Protein AF-0000000083116506 (afdb_homodimer)

pLDDT: mean 97.57, std 2.2, range [84.69, 99.0]

Radius of gyration: 24.08 Å; Cα contacts (8 Å, |Δi|>4): 1010; chains: 2; bounding box: 44×84×50 Å

Organism: Balaenoptera physalus (NCBI:txid9770)

Secondary structure (DSSP, 8-state):
---SHHHHHHHHHSTT-GGGTPPTT-EEEE-S---HHHHHHHHHHHHHTT-EEEE--EESHHHHHHHT-EEEEEES-GGGHHHHHHHHTTTEEEEEEEESTTHHHHHHHHHHHHHHHHHHHHHHHHHHHHHTT--HHHHHHHHHTSTT-BHHHHTS--STTTSTTSGGGGTT-SS-BHHHHHHHHHHHHHHHHHHT---HHHHHHHHHHHHHIIIIITTSBGGGHHHH-/---SHHHHHHHHHSTT-GGGTPPTT-EEEE-S---HHHHHHHHHHHHHTT-EEEE--EESHHHHHHHT-EEEEEES-GGGHHHHHHHHTTTEEEEEEEESTTHHHHHHHHHHHHHHHHHHHHHHHHHHHHHTT--HHHHHHHHHTSTT-BHHHHTS--STTTSTTSGGGGTT-SS-BHHHHHHHHHHHHHHHHHHT---HHHHHHHHHHHHHIIIIITTSBGGGHHHH-

Sequence (458 aa):
MLPTSINAIEAYSGANGILKKVKKGSLLIDSGTIDPMVSKELAKEVEKMGAVFMDAPVSGGVGAARSGNLTFMVGGVEEEFAAAQELLGCMGSNVVRCGDVGTGQAVKICNNLLLAISMIGTAEAMNLGIRLGLDPKLLAKILNMSSGRCWSSDTYNPVPGVMDGVPSANNYQGGFGTTLMAKDLGLAQDSATSTKSPILLGSQAHQIYRMMCAKGYSKKDFSSVFQFLMLPTSINAIEAYSGANGILKKVKKGSLLIDSGTIDPMVSKELAKEVEKMGAVFMDAPVSGGVGAARSGNLTFMVGGVEEEFAAAQELLGCMGSNVVRCGDVGTGQAVKICNNLLLAISMIGTAEAMNLGIRLGLDPKLLAKILNMSSGRCWSSDTYNPVPGVMDGVPSANNYQGGFGTTLMAKDLGLAQDSATSTKSPILLGSQAHQIYRMMCAKGYSKKDFSSVFQFL

Nearest PDB structures (foldseek):
  2gf2-assembly1_A  TM=9.574E-01  e=1.119E-37  Homo sapiens
  3q3c-assembly1_A  TM=9.617E-01  e=6.041E-24  Pseudomonas aeruginosa
  3obb-assembly1_A  TM=9.531E-01  e=8.436E-24  Pseudomonas aeruginosa
  5y8k-assembly1_B  TM=9.236E-01  e=8.395E-21  Mycobacterium tuberculosis H37Rv
  3pef-assembly2_G  TM=9.113E-01  e=7.069E-18  Geobacter metallireducens

Solvent-accessible surface area (backbone atoms only — not comparable to full-atom values): 22469 Å² total; per-residue (Å²): 113,47,77,39,52,67,54,46,47,40,51,37,69,35,97,86,13,49,70,80,70,58,53,67,71,41,79,46,75,43,45,30,66,42,48,36,65,55,47,39,52,50,31,55,58,34,43,75,54,48,26,45,44,29,31,33,17,70,35,53,59,58,65,17,56,74,69,34,48,15,28,31,30,26,2,26,61,73,89,53,40,64,64,50,42,61,62,49,46,72,45,16,73,38,70,42,81,58,41,50,53,21,35,5,31,45,51,48,32,28,27,52,41,20,27,50,32,33,39,53,26,43,29,33,24,50,52,40,32,40,66,73,69,42,54,63,54,60,50,45,52,52,28,56,67,32,55,30,21,27,34,34,55,71,74,47,37,40,51,65,79,61,44,81,93,31,29,32,56,48,85,18,42,86,52,59,30,16,47,57,51,28,50,46,32,47,49,36,51,52,52,22,62,76,58,72,37,68,40,74,61,49,54,50,43,30,50,50,35,46,51,36,39,74,68,76,36,31,78,27,14,50,52,43,52,40,76,74,91,112,48,76,37,51,67,51,47,48,41,50,39,69,35,98,86,12,50,68,80,69,59,52,68,70,40,81,46,75,44,46,30,65,41,49,35,66,56,47,38,52,49,30,54,58,35,41,76,53,48,26,44,45,31,31,33,19,70,34,52,59,58,66,18,57,74,69,34,48,16,28,32,29,26,2,24,61,73,90,54,39,64,63,51,42,61,61,50,47,74,42,15,73,38,73,43,80,58,42,51,53,21,34,5,31,46,52,48,32,27,27,51,38,20,28,50,33,34,39,53,26,42,30,32,25,50,53,40,31,41,65,73,68,42,54,63,54,60,50,47,53,51,30,54,67,33,54,32,22,28,35,35,56,70,73,46,38,41,53,67,79,60,43,82,94,32,30,32,56,49,84,17,42,86,52,59,31,18,47,57,52,26,49,48,31,47,49,38,51,52,50,22,60,76,58,70,37,67,41,71,60,49,54,51,44,30,50,51,36,46,51,36,40,75,70,77,35,30,78,28,15,50,52,42,53,41,74,75,91

Foldseek 3Di:
DQQELVSVCCQDPNPPHCLVPPAAAEEAEAQYQYALVSQVVSQVSQVVRNYGYKYWHWDDWPVLQVVLAIATEIADDPVCQVVVCVVSSSRHPHYDYQYHRSRSNVVVLVVLLVVLLLLLVLLVVLVVCVVVPDDSLVSLVVCCVDPSNDCCSPPAPLDAPNDPPHCNVVVQADIAFLQSSLVSLVSVVVVCVVVVNDDPSSVVSSVLSVVCCVVPRRRGHSSCSSVVD/DQQELVSVCCQDPNPPHCLVPPAAAEEAEAQYQYALVSQVVSQVSQVVRNYGYKYWHWDDWPVLQVVLAIATEIADDPVCQVVVCVVSSSRHPHYDYQYHRSRSNVVVLVVLLVVLLLLLVLLVVLVVCVVVPDDSLVSLVVCCVDPSNDCCSPPAPLDAPNDPPHCNVVVQADIAFLQSSLVSLVSVVVVCVVVVNDDPSSVVSSVLSVVCCVVPRRRGHNSCSSVVD

Structure (mmCIF, N/CA/C/O backbone):
data_AF-0000000083116506-model_v1
#
loop_
_entity.id
_entity.type
_entity.pdbx_description
1 polymer '3-hydroxyisobutyrate dehydrogenase, mitochondrial'
#
loop_
_atom_site.group_PDB
_atom_site.id
_atom_site.type_symbol
_atom_site.label_atom_id
_atom_site.label_alt_id
_atom_site.label_comp_id
_atom_site.label_asym_id
_atom_site.label_entity_id
_atom_site.label_seq_id
_atom_site.pdbx_PDB_ins_code
_atom_site.Cartn_x
_atom_site.Cartn_y
_atom_site.Cartn_z
_atom_site.occupancy
_atom_site.B_iso_or_equiv
_atom_site.auth_seq_id
_atom_site.auth_comp_id
_atom_site.auth_asym_id
_atom_site.auth_atom_id
_atom_site.pdbx_PDB_model_num
ATOM 1 N N . MET A 1 1 ? 9.641 -24.125 -8.125 1 89.81 1 MET A N 1
ATOM 2 C CA . MET A 1 1 ? 8.328 -23.75 -8.641 1 89.81 1 MET A CA 1
ATOM 3 C C . MET A 1 1 ? 8.398 -23.422 -10.125 1 89.81 1 MET A C 1
ATOM 5 O O . MET A 1 1 ? 9.336 -22.766 -10.578 1 89.81 1 MET A O 1
ATOM 9 N N . LEU A 1 2 ? 7.477 -23.969 -10.922 1 93 2 LEU A N 1
ATOM 10 C CA . LEU A 1 2 ? 7.461 -23.703 -12.359 1 93 2 LEU A CA 1
ATOM 11 C C . LEU A 1 2 ? 7.027 -22.281 -12.656 1 93 2 LEU A C 1
ATOM 13 O O . LEU A 1 2 ? 6.016 -21.812 -12.125 1 93 2 LEU A O 1
ATOM 17 N N . PRO A 1 3 ? 7.738 -21.625 -13.516 1 92.19 3 PRO A N 1
ATOM 18 C CA . PRO A 1 3 ? 7.578 -20.172 -13.602 1 92.19 3 PRO A CA 1
ATOM 19 C C . PRO A 1 3 ? 6.309 -19.766 -14.344 1 92.19 3 PRO A C 1
ATOM 21 O O . PRO A 1 3 ? 5.727 -18.719 -14.055 1 92.19 3 PRO A O 1
ATOM 24 N N . THR A 1 4 ? 5.883 -20.594 -15.367 1 95.69 4 THR A N 1
ATOM 25 C CA . THR A 1 4 ? 4.766 -20.125 -16.188 1 95.69 4 THR A CA 1
ATOM 26 C C . THR A 1 4 ? 3.748 -21.25 -16.391 1 95.69 4 THR A C 1
ATOM 28 O O . THR A 1 4 ? 4.027 -22.406 -16.094 1 95.69 4 THR A O 1
ATOM 31 N N . SER A 1 5 ? 2.602 -20.828 -16.969 1 97.19 5 SER A N 1
ATOM 32 C CA . SER A 1 5 ? 1.562 -21.797 -17.328 1 97.19 5 SER A CA 1
ATOM 33 C C . SER A 1 5 ? 2.08 -22.828 -18.328 1 97.19 5 SER A C 1
ATOM 35 O O . SER A 1 5 ? 1.781 -24.016 -18.203 1 97.19 5 SER A O 1
ATOM 37 N N . ILE A 1 6 ? 2.846 -22.359 -19.25 1 96.81 6 ILE A N 1
ATOM 38 C CA . ILE A 1 6 ? 3.348 -23.25 -20.281 1 96.81 6 ILE A CA 1
ATOM 39 C C . ILE A 1 6 ? 4.289 -24.281 -19.672 1 96.81 6 ILE A C 1
ATOM 41 O O . ILE A 1 6 ? 4.277 -25.453 -20.062 1 96.81 6 ILE A O 1
ATOM 45 N N . ASN A 1 7 ? 5.105 -23.875 -18.766 1 97.38 7 ASN A N 1
ATOM 46 C CA . ASN A 1 7 ? 5.988 -24.812 -18.078 1 97.38 7 ASN A CA 1
ATOM 47 C C . ASN A 1 7 ? 5.199 -25.859 -17.297 1 97.38 7 ASN A C 1
ATOM 49 O O . ASN A 1 7 ? 5.582 -27.031 -17.266 1 97.38 7 ASN A O 1
ATOM 53 N N . ALA A 1 8 ? 4.141 -25.438 -16.656 1 97.69 8 ALA A N 1
ATOM 54 C CA . ALA A 1 8 ? 3.293 -26.359 -15.906 1 97.69 8 ALA A CA 1
ATOM 55 C C . ALA A 1 8 ? 2.633 -27.375 -16.844 1 97.69 8 ALA A C 1
ATOM 57 O O . ALA A 1 8 ? 2.654 -28.578 -16.578 1 97.69 8 ALA A O 1
ATOM 58 N N . ILE A 1 9 ? 2.082 -26.891 -17.953 1 97.88 9 ILE A N 1
ATOM 59 C CA . ILE A 1 9 ? 1.427 -27.766 -18.922 1 97.88 9 ILE A CA 1
ATOM 60 C C . ILE A 1 9 ? 2.42 -28.812 -19.438 1 97.88 9 ILE A C 1
ATOM 62 O O . ILE A 1 9 ? 2.104 -30 -19.5 1 97.88 9 ILE A O 1
ATOM 66 N N . GLU A 1 10 ? 3.613 -28.328 -19.766 1 97.94 10 GLU A N 1
ATOM 67 C CA . GLU A 1 10 ? 4.641 -29.234 -20.266 1 97.94 10 GLU A CA 1
ATOM 68 C C . GLU A 1 10 ? 5.023 -30.281 -19.219 1 97.94 10 GLU A C 1
ATOM 70 O O . GLU A 1 10 ? 5.184 -31.453 -19.531 1 97.94 10 GLU A O 1
ATOM 75 N N . ALA A 1 11 ? 5.199 -29.891 -18 1 98 11 ALA A N 1
ATOM 76 C CA . ALA A 1 11 ? 5.613 -30.766 -16.906 1 98 11 ALA A CA 1
ATOM 77 C C . ALA A 1 11 ? 4.555 -31.828 -16.641 1 98 11 ALA A C 1
ATOM 79 O O . ALA A 1 11 ? 4.879 -32.969 -16.328 1 98 11 ALA A O 1
ATOM 80 N N . TYR A 1 12 ? 3.328 -31.547 -16.766 1 97.75 12 TYR A N 1
ATOM 81 C CA . TYR A 1 12 ? 2.254 -32.469 -16.438 1 97.75 12 TYR A CA 1
ATOM 82 C C . TYR A 1 12 ? 1.835 -33.281 -17.656 1 97.75 12 TYR A C 1
ATOM 84 O O . TYR A 1 12 ? 1.764 -34.531 -17.594 1 97.75 12 TYR A O 1
ATOM 92 N N . SER A 1 13 ? 1.659 -32.625 -18.828 1 96.75 13 SER A N 1
ATOM 93 C CA . SER A 1 13 ? 0.952 -33.25 -19.953 1 96.75 13 SER A CA 1
ATOM 94 C C . SER A 1 13 ? 1.865 -33.438 -21.156 1 96.75 13 SER A C 1
ATOM 96 O O . SER A 1 13 ? 1.431 -33.906 -22.203 1 96.75 13 SER A O 1
ATOM 98 N N . GLY A 1 14 ? 3.062 -32.875 -21.094 1 95.81 14 GLY A N 1
ATOM 99 C CA . GLY A 1 14 ? 3.98 -33.062 -22.219 1 95.81 14 GLY A CA 1
ATOM 100 C C . GLY A 1 14 ? 4.258 -34.531 -22.531 1 95.81 14 GLY A C 1
ATOM 101 O O . GLY A 1 14 ? 3.77 -35.406 -21.844 1 95.81 14 GLY A O 1
ATOM 102 N N . ALA A 1 15 ? 5.109 -34.781 -23.484 1 95.88 15 ALA A N 1
ATOM 103 C CA . ALA A 1 15 ? 5.418 -36.094 -23.984 1 95.88 15 ALA A CA 1
ATOM 104 C C . ALA A 1 15 ? 6.008 -36.969 -22.891 1 95.88 15 ALA A C 1
ATOM 106 O O . ALA A 1 15 ? 5.762 -38.188 -22.859 1 95.88 15 ALA A O 1
ATOM 107 N N . ASN A 1 16 ? 6.738 -36.469 -22.031 1 95.81 16 ASN A N 1
ATOM 108 C CA . ASN A 1 16 ? 7.316 -37.188 -20.906 1 95.81 16 ASN A CA 1
ATOM 109 C C . ASN A 1 16 ? 6.82 -36.625 -19.562 1 95.81 16 ASN A C 1
ATOM 111 O O . ASN A 1 16 ? 7.555 -36.625 -18.578 1 95.81 16 ASN A O 1
ATOM 115 N N . GLY A 1 17 ? 5.621 -36.125 -19.562 1 96.81 17 GLY A N 1
ATOM 116 C CA . GLY A 1 17 ? 5.074 -35.438 -18.391 1 96.81 17 GLY A CA 1
ATOM 117 C C . GLY A 1 17 ? 4.648 -36.375 -17.297 1 96.81 17 GLY A C 1
ATOM 118 O O . GLY A 1 17 ? 4.598 -37.594 -17.5 1 96.81 17 GLY A O 1
ATOM 119 N N . ILE A 1 18 ? 4.344 -35.906 -16.141 1 97.69 18 ILE A N 1
ATOM 120 C CA . ILE A 1 18 ? 3.967 -36.594 -14.922 1 97.69 18 ILE A CA 1
ATOM 121 C C . ILE A 1 18 ? 2.775 -37.531 -15.203 1 97.69 18 ILE A C 1
ATOM 123 O O . ILE A 1 18 ? 2.697 -38.625 -14.664 1 97.69 18 ILE A O 1
ATOM 127 N N . LEU A 1 19 ? 1.842 -37.125 -16.078 1 97.31 19 LEU A N 1
ATOM 128 C CA . LEU A 1 19 ? 0.579 -37.844 -16.281 1 97.31 19 LEU A CA 1
ATOM 129 C C . LEU A 1 19 ? 0.794 -39.156 -17.047 1 97.31 19 LEU A C 1
ATOM 131 O O . LEU A 1 19 ? -0.091 -40 -17.078 1 97.31 19 LEU 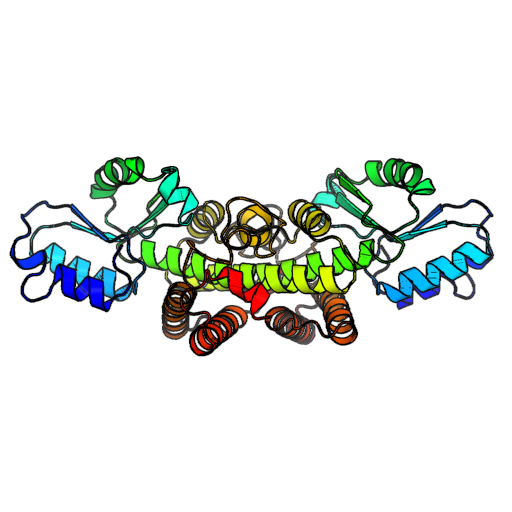A O 1
ATOM 135 N N . LYS A 1 20 ? 1.986 -39.312 -17.688 1 96.81 20 LYS A N 1
ATOM 136 C CA . LYS A 1 20 ? 2.299 -40.531 -18.406 1 96.81 20 LYS A CA 1
ATOM 137 C C . LYS A 1 20 ? 2.592 -41.688 -17.438 1 96.81 20 LYS A C 1
ATOM 139 O O . LYS A 1 20 ? 2.432 -42.844 -17.766 1 96.81 20 LYS A O 1
ATOM 144 N N . LYS A 1 21 ? 2.922 -41.312 -16.203 1 96.25 21 LYS A N 1
ATOM 145 C CA . LYS A 1 21 ? 3.414 -42.375 -15.312 1 96.25 21 LYS A CA 1
ATOM 146 C C . LYS A 1 21 ? 2.781 -42.25 -13.93 1 96.25 21 LYS A C 1
ATOM 148 O O . LYS A 1 21 ? 3.012 -43.125 -13.062 1 96.25 21 LYS A O 1
ATOM 153 N N . VAL A 1 22 ? 1.966 -41.281 -13.656 1 97.62 22 VAL A N 1
ATOM 154 C CA . VAL A 1 22 ? 1.445 -41 -12.32 1 97.62 22 VAL A CA 1
ATOM 155 C C . VAL A 1 22 ? 0.571 -42.156 -11.859 1 97.62 22 VAL A C 1
ATOM 157 O O . VAL A 1 22 ? -0.169 -42.75 -12.656 1 97.62 22 VAL A O 1
ATOM 160 N N . LYS A 1 23 ? 0.665 -42.531 -10.617 1 97.81 23 LYS A N 1
ATOM 161 C CA . LYS A 1 23 ? -0.111 -43.625 -10.023 1 97.81 23 LYS A CA 1
ATOM 162 C C . LYS A 1 23 ? -1.45 -43.094 -9.5 1 97.81 23 LYS A C 1
ATOM 164 O O . LYS A 1 23 ? -1.538 -42 -8.977 1 97.81 23 LYS A O 1
ATOM 169 N N . LYS A 1 24 ? -2.334 -44.031 -9.594 1 97.44 24 LYS A N 1
ATOM 170 C CA . LYS A 1 24 ? -3.627 -43.719 -8.977 1 97.44 24 LYS A CA 1
ATOM 171 C C . LYS A 1 24 ? -3.475 -43.438 -7.488 1 97.44 24 LYS A C 1
ATOM 173 O O . LYS A 1 24 ? -2.711 -44.094 -6.793 1 97.44 24 LYS A O 1
ATOM 178 N N . GLY A 1 25 ? -4.207 -42.375 -7.047 1 97 25 GLY A N 1
ATOM 179 C CA . GLY A 1 25 ? -4.176 -42.031 -5.633 1 97 25 GLY A CA 1
ATOM 180 C C . GLY A 1 25 ? -3.135 -40.969 -5.297 1 97 25 GLY A C 1
ATOM 181 O O . GLY A 1 25 ? -3.102 -40.469 -4.18 1 97 25 GLY A O 1
ATOM 182 N N . SER A 1 26 ? -2.318 -40.562 -6.262 1 97.88 26 SER A N 1
ATOM 183 C CA . SER A 1 26 ? -1.264 -39.562 -6.016 1 97.88 26 SER A CA 1
ATOM 184 C C . SER A 1 26 ? -1.845 -38.188 -5.766 1 97.88 26 SER A C 1
ATOM 186 O O . SER A 1 26 ? -2.887 -37.844 -6.324 1 97.88 26 SER A O 1
ATOM 188 N N . LEU A 1 27 ? -1.222 -37.438 -4.855 1 98 27 LEU A N 1
ATOM 189 C CA . LEU A 1 27 ? -1.476 -36.031 -4.648 1 98 27 LEU A CA 1
ATOM 190 C C . LEU A 1 27 ? -0.424 -35.188 -5.359 1 98 27 LEU A C 1
ATOM 192 O O . LEU A 1 27 ? 0.768 -35.281 -5.059 1 98 27 LEU A O 1
ATOM 196 N N . LEU A 1 28 ? -0.84 -34.406 -6.355 1 98.19 28 LEU A N 1
ATOM 197 C CA . LEU A 1 28 ? 0.038 -33.531 -7.129 1 98.19 28 LEU A CA 1
ATOM 198 C C . LEU A 1 28 ? -0.199 -32.062 -6.77 1 98.19 28 LEU A C 1
ATOM 200 O O . LEU A 1 28 ? -1.308 -31.562 -6.938 1 98.19 28 LEU A O 1
ATOM 204 N N . ILE A 1 29 ? 0.83 -31.375 -6.266 1 98.25 29 ILE A N 1
ATOM 205 C CA . ILE A 1 29 ? 0.706 -29.984 -5.824 1 98.25 29 ILE A CA 1
ATOM 206 C C . ILE A 1 29 ? 1.586 -29.094 -6.691 1 98.25 29 ILE A C 1
ATOM 208 O O . ILE A 1 29 ? 2.801 -29.297 -6.77 1 98.25 29 ILE A O 1
ATOM 212 N N . ASP A 1 30 ? 0.999 -28.156 -7.375 1 98.19 30 ASP A N 1
ATOM 213 C CA . ASP A 1 30 ? 1.723 -27.141 -8.148 1 98.19 30 ASP A CA 1
ATOM 214 C C . ASP A 1 30 ? 1.866 -25.844 -7.367 1 98.19 30 ASP A C 1
ATOM 216 O O . ASP A 1 30 ? 0.874 -25.172 -7.094 1 98.19 30 ASP A O 1
ATOM 220 N N . SER A 1 31 ? 3.08 -25.406 -7.098 1 97.56 31 SER A N 1
ATOM 221 C CA . SER A 1 31 ? 3.307 -24.234 -6.266 1 97.56 31 SER A CA 1
ATOM 222 C C . SER A 1 31 ? 3.805 -23.047 -7.102 1 97.56 31 SER A C 1
ATOM 224 O O . SER A 1 31 ? 4.277 -22.047 -6.555 1 97.56 31 SER A O 1
ATOM 226 N N . GLY A 1 32 ? 3.779 -23.203 -8.43 1 96.75 32 GLY A N 1
ATOM 227 C CA . GLY A 1 32 ? 4.016 -22.062 -9.297 1 96.75 32 GLY A CA 1
ATOM 228 C C . GLY A 1 32 ? 2.836 -21.109 -9.367 1 96.75 32 GLY A C 1
ATOM 229 O O . GLY A 1 32 ? 1.721 -21.469 -8.977 1 96.75 32 GLY A O 1
ATOM 230 N N . THR A 1 33 ? 3.102 -19.875 -9.789 1 97.75 33 THR A N 1
ATOM 231 C CA . THR A 1 33 ? 2.041 -18.906 -10.07 1 97.75 33 THR A CA 1
ATOM 232 C C . THR A 1 33 ? 1.66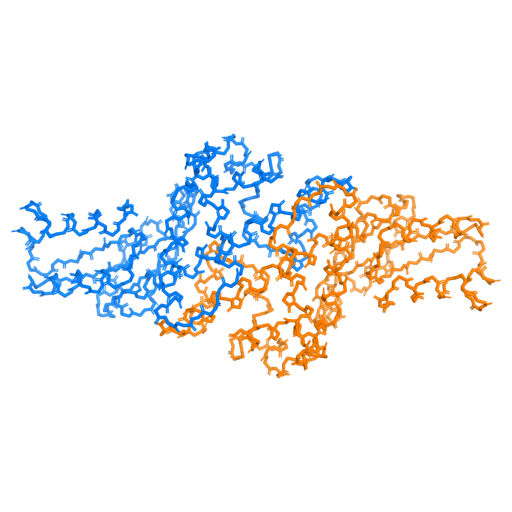3 -18.938 -11.547 1 97.75 33 THR A C 1
ATOM 234 O O . THR A 1 33 ? 2.436 -18.484 -12.398 1 97.75 33 THR A O 1
ATOM 237 N N . ILE A 1 34 ? 0.528 -19.531 -11.789 1 98.25 34 ILE A N 1
ATOM 238 C CA . ILE A 1 34 ? 0.08 -19.688 -13.164 1 98.25 34 ILE A CA 1
ATOM 239 C C . ILE A 1 34 ? -1.382 -19.266 -13.289 1 98.25 34 ILE A C 1
ATOM 241 O O . ILE A 1 34 ? -2 -18.859 -12.297 1 98.25 34 ILE A O 1
ATOM 245 N N . ASP A 1 35 ? -1.92 -19.297 -14.484 1 98.06 35 ASP A N 1
ATOM 246 C CA . ASP A 1 35 ? -3.309 -18.922 -14.75 1 98.06 35 ASP A CA 1
ATOM 247 C C . ASP A 1 35 ? -4.27 -19.859 -14.023 1 98.06 35 ASP A C 1
ATOM 249 O O . ASP A 1 35 ? -4.18 -21.094 -14.172 1 98.06 35 ASP A O 1
ATOM 253 N N . PRO A 1 36 ? -5.191 -19.281 -13.266 1 97.69 36 PRO A N 1
ATOM 254 C CA . PRO A 1 36 ? -6.16 -20.125 -12.562 1 97.69 36 PRO A CA 1
ATOM 255 C C . PRO A 1 36 ? -6.867 -21.109 -13.492 1 97.69 36 PRO A C 1
ATOM 257 O O . PRO A 1 36 ? -7.156 -22.234 -13.094 1 97.69 36 PRO A O 1
ATOM 260 N N . MET A 1 37 ? -7.121 -20.75 -14.672 1 97.19 37 MET A N 1
ATOM 261 C CA . MET A 1 37 ? -7.816 -21.609 -15.625 1 97.19 37 MET A CA 1
ATOM 262 C C . MET A 1 37 ? -6.941 -22.797 -16.016 1 97.19 37 MET A C 1
ATOM 264 O O . MET A 1 37 ? -7.449 -23.891 -16.234 1 97.19 37 MET A O 1
ATOM 268 N N . VAL A 1 38 ? -5.695 -22.562 -16.141 1 97.94 38 VAL A N 1
ATOM 269 C CA . VAL A 1 38 ? -4.773 -23.656 -16.453 1 97.94 38 VAL A CA 1
ATOM 270 C C . VAL A 1 38 ? -4.742 -24.656 -15.312 1 97.94 38 VAL A C 1
ATOM 272 O O . VAL A 1 38 ? -4.719 -25.875 -15.539 1 97.94 38 VAL A O 1
ATOM 275 N N . SER A 1 39 ? -4.711 -24.188 -14.062 1 98.44 39 SER A N 1
ATOM 276 C CA . SER A 1 39 ? -4.785 -25.078 -12.906 1 98.44 39 SER A CA 1
ATOM 277 C C . SER A 1 39 ? -6.035 -25.938 -12.961 1 98.44 39 SER A C 1
ATOM 279 O O . SER A 1 39 ? -5.973 -27.141 -12.688 1 98.44 39 SER A O 1
ATOM 281 N N . LYS A 1 40 ? -7.141 -25.375 -13.305 1 98.25 40 LYS A N 1
ATOM 282 C CA . LYS A 1 40 ? -8.398 -26.109 -13.398 1 98.25 40 LYS A CA 1
ATOM 283 C C . LYS A 1 40 ? -8.336 -27.172 -14.484 1 98.25 40 LYS A C 1
ATOM 285 O O . LYS A 1 40 ? -8.789 -28.297 -14.289 1 98.25 40 LYS A O 1
ATOM 290 N N . GLU A 1 41 ? -7.801 -26.812 -15.594 1 98.25 41 GLU A N 1
ATOM 291 C CA . GLU A 1 41 ? -7.672 -27.75 -16.688 1 98.25 41 GLU A CA 1
ATOM 292 C C . GLU A 1 41 ? -6.754 -28.922 -16.328 1 98.25 41 GLU A C 1
ATOM 294 O O . GLU A 1 41 ? -7.059 -30.078 -16.609 1 98.25 41 GLU A O 1
ATOM 299 N N . LEU A 1 42 ? -5.645 -28.594 -15.719 1 98.31 42 LEU A N 1
ATOM 300 C CA . LEU A 1 42 ? -4.719 -29.625 -15.273 1 98.31 42 LEU A CA 1
ATOM 301 C C . LEU A 1 42 ? -5.391 -30.547 -14.266 1 98.31 42 LEU A C 1
ATOM 303 O O . LEU A 1 42 ? -5.176 -31.766 -14.289 1 98.31 42 LEU A O 1
ATOM 307 N N . ALA A 1 43 ? -6.16 -29.984 -13.367 1 98.5 43 ALA A N 1
ATOM 308 C CA . ALA A 1 43 ? -6.871 -30.797 -12.375 1 98.5 43 ALA A CA 1
ATOM 309 C C . ALA A 1 43 ? -7.77 -31.828 -13.039 1 98.5 43 ALA A C 1
ATOM 311 O O . ALA A 1 43 ? -7.848 -32.969 -12.586 1 98.5 43 ALA A O 1
ATOM 312 N N . LYS A 1 44 ? -8.461 -31.406 -14.094 1 98.19 44 LYS A N 1
ATOM 313 C CA . LYS A 1 44 ? -9.32 -32.312 -14.836 1 98.19 44 LYS A CA 1
ATOM 314 C C . LYS A 1 44 ? -8.508 -33.469 -15.438 1 98.19 44 LYS A C 1
ATOM 316 O O . LYS A 1 44 ? -8.93 -34.625 -15.375 1 98.19 44 LYS A O 1
ATOM 321 N N . GLU A 1 45 ? -7.422 -33.156 -16 1 98 45 GLU A N 1
ATOM 322 C CA . GLU A 1 45 ? -6.562 -34.156 -16.609 1 98 45 GLU A CA 1
ATOM 323 C C . GLU A 1 45 ? -6.02 -35.125 -15.547 1 98 45 GLU A C 1
ATOM 325 O O . GLU A 1 45 ? -5.965 -36.344 -15.773 1 98 45 GLU A O 1
ATOM 330 N N . VAL A 1 46 ? -5.625 -34.562 -14.453 1 98.31 46 VAL A N 1
ATOM 331 C CA . VAL A 1 46 ? -5.074 -35.375 -13.359 1 98.31 46 VAL A CA 1
ATOM 332 C C . VAL A 1 46 ? -6.145 -36.312 -12.812 1 98.31 46 VAL A C 1
ATOM 334 O O . VAL A 1 46 ? -5.855 -37.469 -12.484 1 98.31 46 VAL A O 1
ATOM 337 N N . GLU A 1 47 ? -7.344 -35.781 -12.711 1 97.62 47 GLU A N 1
ATOM 338 C CA . GLU A 1 47 ? -8.461 -36.562 -12.203 1 97.62 47 GLU A CA 1
ATOM 339 C C . GLU A 1 47 ? -8.711 -37.781 -13.07 1 97.62 47 GLU A C 1
ATOM 341 O O . GLU A 1 47 ? -9.078 -38.844 -12.562 1 97.62 47 GLU A O 1
ATOM 346 N N . LYS A 1 48 ? -8.523 -37.688 -14.391 1 97.56 48 LYS A N 1
ATOM 347 C CA . LYS A 1 48 ? -8.695 -38.781 -15.312 1 97.56 48 LYS A CA 1
ATOM 348 C C . LYS A 1 48 ? -7.73 -39.938 -14.984 1 97.56 48 LYS A C 1
ATOM 350 O O . LYS A 1 48 ? -8 -41.094 -15.297 1 97.56 48 LYS A O 1
ATOM 355 N N . MET A 1 49 ? -6.648 -39.656 -14.391 1 97.56 49 MET A N 1
ATOM 356 C CA . MET A 1 49 ? -5.633 -40.656 -14.047 1 97.56 49 MET A CA 1
ATOM 357 C C . MET A 1 49 ? -5.863 -41.188 -12.641 1 97.56 49 MET A C 1
ATOM 359 O O . MET A 1 49 ? -5.059 -41.969 -12.133 1 97.56 49 MET A O 1
ATOM 363 N N . GLY A 1 50 ? -6.922 -40.75 -11.977 1 97.62 50 GLY A N 1
ATOM 364 C CA . GLY A 1 50 ? -7.23 -41.188 -10.625 1 97.62 50 GLY A CA 1
ATOM 365 C C . GLY A 1 50 ? -6.363 -40.5 -9.57 1 97.62 50 GLY A C 1
ATOM 366 O O . GLY A 1 50 ? -6.148 -41.062 -8.492 1 97.62 50 GLY A O 1
ATOM 367 N N . ALA A 1 51 ? -5.789 -39.375 -9.859 1 98.06 51 ALA A N 1
ATOM 368 C CA . ALA A 1 51 ? -4.961 -38.594 -8.938 1 98.06 51 ALA A CA 1
ATOM 369 C C . ALA A 1 51 ? -5.637 -37.281 -8.555 1 98.06 51 ALA A C 1
ATOM 371 O O . ALA A 1 51 ? -6.73 -36.969 -9.039 1 98.06 51 ALA A O 1
ATOM 372 N N . VAL A 1 52 ? -5.055 -36.562 -7.586 1 98.25 52 VAL A N 1
ATOM 373 C CA . VAL A 1 52 ? -5.605 -35.312 -7.098 1 98.25 52 VAL A CA 1
ATOM 374 C C . VAL A 1 52 ? -4.629 -34.188 -7.383 1 98.25 52 VAL A C 1
ATOM 376 O O . VAL A 1 52 ? -3.42 -34.312 -7.172 1 98.25 52 VAL A O 1
ATOM 379 N N . PHE A 1 53 ? -5.152 -33.094 -7.945 1 98.62 53 PHE A N 1
ATOM 380 C CA . PHE A 1 53 ? -4.355 -31.906 -8.227 1 98.62 53 PHE A CA 1
ATOM 381 C C . PHE A 1 53 ? -4.754 -30.766 -7.297 1 98.62 53 PHE A C 1
ATOM 383 O O . PHE A 1 53 ? -5.938 -30.547 -7.027 1 98.62 53 PHE A O 1
ATOM 390 N N . MET A 1 54 ? -3.74 -30.047 -6.754 1 98.69 54 MET A N 1
ATOM 391 C CA . MET A 1 54 ? -3.959 -28.828 -5.992 1 98.69 54 MET A CA 1
ATOM 392 C C . MET A 1 54 ? -2.998 -27.734 -6.441 1 98.69 54 MET A C 1
ATOM 394 O O . MET A 1 54 ? -1.85 -28.016 -6.789 1 98.69 54 MET A O 1
ATOM 398 N N . ASP A 1 55 ? -3.49 -26.516 -6.574 1 98.75 55 ASP A N 1
ATOM 399 C CA . ASP A 1 55 ? -2.6 -25.375 -6.695 1 98.75 55 ASP A CA 1
ATOM 400 C C . ASP A 1 55 ? -2.27 -24.781 -5.324 1 98.75 55 ASP A C 1
ATOM 402 O O . ASP A 1 55 ? -3.15 -24.641 -4.473 1 98.75 55 ASP A O 1
ATOM 406 N N . ALA A 1 56 ? -0.991 -24.438 -5.105 1 98.5 56 ALA A N 1
ATOM 407 C CA . ALA A 1 56 ? -0.542 -23.938 -3.803 1 98.5 56 ALA A CA 1
ATOM 408 C C . ALA A 1 56 ? 0.574 -22.906 -3.959 1 98.5 56 ALA A C 1
ATOM 410 O O . ALA A 1 56 ? 1.668 -23.094 -3.418 1 98.5 56 ALA A O 1
ATOM 411 N N . PRO A 1 57 ? 0.233 -21.797 -4.672 1 98.31 57 PRO A N 1
ATOM 412 C CA . PRO A 1 57 ? 1.26 -20.766 -4.742 1 98.31 57 PRO A CA 1
ATOM 413 C C . PRO A 1 57 ? 1.634 -20.219 -3.365 1 98.31 57 PRO A C 1
ATOM 415 O O . PRO A 1 57 ? 0.981 -20.531 -2.369 1 98.31 57 PRO A O 1
ATOM 418 N N . VAL A 1 58 ? 2.76 -19.453 -3.332 1 97.62 58 VAL A N 1
ATOM 419 C CA . VAL A 1 58 ? 3.322 -19.094 -2.035 1 97.62 58 VAL A CA 1
ATOM 420 C C . VAL A 1 58 ? 3.508 -17.578 -1.96 1 97.62 58 VAL A C 1
ATOM 422 O O . VAL A 1 58 ? 3.602 -16.906 -2.99 1 97.62 58 VAL A O 1
ATOM 425 N N . SER A 1 59 ? 3.477 -17.062 -0.778 1 96.88 59 SER A N 1
ATOM 426 C CA . SER A 1 59 ? 3.879 -15.695 -0.452 1 96.88 59 SER A CA 1
ATOM 427 C C . SER A 1 59 ? 4.988 -15.68 0.596 1 96.88 59 SER A C 1
ATOM 429 O O . SER A 1 59 ? 5.191 -16.672 1.303 1 96.88 59 SER A O 1
ATOM 431 N N . GLY A 1 60 ? 5.789 -14.562 0.708 1 91.19 60 GLY A N 1
ATOM 432 C CA . GLY A 1 60 ? 6.832 -14.398 1.706 1 91.19 60 GLY A CA 1
ATOM 433 C C . GLY A 1 60 ? 8.211 -14.203 1.103 1 91.19 60 GLY A C 1
ATOM 434 O O . GLY A 1 60 ? 9.117 -13.695 1.768 1 91.19 60 GLY A O 1
ATOM 435 N N . GLY A 1 61 ? 8.383 -14.594 -0.144 1 84.69 61 GLY A N 1
ATOM 436 C CA . GLY A 1 61 ? 9.625 -14.359 -0.85 1 84.69 61 GLY A CA 1
ATOM 437 C C . GLY A 1 61 ? 10.719 -15.344 -0.482 1 84.69 61 GLY A C 1
ATOM 438 O O . GLY A 1 61 ? 10.453 -16.359 0.162 1 84.69 61 GLY A O 1
ATOM 439 N N . VAL A 1 62 ? 11.883 -14.969 -0.887 1 85.06 62 VAL A N 1
ATOM 440 C CA . VAL A 1 62 ? 13.062 -15.812 -0.684 1 85.06 62 VAL A CA 1
ATOM 441 C C . VAL A 1 62 ? 13.375 -15.906 0.807 1 85.06 62 VAL A C 1
ATOM 443 O O . VAL A 1 62 ? 13.781 -16.969 1.293 1 85.06 62 VAL A O 1
ATOM 446 N N . GLY A 1 63 ? 13.141 -14.836 1.508 1 85 63 GLY A N 1
ATOM 447 C CA . GLY A 1 63 ? 13.391 -14.852 2.939 1 85 63 GLY A CA 1
ATOM 448 C C . GLY A 1 63 ? 12.555 -15.875 3.68 1 85 63 GLY A C 1
ATOM 449 O O . GLY A 1 63 ? 13.078 -16.672 4.465 1 85 63 GLY A O 1
ATOM 450 N N . ALA A 1 64 ? 11.32 -15.867 3.389 1 89.81 64 ALA A N 1
ATOM 451 C CA . ALA A 1 64 ? 10.422 -16.828 4.035 1 89.81 64 ALA A CA 1
ATOM 452 C C . ALA A 1 64 ? 10.75 -18.25 3.605 1 89.81 64 ALA A C 1
ATOM 454 O O . ALA A 1 64 ? 10.617 -19.188 4.395 1 89.81 64 ALA A O 1
ATOM 455 N N . ALA A 1 65 ? 11.125 -18.453 2.354 1 89.19 65 ALA A N 1
ATOM 456 C CA . ALA A 1 65 ? 11.5 -19.781 1.861 1 89.19 65 ALA A CA 1
ATOM 457 C C . ALA A 1 65 ? 12.695 -20.328 2.631 1 89.19 65 ALA A C 1
ATOM 459 O O . ALA A 1 65 ? 12.695 -21.5 3.035 1 89.19 65 ALA A O 1
ATOM 460 N N . ARG A 1 66 ? 13.656 -19.375 2.906 1 91.19 66 ARG A N 1
ATOM 461 C CA . ARG A 1 66 ? 14.875 -19.781 3.598 1 91.19 66 ARG A CA 1
ATOM 462 C C . ARG A 1 66 ? 14.586 -20.141 5.047 1 91.19 66 ARG A C 1
ATOM 464 O O . ARG A 1 66 ? 15.172 -21.094 5.582 1 91.19 66 ARG A O 1
ATOM 471 N N . SER A 1 67 ? 13.656 -19.484 5.602 1 91.75 67 SER A N 1
ATOM 472 C CA . SER A 1 67 ? 13.398 -19.672 7.023 1 91.75 67 SER A CA 1
ATOM 473 C C . SER A 1 67 ? 12.273 -20.672 7.25 1 91.75 67 SER A C 1
ATOM 475 O O . SER A 1 67 ? 11.945 -21 8.391 1 91.75 67 SER A O 1
ATOM 477 N N . GLY A 1 68 ? 11.641 -21.188 6.176 1 93.81 68 GLY A N 1
ATOM 478 C CA . GLY A 1 68 ? 10.547 -22.141 6.297 1 93.81 68 GLY A CA 1
ATOM 479 C C . GLY A 1 68 ? 9.258 -21.5 6.797 1 93.81 68 GLY A C 1
ATOM 480 O O . GLY A 1 68 ? 8.508 -22.125 7.551 1 93.81 68 GLY A O 1
ATOM 481 N N . ASN A 1 69 ? 9.031 -20.25 6.453 1 94.12 69 ASN A N 1
ATOM 482 C CA . ASN A 1 69 ? 7.891 -19.5 6.969 1 94.12 69 ASN A CA 1
ATOM 483 C C . ASN A 1 69 ? 6.98 -19.016 5.844 1 94.12 69 ASN A C 1
ATOM 485 O O . ASN A 1 69 ? 6.355 -17.969 5.949 1 94.12 69 ASN A O 1
ATOM 489 N N . LEU A 1 70 ? 6.895 -19.781 4.766 1 96.69 70 LEU A N 1
ATOM 490 C CA . LEU A 1 70 ? 6.062 -19.406 3.629 1 96.69 70 LEU A CA 1
ATOM 491 C C . LEU A 1 70 ? 4.586 -19.469 3.996 1 96.69 70 LEU A C 1
ATOM 493 O O . LEU A 1 70 ? 4.207 -20.141 4.961 1 96.69 70 LEU A O 1
ATOM 497 N N . THR A 1 71 ? 3.82 -18.719 3.32 1 97.88 71 THR A N 1
ATOM 498 C CA . THR A 1 71 ? 2.369 -18.859 3.299 1 97.88 71 THR A CA 1
ATOM 499 C C . THR A 1 71 ? 1.919 -19.562 2.021 1 97.88 71 THR A C 1
ATOM 501 O O . THR A 1 71 ? 2.164 -19.078 0.917 1 97.88 71 THR A O 1
ATOM 504 N N . PHE A 1 72 ? 1.278 -20.734 2.182 1 98.5 72 PHE A N 1
ATOM 505 C CA . PHE A 1 72 ? 0.74 -21.469 1.045 1 98.5 72 PHE A CA 1
ATOM 506 C C . PHE A 1 72 ? -0.75 -21.188 0.88 1 98.5 72 PHE A C 1
ATOM 508 O O . PHE A 1 72 ? -1.521 -21.328 1.834 1 98.5 72 PHE A O 1
ATOM 515 N N . MET A 1 73 ? -1.151 -20.75 -0.293 1 98.62 73 MET A N 1
ATOM 516 C CA . MET A 1 73 ? -2.543 -20.562 -0.692 1 98.62 73 MET A CA 1
ATOM 517 C C . MET A 1 73 ? -3.041 -21.75 -1.516 1 98.62 73 MET A C 1
ATOM 519 O O . MET A 1 73 ? -2.721 -21.859 -2.699 1 98.62 73 MET A O 1
ATOM 523 N N . VAL A 1 74 ? -3.916 -22.516 -0.917 1 98.81 74 VAL A N 1
ATOM 524 C CA . VAL A 1 74 ? -4.164 -23.828 -1.502 1 98.81 74 VAL A CA 1
ATOM 525 C C . VAL A 1 74 ? -5.566 -23.875 -2.102 1 98.81 74 VAL A C 1
ATOM 527 O O . VAL A 1 74 ? -6.555 -23.641 -1.404 1 98.81 74 VAL A O 1
ATOM 530 N N . GLY A 1 75 ? -5.613 -24.094 -3.363 1 98.69 75 GLY A N 1
ATOM 531 C CA . GLY A 1 75 ? -6.859 -24.469 -4.016 1 98.69 75 GLY A CA 1
ATOM 532 C C . GLY A 1 75 ? -6.973 -25.953 -4.277 1 98.69 75 GLY A C 1
ATOM 533 O O . GLY A 1 75 ? -6.102 -26.547 -4.914 1 98.69 75 GLY A O 1
ATOM 534 N N . GLY A 1 76 ? -8.055 -26.578 -3.879 1 98.12 76 GLY A N 1
ATOM 535 C CA . GLY A 1 76 ? -8.242 -28.016 -4.051 1 98.12 76 GLY A CA 1
ATOM 536 C C . GLY A 1 76 ? -9.391 -28.562 -3.225 1 98.12 76 GLY A C 1
ATOM 537 O O . GLY A 1 76 ? -10.062 -27.812 -2.508 1 98.12 76 GLY A O 1
ATOM 538 N N . VAL A 1 77 ? -9.562 -29.828 -3.371 1 97.12 77 VAL A N 1
ATOM 539 C CA . VAL A 1 77 ? -10.68 -30.5 -2.707 1 97.12 77 VAL A CA 1
ATOM 540 C C . VAL A 1 77 ? -10.414 -30.578 -1.205 1 97.12 77 VAL A C 1
ATOM 542 O O . VAL A 1 77 ? -9.281 -30.812 -0.78 1 97.12 77 VAL A O 1
ATOM 545 N N . GLU A 1 78 ? -11.469 -30.375 -0.428 1 96.94 78 GLU A N 1
ATOM 546 C CA . GLU A 1 78 ? -11.383 -30.328 1.028 1 96.94 78 GLU A CA 1
ATOM 547 C C . GLU A 1 78 ? -10.883 -31.656 1.598 1 96.94 78 GLU A C 1
ATOM 549 O O . GLU A 1 78 ? -10.094 -31.672 2.545 1 96.94 78 GLU A O 1
ATOM 554 N N . GLU A 1 79 ? -11.258 -32.719 1.038 1 96.81 79 GLU A N 1
ATOM 555 C CA . GLU A 1 79 ? -10.992 -34.031 1.568 1 96.81 79 GLU A CA 1
ATOM 556 C C . GLU A 1 79 ? -9.492 -34.344 1.558 1 96.81 79 GLU A C 1
ATOM 558 O O . GLU A 1 79 ? -9.016 -35.156 2.355 1 96.81 79 GLU A O 1
ATOM 563 N N . GLU A 1 80 ? -8.805 -33.719 0.708 1 96.88 80 GLU A N 1
ATOM 564 C CA . GLU A 1 80 ? -7.383 -34.031 0.57 1 96.88 80 GLU A CA 1
ATOM 565 C C . GLU A 1 80 ? -6.523 -32.906 1.173 1 96.88 80 GLU A C 1
ATOM 567 O O . GLU A 1 80 ? -5.293 -33 1.13 1 96.88 80 GLU A O 1
ATOM 572 N N . PHE A 1 81 ? -7.125 -31.953 1.749 1 98.06 81 PHE A N 1
ATOM 573 C CA . PHE A 1 81 ? -6.398 -30.781 2.223 1 98.06 81 PHE A CA 1
ATOM 574 C C . PHE A 1 81 ? -5.5 -31.141 3.398 1 98.06 81 PHE A C 1
ATOM 576 O O . PHE A 1 81 ? -4.402 -30.578 3.539 1 98.06 81 PHE A O 1
ATOM 583 N N . ALA A 1 82 ? -5.949 -32 4.238 1 97.62 82 ALA A N 1
ATOM 584 C CA . ALA A 1 82 ? -5.152 -32.375 5.402 1 97.62 82 ALA A CA 1
ATOM 585 C C . ALA A 1 82 ? -3.797 -32.938 4.984 1 97.62 82 ALA A C 1
ATOM 587 O O . ALA A 1 82 ? -2.777 -32.656 5.613 1 97.62 82 ALA A O 1
ATOM 588 N N . ALA A 1 83 ? -3.822 -33.781 4.012 1 97.31 83 ALA A N 1
ATOM 589 C CA . ALA A 1 83 ? -2.576 -34.344 3.504 1 97.31 83 ALA A CA 1
ATOM 590 C C . ALA A 1 83 ? -1.661 -33.25 2.953 1 97.31 83 ALA A C 1
ATOM 592 O O . ALA A 1 83 ? -0.452 -33.25 3.191 1 97.31 83 ALA A O 1
ATOM 593 N N . ALA A 1 84 ? -2.234 -32.312 2.164 1 97.81 84 ALA A N 1
ATOM 594 C CA . ALA A 1 84 ? -1.469 -31.188 1.622 1 97.81 84 ALA A CA 1
ATOM 595 C C . ALA A 1 84 ? -0.89 -30.328 2.742 1 97.81 84 ALA A C 1
ATOM 597 O O . ALA A 1 84 ? 0.266 -29.906 2.672 1 97.81 84 ALA A O 1
ATOM 598 N N . GLN A 1 85 ? -1.701 -30.078 3.725 1 98 85 GLN A N 1
ATOM 599 C CA . GLN A 1 85 ? -1.297 -29.234 4.852 1 98 85 GLN A CA 1
ATOM 600 C C . GLN A 1 85 ? -0.099 -29.844 5.582 1 98 85 GLN A C 1
ATOM 602 O O . GLN A 1 85 ? 0.818 -29.125 5.98 1 98 85 GLN A O 1
ATOM 607 N N . GLU A 1 86 ? -0.113 -31.109 5.805 1 97.31 86 GLU A N 1
ATOM 608 C CA . GLU A 1 86 ? 0.998 -31.797 6.461 1 97.31 86 GLU A CA 1
ATOM 609 C C . GLU A 1 86 ? 2.289 -31.641 5.664 1 97.31 86 GLU A C 1
ATOM 611 O O . GLU A 1 86 ? 3.346 -31.359 6.234 1 97.31 86 GLU A O 1
ATOM 616 N N . LEU A 1 87 ? 2.207 -31.812 4.371 1 97.12 87 LEU A N 1
ATOM 617 C CA . LEU A 1 87 ? 3.375 -31.734 3.504 1 97.12 87 LEU A CA 1
ATOM 618 C C . LEU A 1 87 ? 3.883 -30.297 3.416 1 97.12 87 LEU A C 1
ATOM 620 O O . LEU A 1 87 ? 5.074 -30.047 3.604 1 97.12 87 LEU A O 1
ATOM 624 N N . LEU A 1 88 ? 2.961 -29.344 3.16 1 97.94 88 LEU A N 1
ATOM 625 C CA . LEU A 1 88 ? 3.332 -27.953 2.934 1 97.94 88 LEU A CA 1
ATOM 626 C C . LEU A 1 88 ? 3.76 -27.281 4.234 1 97.94 88 LEU A C 1
ATOM 628 O O . LEU A 1 88 ? 4.559 -26.344 4.223 1 97.94 88 LEU A O 1
ATOM 632 N N . GLY A 1 89 ? 3.25 -27.781 5.328 1 97.19 89 GLY A N 1
ATOM 633 C CA . GLY A 1 89 ? 3.609 -27.266 6.637 1 97.19 89 GLY A CA 1
ATOM 634 C C . GLY A 1 89 ? 5.082 -27.422 6.957 1 97.19 89 GLY A C 1
ATOM 635 O O . GLY A 1 89 ? 5.613 -26.719 7.82 1 97.19 89 GLY A O 1
ATOM 636 N N . CYS A 1 90 ? 5.793 -28.266 6.262 1 95.94 90 CYS A N 1
ATOM 637 C CA . CYS A 1 90 ? 7.227 -28.453 6.441 1 95.94 90 CYS A CA 1
ATOM 638 C C . CYS A 1 90 ? 8.008 -27.281 5.867 1 95.94 90 CYS A C 1
ATOM 640 O O . CYS A 1 90 ? 9.172 -27.062 6.223 1 95.94 90 CYS A O 1
ATOM 642 N N . MET A 1 91 ? 7.34 -26.438 5.012 1 95.88 91 MET A N 1
ATOM 643 C CA . MET A 1 91 ? 8.031 -25.359 4.309 1 95.88 91 MET A CA 1
ATOM 644 C C . MET A 1 91 ? 7.398 -24.016 4.621 1 95.88 91 MET A C 1
ATOM 646 O O . MET A 1 91 ? 7.941 -22.969 4.258 1 95.88 91 MET A O 1
ATOM 650 N N . GLY A 1 92 ? 6.219 -24.125 5.289 1 96 92 GLY A N 1
ATOM 651 C CA . GLY A 1 92 ? 5.496 -22.891 5.535 1 96 92 GLY A CA 1
ATOM 652 C C . GLY A 1 92 ? 4.91 -22.797 6.93 1 96 92 GLY A C 1
ATOM 653 O O . GLY A 1 92 ? 4.57 -23.828 7.531 1 96 92 GLY A O 1
ATOM 654 N N . SER A 1 93 ? 4.809 -21.531 7.441 1 94.88 93 SER A N 1
ATOM 655 C CA . SER A 1 93 ? 4.18 -21.297 8.734 1 94.88 93 SER A CA 1
ATOM 656 C C . SER A 1 93 ? 2.664 -21.188 8.602 1 94.88 93 SER A C 1
ATOM 658 O O . SER A 1 93 ? 1.935 -21.406 9.57 1 94.88 93 SER A O 1
ATOM 660 N N . ASN A 1 94 ? 2.193 -20.859 7.391 1 97.06 94 ASN A N 1
ATOM 661 C CA . ASN A 1 94 ? 0.766 -20.75 7.105 1 97.06 94 ASN A CA 1
ATOM 662 C C . ASN A 1 94 ? 0.381 -21.547 5.867 1 97.06 94 ASN A C 1
ATOM 664 O O . ASN A 1 94 ? 0.964 -21.375 4.797 1 97.06 94 ASN A O 1
ATOM 668 N N . VAL A 1 95 ? -0.506 -22.469 6.027 1 98.12 95 VAL A N 1
ATOM 669 C CA . VAL A 1 95 ? -1.116 -23.203 4.93 1 98.12 95 VAL A CA 1
ATOM 670 C C . VAL A 1 95 ? -2.633 -23.031 4.961 1 98.12 95 VAL A C 1
ATOM 672 O O . VAL A 1 95 ? -3.305 -23.531 5.867 1 98.12 95 VAL A O 1
ATOM 675 N N . VAL A 1 96 ? -3.18 -22.328 3.982 1 98.19 96 VAL A N 1
ATOM 676 C CA . VAL A 1 96 ? -4.586 -21.938 4.043 1 98.19 96 VAL A CA 1
ATOM 677 C C . VAL A 1 96 ? -5.324 -22.469 2.822 1 98.19 96 VAL A C 1
ATOM 679 O O . VAL A 1 96 ? -4.883 -22.281 1.687 1 98.19 96 VAL A O 1
ATOM 682 N N . ARG A 1 97 ? -6.414 -23.125 3.061 1 98.38 97 ARG A N 1
ATOM 683 C CA . ARG A 1 97 ? -7.281 -23.516 1.954 1 98.38 97 ARG A CA 1
ATOM 684 C C . ARG A 1 97 ? -8.117 -22.344 1.468 1 98.38 97 ARG A C 1
ATOM 686 O O . ARG A 1 97 ? -8.828 -21.703 2.254 1 98.38 97 ARG A O 1
ATOM 693 N N . CYS A 1 98 ? -8.109 -22.109 0.2 1 98.19 98 CYS A N 1
ATOM 694 C CA . CYS A 1 98 ? -8.766 -20.938 -0.386 1 98.19 98 CYS A CA 1
ATOM 695 C C . CYS A 1 98 ? -10.109 -21.328 -1.001 1 98.19 98 CYS A C 1
ATOM 697 O O . CYS A 1 98 ? -10.992 -20.484 -1.163 1 98.19 98 CYS A O 1
ATOM 699 N N . GLY A 1 99 ? -10.289 -22.5 -1.381 1 98.06 99 GLY A N 1
ATOM 700 C CA . GLY A 1 99 ? -11.43 -23.031 -2.117 1 98.06 99 GLY A CA 1
ATOM 701 C C . GLY A 1 99 ? -11.062 -24.141 -3.074 1 98.06 99 GLY A C 1
ATOM 702 O O . GLY A 1 99 ? -10.172 -24.938 -2.787 1 98.06 99 GLY A O 1
ATOM 703 N N . ASP A 1 100 ? -11.805 -24.297 -4.16 1 98.12 100 ASP A N 1
ATOM 704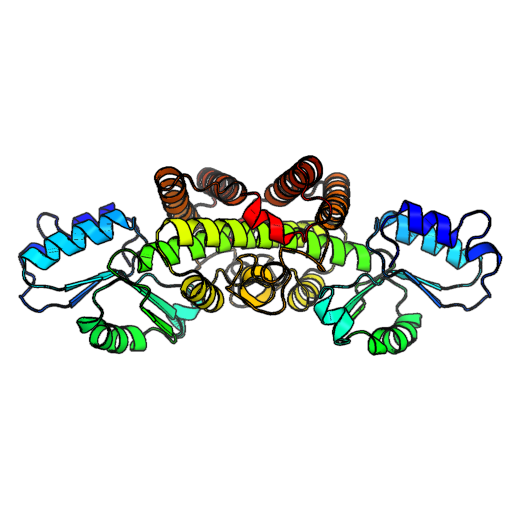 C CA . ASP A 1 100 ? -11.547 -25.344 -5.148 1 98.12 100 ASP A CA 1
ATOM 705 C C . ASP A 1 100 ? -10.305 -25.016 -5.969 1 98.12 100 ASP A C 1
ATOM 707 O O . ASP A 1 100 ? -9.727 -23.938 -5.844 1 98.12 100 ASP A O 1
ATOM 711 N N . VAL A 1 101 ? -9.891 -25.938 -6.797 1 98.62 101 VAL A N 1
ATOM 712 C CA . VAL A 1 101 ? -8.719 -25.766 -7.652 1 98.62 101 VAL A CA 1
ATOM 713 C C . VAL A 1 101 ? -8.836 -24.453 -8.414 1 98.62 101 VAL A C 1
ATOM 715 O O . VAL A 1 101 ? -9.906 -24.125 -8.953 1 98.62 101 VAL A O 1
ATOM 718 N N . GLY A 1 102 ? -7.793 -23.703 -8.422 1 98.5 102 GLY A N 1
ATOM 719 C CA . GLY A 1 102 ? -7.758 -22.406 -9.086 1 98.5 102 GLY A CA 1
ATOM 720 C C . GLY A 1 102 ? -7.848 -21.234 -8.117 1 98.5 102 GLY A C 1
ATOM 721 O O . GLY A 1 102 ? -7.379 -20.141 -8.422 1 98.5 102 GLY A O 1
ATOM 722 N N . THR A 1 103 ? -8.391 -21.484 -6.93 1 98.62 103 THR A N 1
ATOM 723 C CA . THR A 1 103 ? -8.594 -20.375 -5.988 1 98.62 103 THR A CA 1
ATOM 724 C C . THR A 1 103 ? -7.277 -20 -5.312 1 98.62 103 THR A C 1
ATOM 726 O O . THR A 1 103 ? -7.074 -18.844 -4.938 1 98.62 103 THR A O 1
ATOM 729 N N . GLY A 1 104 ? -6.367 -20.969 -5.137 1 98.75 104 GLY A N 1
ATOM 730 C CA . GLY A 1 104 ? -5.035 -20.609 -4.684 1 98.75 104 GLY A CA 1
ATOM 731 C C . GLY A 1 104 ? -4.355 -19.609 -5.598 1 98.75 104 GLY A C 1
ATOM 732 O O . GLY A 1 104 ? -3.785 -18.609 -5.129 1 98.75 104 GLY A O 1
ATOM 733 N N . GLN A 1 105 ? -4.5 -19.844 -6.887 1 98.75 105 GLN A N 1
ATOM 734 C CA . GLN A 1 105 ? -3.945 -18.938 -7.883 1 98.75 105 GLN A CA 1
ATOM 735 C C . GLN A 1 105 ? -4.648 -17.594 -7.844 1 98.75 105 GLN A C 1
ATOM 737 O O . GLN A 1 105 ? -4.004 -16.547 -7.957 1 98.75 105 GLN A O 1
ATOM 742 N N . ALA A 1 106 ? -5.965 -17.609 -7.68 1 98.81 106 ALA A N 1
ATOM 743 C CA . ALA A 1 106 ? -6.734 -16.375 -7.633 1 98.81 106 ALA A CA 1
ATOM 744 C C . ALA A 1 106 ? -6.273 -15.484 -6.477 1 98.81 106 ALA A C 1
ATOM 746 O O . ALA A 1 106 ? -6.074 -14.281 -6.652 1 98.81 106 ALA A O 1
ATOM 747 N N . VAL A 1 107 ? -6.098 -16.094 -5.305 1 98.88 107 VAL A N 1
ATOM 748 C CA . VAL A 1 107 ? -5.645 -15.352 -4.137 1 98.88 107 VAL A CA 1
ATOM 749 C C . VAL A 1 107 ? -4.238 -14.812 -4.383 1 98.88 107 VAL A C 1
ATOM 751 O O . VAL A 1 107 ? -3.949 -13.648 -4.078 1 98.88 107 VAL A O 1
ATOM 754 N N . LYS A 1 108 ? -3.355 -15.625 -4.969 1 98.75 108 LYS A N 1
ATOM 755 C CA . LYS A 1 108 ? -1.977 -15.234 -5.246 1 98.75 108 LYS A CA 1
ATOM 756 C C . LYS A 1 108 ? -1.926 -14.039 -6.199 1 98.75 108 LYS A C 1
ATOM 758 O O . LYS A 1 108 ? -1.139 -13.109 -6 1 98.75 108 LYS A O 1
ATOM 763 N N . ILE A 1 109 ? -2.727 -14.133 -7.191 1 98.56 109 ILE A N 1
ATOM 764 C CA . ILE A 1 109 ? -2.795 -13.062 -8.188 1 98.56 109 ILE A CA 1
ATOM 765 C C . ILE A 1 109 ? -3.225 -11.758 -7.512 1 98.56 109 ILE A C 1
ATOM 767 O O . ILE A 1 109 ? -2.637 -10.703 -7.758 1 98.56 109 ILE A O 1
ATOM 771 N N . CYS A 1 110 ? -4.234 -11.789 -6.676 1 98.88 110 CYS A N 1
ATOM 772 C CA . CYS A 1 110 ? -4.695 -10.609 -5.945 1 98.88 110 CYS A CA 1
ATOM 773 C C . CYS A 1 110 ? -3.611 -10.102 -5.004 1 98.88 110 CYS A C 1
ATOM 775 O O . CYS A 1 110 ? -3.406 -8.891 -4.891 1 98.88 110 CYS A O 1
ATOM 777 N N . ASN A 1 111 ? -2.912 -11.023 -4.324 1 98.81 111 ASN A N 1
ATOM 778 C C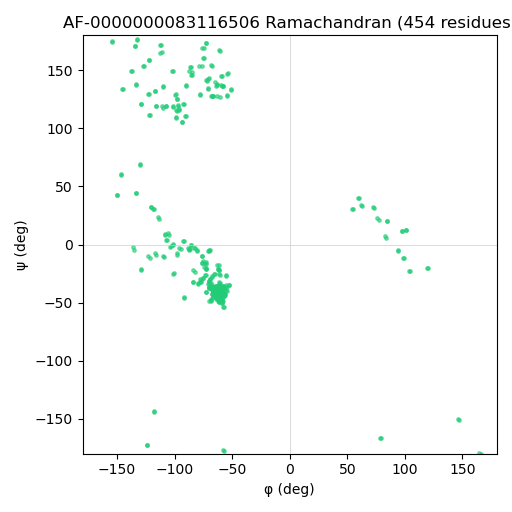A . ASN A 1 111 ? -1.819 -10.664 -3.426 1 98.81 111 ASN A CA 1
ATOM 779 C C . ASN A 1 111 ? -0.711 -9.914 -4.16 1 98.81 111 ASN A C 1
ATOM 781 O O . ASN A 1 111 ? -0.248 -8.867 -3.699 1 98.81 111 ASN A O 1
ATOM 785 N N . ASN A 1 112 ? -0.295 -10.43 -5.328 1 98.75 112 ASN A N 1
ATOM 786 C CA . ASN A 1 112 ? 0.826 -9.836 -6.055 1 98.75 112 ASN A CA 1
ATOM 787 C C . ASN A 1 112 ? 0.423 -8.547 -6.754 1 98.75 112 ASN A C 1
ATOM 789 O O . ASN A 1 112 ? 1.256 -7.66 -6.961 1 98.75 112 ASN A O 1
ATOM 793 N N . LEU A 1 113 ? -0.884 -8.484 -7.125 1 98.94 113 LEU A N 1
ATOM 794 C CA . LEU A 1 113 ? -1.394 -7.211 -7.625 1 98.94 113 LEU A CA 1
ATOM 795 C C . LEU A 1 113 ? -1.23 -6.109 -6.586 1 98.94 113 LEU A C 1
ATOM 797 O O . LEU A 1 113 ? -0.669 -5.051 -6.875 1 98.94 113 LEU A O 1
ATOM 801 N N . LEU A 1 114 ? -1.664 -6.359 -5.359 1 98.94 114 LEU A N 1
ATOM 802 C CA . LEU A 1 114 ? -1.586 -5.383 -4.277 1 98.94 114 LEU A CA 1
ATOM 803 C C . LEU A 1 114 ? -0.135 -5.125 -3.883 1 98.94 114 LEU A C 1
ATOM 805 O O . LEU A 1 114 ? 0.24 -3.984 -3.598 1 98.94 114 LEU A O 1
ATOM 809 N N . LEU A 1 115 ? 0.676 -6.152 -3.918 1 98.88 115 LEU A N 1
ATOM 810 C CA . LEU A 1 115 ? 2.094 -6.027 -3.6 1 98.88 115 LEU A CA 1
ATOM 811 C C . LEU A 1 115 ? 2.791 -5.098 -4.586 1 98.88 115 LEU A C 1
ATOM 813 O O . LEU A 1 115 ? 3.568 -4.227 -4.184 1 98.88 115 LEU A O 1
ATOM 817 N N . ALA A 1 116 ? 2.523 -5.301 -5.844 1 98.94 116 ALA A N 1
ATOM 818 C CA . ALA A 1 116 ? 3.158 -4.477 -6.871 1 98.94 116 ALA A CA 1
ATOM 819 C C . ALA A 1 116 ? 2.777 -3.008 -6.707 1 98.94 116 ALA A C 1
ATOM 821 O O . ALA A 1 116 ? 3.639 -2.127 -6.766 1 98.94 116 ALA A O 1
ATOM 822 N N . ILE A 1 117 ? 1.488 -2.799 -6.488 1 98.94 117 ILE A N 1
ATOM 823 C CA . ILE A 1 117 ? 0.982 -1.439 -6.328 1 98.94 117 ILE A CA 1
ATOM 824 C C . ILE A 1 117 ? 1.611 -0.798 -5.09 1 98.94 117 ILE A C 1
ATOM 826 O O . ILE A 1 117 ? 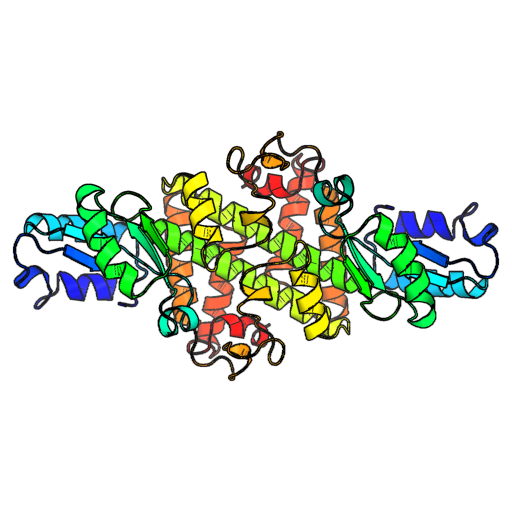2.113 0.326 -5.156 1 98.94 117 ILE A O 1
ATOM 830 N N . SER A 1 118 ? 1.666 -1.528 -3.975 1 98.94 118 SER A N 1
ATOM 831 C CA . SER A 1 118 ? 2.191 -0.983 -2.727 1 98.94 118 SER A CA 1
ATOM 832 C C . SER A 1 118 ? 3.699 -0.771 -2.809 1 98.94 118 SER A C 1
ATOM 834 O O . SER A 1 118 ? 4.234 0.162 -2.205 1 98.94 118 SER A O 1
ATOM 836 N N . MET A 1 119 ? 4.426 -1.593 -3.562 1 98.94 119 MET A N 1
ATOM 837 C CA . MET A 1 119 ? 5.867 -1.423 -3.721 1 98.94 119 MET A CA 1
ATOM 838 C C . MET A 1 119 ? 6.18 -0.161 -4.52 1 98.94 119 MET A C 1
ATOM 840 O O . MET A 1 119 ? 7.043 0.628 -4.125 1 98.94 119 MET A O 1
ATOM 844 N N . ILE A 1 120 ? 5.477 -0.014 -5.613 1 99 120 ILE A N 1
ATOM 845 C CA . ILE A 1 120 ? 5.68 1.205 -6.387 1 99 120 ILE A CA 1
ATOM 846 C C . ILE A 1 120 ? 5.301 2.422 -5.547 1 99 120 ILE A C 1
ATOM 848 O O . ILE A 1 120 ? 6.016 3.428 -5.539 1 99 120 ILE A O 1
ATOM 852 N N . GLY A 1 121 ? 4.148 2.309 -4.816 1 99 121 GLY A N 1
ATOM 853 C CA . GLY A 1 121 ? 3.752 3.381 -3.918 1 99 121 GLY A CA 1
ATOM 854 C C . GLY A 1 121 ? 4.797 3.697 -2.865 1 99 121 GLY A C 1
ATOM 855 O O . GLY A 1 121 ? 5.07 4.867 -2.586 1 99 121 GLY A O 1
ATOM 856 N N . THR A 1 122 ? 5.395 2.648 -2.277 1 99 122 THR A N 1
ATOM 857 C CA . THR A 1 122 ? 6.453 2.834 -1.292 1 99 122 THR A CA 1
ATOM 858 C C . THR A 1 122 ? 7.664 3.516 -1.924 1 99 122 THR A C 1
ATOM 860 O O . THR A 1 122 ? 8.234 4.441 -1.344 1 99 122 THR A O 1
ATOM 863 N N . ALA A 1 123 ? 8.023 3.068 -3.076 1 99 123 ALA A N 1
ATOM 864 C CA . ALA A 1 123 ? 9.148 3.662 -3.787 1 99 123 ALA A CA 1
ATOM 865 C C . ALA A 1 123 ? 8.906 5.141 -4.07 1 99 123 ALA A C 1
ATOM 867 O O . ALA A 1 123 ? 9.789 5.973 -3.869 1 99 123 ALA A O 1
ATOM 868 N N . GLU A 1 124 ? 7.688 5.457 -4.539 1 98.94 124 GLU A N 1
ATOM 869 C CA . GLU A 1 124 ? 7.336 6.844 -4.832 1 98.94 124 GLU A CA 1
ATOM 870 C C . GLU A 1 124 ? 7.375 7.703 -3.572 1 98.94 124 GLU A C 1
ATOM 872 O O . GLU A 1 124 ? 7.938 8.797 -3.578 1 98.94 124 GLU A O 1
ATOM 877 N N . ALA A 1 125 ? 6.801 7.207 -2.512 1 98.94 125 ALA A N 1
ATOM 878 C CA . ALA A 1 125 ? 6.727 7.961 -1.263 1 98.94 125 ALA A CA 1
ATOM 879 C C . ALA A 1 125 ? 8.117 8.195 -0.68 1 98.94 125 ALA A C 1
ATOM 881 O O . ALA A 1 125 ? 8.445 9.305 -0.257 1 98.94 125 ALA A O 1
ATOM 882 N N . MET A 1 126 ? 8.938 7.164 -0.694 1 98.94 126 MET A N 1
ATOM 883 C CA . MET A 1 126 ? 10.297 7.273 -0.164 1 98.94 126 MET A CA 1
ATOM 884 C C . MET A 1 126 ? 11.141 8.211 -1.019 1 98.94 126 MET A C 1
ATOM 886 O O . MET A 1 126 ? 11.867 9.047 -0.489 1 98.94 126 MET A O 1
ATOM 890 N N . ASN A 1 127 ? 11.039 8.055 -2.326 1 98.94 127 ASN A N 1
ATOM 891 C CA . ASN A 1 127 ? 11.781 8.93 -3.225 1 98.94 127 ASN A CA 1
ATOM 892 C C . ASN A 1 127 ? 11.391 10.391 -3.025 1 98.94 127 ASN A C 1
ATOM 894 O O . ASN A 1 127 ? 12.266 11.266 -2.934 1 98.94 127 ASN A O 1
ATOM 898 N N . LEU A 1 128 ? 10.086 10.672 -2.953 1 98.88 128 LEU A N 1
ATOM 899 C CA . LEU A 1 128 ? 9.586 12.023 -2.73 1 98.88 128 LEU A CA 1
ATOM 900 C C . LEU A 1 128 ? 10.094 12.578 -1.402 1 98.88 128 LEU A C 1
ATOM 902 O O . LEU A 1 128 ? 10.594 13.703 -1.346 1 98.88 128 LEU A O 1
ATOM 906 N N . GLY A 1 129 ? 9.984 11.734 -0.318 1 98.81 129 GLY A N 1
ATOM 907 C CA . GLY A 1 129 ? 10.438 12.164 0.995 1 98.81 129 GLY A CA 1
ATOM 908 C C . GLY A 1 129 ? 11.922 12.484 1.04 1 98.81 129 GLY A C 1
ATOM 909 O O . GLY A 1 129 ? 12.328 13.5 1.618 1 98.81 129 GLY A O 1
ATOM 910 N N . ILE A 1 130 ? 12.719 11.648 0.403 1 98.75 130 ILE A N 1
ATOM 911 C CA . ILE A 1 130 ? 14.164 11.844 0.355 1 98.75 130 ILE A CA 1
ATOM 912 C C . ILE A 1 130 ? 14.477 13.148 -0.378 1 98.75 130 ILE A C 1
ATOM 914 O O . ILE A 1 130 ? 15.305 13.938 0.081 1 98.75 130 ILE A O 1
ATOM 918 N N . ARG A 1 131 ? 13.789 13.422 -1.467 1 98.44 131 ARG A N 1
ATOM 919 C CA . ARG A 1 131 ? 14.031 14.617 -2.256 1 98.44 131 ARG A CA 1
ATOM 920 C C . ARG A 1 131 ? 13.516 15.859 -1.538 1 98.44 131 ARG A C 1
ATOM 922 O O . ARG A 1 131 ? 13.938 16.984 -1.836 1 98.44 131 ARG A O 1
ATOM 929 N N . LEU A 1 132 ? 12.602 15.703 -0.607 1 97.94 132 LEU A N 1
ATOM 930 C CA . LEU A 1 132 ? 12.125 16.797 0.238 1 97.94 132 LEU A CA 1
ATOM 931 C C . LEU A 1 132 ? 13.07 17.016 1.417 1 97.94 132 LEU A C 1
ATOM 933 O O . LEU A 1 132 ? 12.828 17.891 2.252 1 97.94 132 LEU A O 1
ATOM 937 N N . GLY A 1 133 ? 14.109 16.188 1.538 1 97.25 133 GLY A N 1
ATOM 938 C CA . GLY A 1 133 ? 15.164 16.406 2.523 1 97.25 133 GLY A CA 1
ATOM 939 C C . GLY A 1 133 ? 15.016 15.523 3.752 1 97.25 133 GLY A C 1
ATOM 940 O O . GLY A 1 133 ? 15.727 15.719 4.742 1 97.25 133 GLY A O 1
ATOM 941 N N . LEU A 1 134 ? 14.188 14.539 3.723 1 98.5 134 LEU A N 1
ATOM 942 C CA . LEU A 1 134 ? 13.977 13.672 4.875 1 98.5 134 LEU A CA 1
ATOM 943 C C . LEU A 1 134 ? 15 12.555 4.914 1 98.5 134 LEU A C 1
ATOM 945 O O . LEU A 1 134 ? 15.422 12.055 3.867 1 98.5 134 LEU A O 1
ATOM 949 N N . ASP A 1 135 ? 15.398 12.156 6.074 1 98.5 135 ASP A N 1
ATOM 950 C CA . ASP A 1 135 ? 16.219 10.961 6.258 1 98.5 135 ASP A CA 1
ATOM 951 C C . ASP A 1 135 ? 15.43 9.695 5.918 1 98.5 135 ASP A C 1
ATOM 953 O O . ASP A 1 135 ? 14.344 9.469 6.457 1 98.5 135 ASP A O 1
ATOM 957 N N . PRO A 1 136 ? 15.984 8.891 5.078 1 98.75 136 PRO A N 1
ATOM 958 C CA . PRO A 1 136 ? 15.211 7.73 4.613 1 98.75 136 PRO A CA 1
ATOM 959 C C . PRO A 1 136 ? 14.852 6.773 5.746 1 98.75 136 PRO A C 1
ATOM 961 O O . PRO A 1 136 ? 13.742 6.23 5.77 1 98.75 136 PRO A O 1
ATOM 964 N N . LYS A 1 137 ? 15.758 6.562 6.691 1 98.81 137 LYS A N 1
ATOM 965 C CA . LYS A 1 137 ? 15.477 5.656 7.801 1 98.81 137 LYS A CA 1
ATOM 966 C C . LYS A 1 137 ? 14.391 6.223 8.711 1 98.81 137 LYS A C 1
ATOM 968 O O . LYS A 1 137 ? 13.5 5.492 9.156 1 98.81 137 LYS A O 1
ATOM 973 N N . LEU A 1 138 ? 14.469 7.465 8.977 1 98.5 138 LEU A N 1
ATOM 974 C CA . LEU A 1 138 ? 13.453 8.125 9.797 1 98.5 138 LEU A CA 1
ATOM 975 C C . LEU A 1 138 ? 12.102 8.102 9.094 1 98.5 138 LEU A C 1
ATOM 977 O O . LEU A 1 138 ? 11.078 7.82 9.727 1 98.5 138 LEU A O 1
ATOM 981 N N . LEU A 1 139 ? 12.086 8.398 7.816 1 98.81 139 LEU A N 1
ATOM 982 C CA . LEU A 1 139 ? 10.852 8.383 7.043 1 98.81 139 LEU A CA 1
ATOM 983 C C . LEU A 1 139 ? 10.203 7.004 7.086 1 98.81 139 LEU A C 1
ATOM 985 O O . LEU A 1 139 ? 9.008 6.883 7.348 1 98.81 139 LEU A O 1
ATOM 989 N N . ALA A 1 140 ? 11.008 5.961 6.828 1 98.88 140 ALA A N 1
ATOM 990 C CA . ALA A 1 140 ? 10.492 4.594 6.871 1 98.88 140 ALA A CA 1
ATOM 991 C C . ALA A 1 140 ? 9.906 4.273 8.242 1 98.88 140 ALA A C 1
ATOM 993 O O . ALA A 1 140 ? 8.836 3.658 8.336 1 98.88 140 ALA A O 1
ATOM 994 N N . LYS A 1 141 ? 10.594 4.688 9.25 1 98.56 141 LYS A N 1
ATOM 995 C CA . LYS A 1 141 ? 10.141 4.441 10.617 1 98.56 141 LYS A CA 1
ATOM 996 C C . LYS A 1 141 ? 8.773 5.074 10.867 1 98.56 141 LYS A C 1
ATOM 998 O O . LYS A 1 141 ? 7.875 4.43 11.422 1 98.56 141 LYS A O 1
ATOM 1003 N N . ILE A 1 142 ? 8.57 6.285 10.453 1 98.06 142 ILE A N 1
ATOM 1004 C CA . ILE A 1 142 ? 7.332 7 10.727 1 98.06 142 ILE A CA 1
ATOM 1005 C C . ILE A 1 142 ? 6.207 6.422 9.867 1 98.06 142 ILE A C 1
ATOM 1007 O O . ILE A 1 142 ? 5.082 6.246 10.336 1 98.06 142 ILE A O 1
ATOM 1011 N N . LEU A 1 143 ? 6.5 6.09 8.555 1 98.44 143 LEU A N 1
ATOM 1012 C CA . LEU A 1 143 ? 5.504 5.449 7.699 1 98.44 143 LEU A CA 1
ATOM 1013 C C . LEU A 1 143 ? 4.984 4.168 8.344 1 98.44 143 LEU A C 1
ATOM 1015 O O . LEU A 1 143 ? 3.779 3.9 8.312 1 98.44 143 LEU A O 1
ATOM 1019 N N . ASN A 1 144 ? 5.914 3.42 8.977 1 98.12 144 ASN A N 1
ATOM 1020 C CA . ASN A 1 144 ? 5.582 2.111 9.531 1 98.12 144 ASN A CA 1
ATOM 1021 C C . ASN A 1 144 ? 4.805 2.232 10.836 1 98.12 144 ASN A C 1
ATOM 1023 O O . ASN A 1 144 ? 4.215 1.259 11.312 1 98.12 144 ASN A O 1
ATOM 1027 N N . MET A 1 145 ? 4.711 3.432 11.383 1 96.38 145 MET A N 1
ATOM 1028 C CA . MET A 1 145 ? 3.887 3.73 12.555 1 96.38 145 MET A CA 1
ATOM 1029 C C . MET A 1 145 ? 2.58 4.402 12.141 1 96.38 145 MET A C 1
ATOM 1031 O O . MET A 1 145 ? 1.779 4.785 12.992 1 96.38 145 MET A O 1
ATOM 1035 N N . SER A 1 146 ? 2.443 4.586 10.883 1 97.19 146 SER A N 1
ATOM 1036 C CA . SER A 1 146 ? 1.352 5.402 10.359 1 97.19 146 SER A CA 1
ATOM 1037 C C . SER A 1 146 ? 0.51 4.617 9.359 1 97.19 146 SER A C 1
ATOM 1039 O O . SER A 1 146 ? 0.691 3.406 9.195 1 97.19 146 SER A O 1
ATOM 1041 N N . SER A 1 147 ? -0.434 5.301 8.695 1 97.94 147 SER A N 1
ATOM 1042 C CA . SER A 1 147 ? -1.427 4.652 7.844 1 97.94 147 SER A CA 1
ATOM 1043 C C . SER A 1 147 ? -0.846 4.312 6.473 1 97.94 147 SER A C 1
ATOM 1045 O O . SER A 1 147 ? -1.476 3.607 5.684 1 97.94 147 SER A O 1
ATOM 1047 N N . GLY A 1 148 ? 0.377 4.723 6.188 1 98.44 148 GLY A N 1
ATOM 1048 C CA . GLY A 1 148 ? 1.044 4.352 4.949 1 98.44 148 GLY A CA 1
ATOM 1049 C C . GLY A 1 148 ? 1.753 3.014 5.031 1 98.44 148 GLY A C 1
ATOM 1050 O O . GLY A 1 148 ? 2.291 2.529 4.035 1 98.44 148 GLY A O 1
ATOM 1051 N N . ARG A 1 149 ? 1.701 2.352 6.195 1 98.62 149 ARG A N 1
ATOM 1052 C CA . ARG A 1 149 ? 2.441 1.119 6.445 1 98.62 149 ARG A CA 1
ATOM 1053 C C . ARG A 1 149 ? 1.977 0.001 5.52 1 98.62 149 ARG A C 1
ATOM 1055 O O . ARG A 1 149 ? 0.775 -0.175 5.305 1 98.62 149 ARG A O 1
ATOM 1062 N N . CYS A 1 150 ? 2.902 -0.743 4.984 1 98.75 150 CYS A N 1
ATOM 1063 C CA . CYS A 1 150 ? 2.619 -1.949 4.215 1 98.75 150 CYS A CA 1
ATOM 1064 C C . CYS A 1 150 ? 3.803 -2.91 4.254 1 98.75 150 CYS A C 1
ATOM 1066 O O . CYS A 1 150 ? 4.855 -2.584 4.805 1 98.75 150 CYS A O 1
ATOM 1068 N N . TRP A 1 151 ? 3.66 -4.043 3.699 1 98.56 151 TRP A N 1
ATOM 1069 C CA . TRP A 1 151 ? 4.699 -5.066 3.701 1 98.56 151 TRP A CA 1
ATOM 1070 C C . TRP A 1 151 ? 5.973 -4.547 3.037 1 98.56 151 TRP A C 1
ATOM 1072 O O . TRP A 1 151 ? 7.078 -4.789 3.527 1 98.56 151 TRP A O 1
ATOM 1082 N N . SER A 1 152 ? 5.859 -3.775 1.963 1 98.75 152 SER A N 1
ATOM 1083 C CA . SER A 1 152 ? 7.012 -3.213 1.263 1 98.75 152 SER A CA 1
ATOM 1084 C C . SER A 1 152 ? 7.773 -2.234 2.148 1 98.75 152 SER A C 1
ATOM 1086 O O . SER A 1 152 ? 9 -2.195 2.125 1 98.75 152 SER A O 1
ATOM 1088 N N . SER A 1 153 ? 7.07 -1.457 2.949 1 98.88 153 SER A N 1
ATOM 1089 C CA . SER A 1 153 ? 7.723 -0.436 3.76 1 98.88 153 SER A CA 1
ATOM 1090 C C . SER A 1 153 ? 8.352 -1.043 5.008 1 98.88 153 SER A C 1
ATOM 1092 O O . SER A 1 153 ? 9.438 -0.631 5.422 1 98.88 153 SER A O 1
ATOM 1094 N N . ASP A 1 154 ? 7.746 -2.086 5.574 1 98.31 154 ASP A N 1
ATOM 1095 C CA . ASP A 1 154 ? 8.172 -2.5 6.906 1 98.31 154 ASP A CA 1
ATOM 1096 C C . ASP A 1 154 ? 8.906 -3.836 6.859 1 98.31 154 ASP A C 1
ATOM 1098 O O . ASP A 1 154 ? 9.562 -4.223 7.828 1 98.31 154 ASP A O 1
ATOM 1102 N N . THR A 1 155 ? 8.906 -4.566 5.73 1 97.12 155 THR A N 1
ATOM 1103 C CA . THR A 1 155 ? 9.484 -5.902 5.656 1 97.12 155 THR A CA 1
ATOM 1104 C C . THR A 1 155 ? 10.445 -6.008 4.469 1 97.12 155 THR A C 1
ATOM 1106 O O . THR A 1 155 ? 11.398 -6.793 4.5 1 97.12 155 THR A O 1
ATOM 1109 N N . TYR A 1 156 ? 10.305 -5.156 3.471 1 97.88 156 TYR A N 1
ATOM 1110 C CA . TYR A 1 156 ? 10.961 -5.328 2.18 1 97.88 156 TYR A CA 1
ATOM 1111 C C . TYR A 1 156 ? 11.258 -3.98 1.533 1 97.88 156 TYR A C 1
ATOM 1113 O O . TYR A 1 156 ? 11.016 -3.793 0.338 1 97.88 156 TYR A O 1
ATOM 1121 N N . ASN A 1 157 ? 11.742 -3.039 2.346 1 98.88 157 ASN A N 1
ATOM 1122 C CA . ASN A 1 157 ? 11.891 -1.649 1.925 1 98.88 157 ASN A CA 1
ATOM 1123 C C . ASN A 1 157 ? 12.789 -1.529 0.697 1 98.88 157 ASN A C 1
ATOM 1125 O O . ASN A 1 157 ? 13.859 -2.145 0.641 1 98.88 157 ASN A O 1
ATOM 1129 N N . PRO A 1 158 ? 12.43 -0.716 -0.309 1 98.94 158 PRO A N 1
ATOM 1130 C CA . PRO A 1 158 ? 13.133 -0.671 -1.593 1 98.94 158 PRO A CA 1
ATOM 1131 C C . PRO A 1 158 ? 14.312 0.298 -1.583 1 98.94 158 PRO A C 1
ATOM 1133 O O . PRO A 1 158 ? 15.039 0.396 -2.572 1 98.94 158 PRO A O 1
ATOM 1136 N N . VAL A 1 159 ? 14.555 1.042 -0.54 1 98.94 159 VAL A N 1
ATOM 1137 C CA . VAL A 1 159 ? 15.602 2.057 -0.491 1 98.94 159 VAL A CA 1
ATOM 1138 C C . VAL A 1 159 ? 16.891 1.446 0.059 1 98.94 159 VAL A C 1
ATOM 1140 O O . VAL A 1 159 ? 16.922 0.969 1.196 1 98.94 159 VAL A O 1
ATOM 1143 N N . PRO A 1 160 ? 17.984 1.481 -0.717 1 98.81 160 PRO A N 1
ATOM 1144 C CA . PRO A 1 160 ? 19.25 0.962 -0.19 1 98.81 160 PRO A CA 1
ATOM 1145 C C . PRO A 1 160 ? 19.656 1.611 1.133 1 98.81 160 PRO A C 1
ATOM 1147 O O . PRO A 1 160 ? 19.547 2.832 1.282 1 98.81 160 PRO A O 1
ATOM 1150 N N . GLY A 1 161 ? 19.953 0.75 2.139 1 98.5 161 GLY A N 1
ATOM 1151 C CA . GLY A 1 161 ? 20.484 1.258 3.398 1 98.5 161 GLY A CA 1
ATOM 1152 C C . GLY A 1 161 ? 19.422 1.39 4.473 1 98.5 161 GLY A C 1
ATOM 1153 O O . GLY A 1 161 ? 19.734 1.551 5.652 1 98.5 161 GLY A O 1
ATOM 1154 N N . VAL A 1 162 ? 18.141 1.271 4.148 1 98.81 162 VAL A N 1
ATOM 1155 C CA . VAL A 1 162 ? 17.047 1.472 5.102 1 98.81 162 VAL A CA 1
ATOM 1156 C C . VAL A 1 162 ? 16.812 0.187 5.887 1 98.81 162 VAL A C 1
ATOM 1158 O O . VAL A 1 162 ? 16.453 0.233 7.066 1 98.81 162 VAL A O 1
ATOM 1161 N N . MET A 1 163 ? 17.047 -0.917 5.262 1 97.69 163 MET A N 1
ATOM 1162 C CA . MET A 1 163 ? 16.75 -2.227 5.84 1 97.69 163 MET A CA 1
ATOM 1163 C C . MET A 1 163 ? 17.781 -3.256 5.391 1 97.69 163 MET A C 1
ATOM 1165 O O . MET A 1 163 ? 18.109 -3.336 4.203 1 97.69 163 MET A O 1
ATOM 1169 N N . ASP A 1 164 ? 18.281 -4.047 6.293 1 96.69 164 ASP A N 1
ATOM 1170 C CA . ASP A 1 164 ? 19.234 -5.105 5.969 1 96.69 164 ASP A CA 1
ATOM 1171 C C . ASP A 1 164 ? 18.516 -6.387 5.562 1 96.69 164 ASP A C 1
ATOM 1173 O O . ASP A 1 164 ? 17.359 -6.598 5.93 1 96.69 164 ASP A O 1
ATOM 1177 N N . GLY A 1 165 ? 19.172 -7.164 4.758 1 94 165 GLY A N 1
ATOM 1178 C CA . GLY A 1 165 ? 18.688 -8.508 4.477 1 94 165 GLY A CA 1
ATOM 1179 C C . GLY A 1 165 ? 17.641 -8.547 3.389 1 94 165 GLY A C 1
ATOM 1180 O O . GLY A 1 165 ? 17.016 -9.586 3.164 1 94 165 GLY A O 1
ATOM 1181 N N . VAL A 1 166 ? 17.391 -7.383 2.76 1 96.56 166 VAL A N 1
ATOM 1182 C CA . VAL A 1 166 ? 16.469 -7.32 1.642 1 96.56 166 VAL A CA 1
ATOM 1183 C C . VAL A 1 166 ? 17.219 -7.043 0.347 1 96.56 166 VAL A C 1
ATOM 1185 O O . VAL A 1 166 ? 18.375 -6.617 0.379 1 96.56 166 VAL A O 1
ATOM 1188 N N . PRO A 1 167 ? 16.625 -7.227 -0.762 1 97.62 167 PRO A N 1
ATOM 1189 C CA . PRO A 1 167 ? 17.344 -7.086 -2.029 1 97.62 167 PRO A CA 1
ATOM 1190 C C . PRO A 1 167 ? 17.891 -5.68 -2.24 1 97.62 167 PRO A C 1
ATOM 1192 O O . PRO A 1 167 ? 18.953 -5.508 -2.854 1 97.62 167 PRO A O 1
ATOM 1195 N N . SER A 1 168 ? 17.219 -4.629 -1.752 1 98.62 168 SER A N 1
ATOM 1196 C CA . SER A 1 168 ? 17.703 -3.262 -1.923 1 98.62 168 SER A CA 1
ATOM 1197 C C . SER A 1 168 ? 19.047 -3.062 -1.242 1 98.62 168 SER A C 1
ATOM 1199 O O . SER A 1 168 ? 19.797 -2.158 -1.604 1 98.62 168 SER A O 1
ATOM 1201 N N . ALA A 1 169 ? 19.406 -3.895 -0.271 1 98.06 169 ALA A N 1
ATOM 1202 C CA . ALA A 1 169 ? 20.703 -3.828 0.421 1 98.06 169 ALA A CA 1
ATOM 1203 C C . ALA A 1 169 ? 21.75 -4.645 -0.314 1 98.06 169 ALA A C 1
ATOM 1205 O O . ALA A 1 169 ? 22.922 -4.648 0.077 1 98.06 169 ALA A O 1
ATOM 1206 N N . ASN A 1 170 ? 21.438 -5.32 -1.352 1 97.81 170 ASN A N 1
ATOM 1207 C CA . ASN A 1 170 ? 22.312 -6.199 -2.119 1 97.81 170 ASN A CA 1
ATOM 1208 C C . ASN A 1 170 ? 22.188 -5.949 -3.619 1 97.81 170 ASN A C 1
ATOM 1210 O O . ASN A 1 170 ? 22.016 -6.891 -4.398 1 97.81 170 ASN A O 1
ATOM 1214 N N . ASN A 1 171 ? 22.172 -4.703 -3.965 1 98.19 171 ASN A N 1
ATOM 1215 C CA . ASN A 1 171 ? 22.125 -4.258 -5.355 1 98.19 171 ASN A CA 1
ATOM 1216 C C . ASN A 1 171 ? 20.938 -4.875 -6.09 1 98.19 171 ASN A C 1
ATOM 1218 O O . ASN A 1 171 ? 21.047 -5.234 -7.266 1 98.19 171 ASN A O 1
ATOM 1222 N N . TYR A 1 172 ? 19.812 -5.152 -5.34 1 98.38 172 TYR A N 1
ATOM 1223 C CA . TYR A 1 172 ? 18.562 -5.684 -5.863 1 98.38 172 TYR A CA 1
ATOM 1224 C C . TYR A 1 172 ? 18.766 -7.062 -6.477 1 98.38 172 TYR A C 1
ATOM 1226 O O . TYR A 1 172 ? 18.141 -7.398 -7.484 1 98.38 172 TYR A O 1
ATOM 1234 N N . GLN A 1 173 ? 19.688 -7.777 -5.859 1 96.81 173 GLN A N 1
ATOM 1235 C CA . GLN A 1 173 ? 19.906 -9.172 -6.246 1 96.81 173 GLN A CA 1
ATOM 1236 C C . GLN A 1 173 ? 19.25 -10.125 -5.25 1 96.81 173 GLN A C 1
ATOM 1238 O O . GLN A 1 173 ? 19.094 -9.797 -4.07 1 96.81 173 GLN A O 1
ATOM 1243 N N . GLY A 1 174 ? 18.812 -11.305 -5.789 1 91.88 174 GLY A N 1
ATOM 1244 C CA . GLY A 1 174 ? 18.453 -12.422 -4.938 1 91.88 174 GLY A CA 1
ATOM 1245 C C . GLY A 1 174 ? 17.031 -12.352 -4.418 1 91.88 174 GLY A C 1
ATOM 1246 O O . GLY A 1 174 ? 16.688 -13 -3.43 1 91.88 174 GLY A O 1
ATOM 1247 N N . GLY A 1 175 ? 16.203 -11.617 -5.031 1 94.62 175 GLY A N 1
ATOM 1248 C CA . GLY A 1 175 ? 14.82 -11.547 -4.613 1 94.62 175 GLY A CA 1
ATOM 1249 C C . GLY A 1 175 ? 13.852 -12.023 -5.68 1 94.62 175 GLY A C 1
ATOM 1250 O O . GLY A 1 175 ? 14.094 -13.039 -6.34 1 94.62 175 GLY A O 1
ATOM 1251 N N . PHE A 1 176 ? 12.758 -11.406 -5.742 1 95.81 176 PHE A N 1
ATOM 1252 C CA . PHE A 1 176 ? 11.711 -11.734 -6.707 1 95.81 176 PHE A CA 1
ATOM 1253 C C . PHE A 1 176 ? 11.891 -10.93 -7.988 1 95.81 176 PHE A C 1
ATOM 1255 O O . PHE A 1 176 ? 11.664 -9.719 -8.008 1 95.81 176 PHE A O 1
ATOM 1262 N N . GLY A 1 177 ? 12.234 -11.523 -9.047 1 96.56 177 GLY A N 1
ATOM 1263 C CA . GLY A 1 177 ? 12.617 -10.867 -10.289 1 96.56 177 GLY A CA 1
ATOM 1264 C C . GLY A 1 177 ? 11.531 -9.984 -10.852 1 96.56 177 GLY A C 1
ATOM 1265 O O . GLY A 1 177 ? 10.352 -10.328 -10.797 1 96.56 177 GLY A O 1
ATOM 1266 N N . THR A 1 178 ? 11.969 -8.883 -11.461 1 98.62 178 THR A N 1
ATOM 1267 C CA . THR A 1 178 ? 11.055 -7.953 -12.117 1 98.62 178 THR A CA 1
ATOM 1268 C C . THR A 1 178 ? 10.25 -8.664 -13.203 1 98.62 178 THR A C 1
ATOM 1270 O O . THR A 1 178 ? 9.055 -8.391 -13.375 1 98.62 178 THR A O 1
ATOM 1273 N N . THR A 1 179 ? 10.867 -9.602 -13.898 1 98 179 THR A N 1
ATOM 1274 C CA . THR A 1 179 ? 10.188 -10.352 -14.953 1 98 179 THR A CA 1
ATOM 1275 C C . THR A 1 179 ? 9.055 -11.188 -14.375 1 98 179 THR A C 1
ATOM 1277 O O . THR A 1 179 ? 7.988 -11.305 -14.984 1 98 179 THR A O 1
ATOM 1280 N N . LEU A 1 180 ? 9.281 -11.758 -13.25 1 96.62 180 LEU A N 1
ATOM 1281 C CA . LEU A 1 180 ? 8.266 -12.594 -12.609 1 96.62 180 LEU A CA 1
ATOM 1282 C C . LEU A 1 180 ? 7.105 -11.742 -12.109 1 96.62 180 LEU A C 1
ATOM 1284 O O . LEU A 1 180 ? 5.945 -12.156 -12.18 1 96.62 180 LEU A O 1
ATOM 1288 N N . MET A 1 181 ? 7.434 -10.523 -11.586 1 98.38 181 MET A N 1
ATOM 1289 C CA . MET A 1 181 ? 6.371 -9.609 -11.172 1 98.38 181 MET A CA 1
ATOM 1290 C C . MET A 1 181 ? 5.535 -9.172 -12.375 1 98.38 181 MET A C 1
ATOM 1292 O O . MET A 1 181 ? 4.309 -9.141 -12.297 1 98.38 181 MET A O 1
ATOM 1296 N N . ALA A 1 182 ? 6.258 -8.867 -13.477 1 98.69 182 ALA A N 1
ATOM 1297 C CA . ALA A 1 182 ? 5.547 -8.5 -14.703 1 98.69 182 ALA A CA 1
ATOM 1298 C C . ALA A 1 182 ? 4.637 -9.633 -15.164 1 98.69 182 ALA A C 1
ATOM 1300 O O . ALA A 1 182 ? 3.5 -9.391 -15.586 1 98.69 182 ALA A O 1
ATOM 1301 N N . LYS A 1 183 ? 5.125 -10.812 -15.086 1 97.88 183 LYS A N 1
ATOM 1302 C CA . LYS A 1 183 ? 4.336 -11.984 -15.469 1 97.88 183 LYS A CA 1
ATOM 1303 C C . LYS A 1 183 ? 3.098 -12.117 -14.586 1 97.88 183 LYS A C 1
ATOM 1305 O O . LYS A 1 183 ? 1.994 -12.344 -15.086 1 97.88 183 LYS A O 1
ATOM 1310 N N . ASP A 1 184 ? 3.238 -12.039 -13.258 1 98.31 184 ASP A N 1
ATOM 1311 C CA . ASP A 1 184 ? 2.111 -12.156 -12.336 1 98.31 184 ASP A CA 1
ATOM 1312 C C . ASP A 1 184 ? 1.075 -11.062 -12.594 1 98.31 184 ASP A C 1
ATOM 1314 O O . ASP A 1 184 ? -0.13 -11.32 -12.523 1 98.31 184 ASP A O 1
ATOM 1318 N N . LEU A 1 185 ? 1.562 -9.844 -12.891 1 98.88 185 LEU A N 1
ATOM 1319 C CA . LEU A 1 185 ? 0.642 -8.758 -13.188 1 98.88 185 LEU A CA 1
ATOM 1320 C C . LEU A 1 185 ? -0.063 -8.992 -14.523 1 98.88 185 LEU A C 1
ATOM 1322 O O . LEU A 1 185 ? -1.197 -8.547 -14.719 1 98.88 185 LEU A O 1
ATOM 1326 N N . GLY A 1 186 ? 0.652 -9.688 -15.406 1 98.75 186 GLY A N 1
ATOM 1327 C CA . GLY A 1 186 ? -0.035 -10.125 -16.609 1 98.75 186 GLY A CA 1
ATOM 1328 C C . GLY A 1 186 ? -1.205 -11.047 -16.328 1 98.75 186 GLY A C 1
ATOM 1329 O O . GLY A 1 186 ? -2.271 -10.914 -16.938 1 98.75 186 GLY A O 1
ATOM 1330 N N . LEU A 1 187 ? -1.054 -11.992 -15.438 1 98.62 187 LEU A N 1
ATOM 1331 C CA . LEU A 1 187 ? -2.135 -12.875 -15.008 1 98.62 187 LEU A CA 1
ATOM 1332 C C . LEU A 1 187 ? -3.271 -12.07 -14.383 1 98.62 187 LEU A C 1
ATOM 1334 O O . LEU A 1 187 ? -4.445 -12.367 -14.609 1 98.62 187 LEU A O 1
ATOM 1338 N N . ALA A 1 188 ? -2.908 -11.062 -13.562 1 98.81 188 ALA A N 1
ATOM 1339 C CA . ALA A 1 188 ? -3.916 -10.188 -12.969 1 98.81 188 ALA A CA 1
ATOM 1340 C C . ALA A 1 188 ? -4.703 -9.445 -14.039 1 98.81 188 ALA A C 1
ATOM 1342 O O . ALA A 1 188 ? -5.926 -9.336 -13.961 1 98.81 188 ALA A O 1
ATOM 1343 N N . GLN A 1 189 ? -3.973 -8.945 -15.039 1 98.75 189 GLN A N 1
ATOM 1344 C CA . GLN A 1 189 ? -4.602 -8.234 -16.141 1 98.75 189 GLN A CA 1
ATOM 1345 C C . GLN A 1 189 ? -5.586 -9.133 -16.891 1 98.75 189 GLN A C 1
ATOM 1347 O O . GLN A 1 189 ? -6.699 -8.711 -17.219 1 98.75 189 GLN A O 1
ATOM 1352 N N . ASP A 1 190 ? -5.168 -10.32 -17.141 1 98.44 190 ASP A N 1
ATOM 1353 C CA . ASP A 1 190 ? -6.031 -11.273 -17.828 1 98.44 190 ASP A CA 1
ATOM 1354 C C . ASP A 1 190 ? -7.281 -11.578 -17.016 1 98.44 190 ASP A C 1
ATOM 1356 O O . ASP A 1 190 ? -8.391 -11.609 -17.547 1 98.44 190 ASP A O 1
ATOM 1360 N N . SER A 1 191 ? -7.113 -11.82 -15.719 1 98.44 191 SER A N 1
ATOM 1361 C CA . SER A 1 191 ? -8.227 -12.109 -14.82 1 98.44 191 SER A CA 1
ATOM 1362 C C . SER A 1 191 ? -9.18 -10.914 -14.727 1 98.44 191 SER A C 1
ATOM 1364 O O . SER A 1 191 ? -10.398 -11.086 -14.695 1 98.44 191 SER A O 1
ATOM 1366 N N . ALA A 1 192 ? -8.594 -9.719 -14.664 1 98.75 192 ALA A N 1
ATOM 1367 C CA . ALA A 1 192 ? -9.398 -8.5 -14.594 1 98.75 192 ALA A CA 1
ATOM 1368 C C . ALA A 1 192 ? -10.25 -8.328 -15.852 1 98.75 192 ALA A C 1
ATOM 1370 O O . ALA A 1 192 ? -11.422 -7.949 -15.766 1 98.75 192 ALA A O 1
ATOM 1371 N N . THR A 1 193 ? -9.641 -8.562 -16.984 1 98.38 193 THR A N 1
ATOM 1372 C CA . THR A 1 193 ? -10.367 -8.469 -18.25 1 98.38 193 THR A CA 1
ATOM 1373 C C . THR A 1 193 ? -11.508 -9.484 -18.297 1 98.38 193 THR A C 1
ATOM 1375 O O . THR A 1 193 ? -12.633 -9.141 -18.641 1 98.38 193 THR A O 1
ATOM 1378 N N . SER A 1 194 ? -11.234 -10.719 -17.906 1 97.44 194 SER A N 1
ATOM 1379 C CA . SER A 1 194 ? -12.203 -11.805 -17.984 1 97.44 194 SER A CA 1
ATOM 1380 C C . SER A 1 194 ? -13.359 -11.594 -17.016 1 97.44 194 SER A C 1
ATOM 1382 O O . SER A 1 194 ? -14.484 -12.023 -17.281 1 97.44 194 SER A O 1
ATOM 1384 N N . THR A 1 195 ? -13.133 -10.891 -15.922 1 98.06 195 THR A N 1
ATOM 1385 C CA . THR A 1 195 ? -14.164 -10.688 -14.906 1 98.06 195 THR A CA 1
ATOM 1386 C C . THR A 1 195 ? -14.734 -9.273 -14.992 1 98.06 195 THR A C 1
ATOM 1388 O O . THR A 1 195 ? -15.555 -8.875 -14.164 1 98.06 195 THR A O 1
ATOM 1391 N N . LYS A 1 196 ? -14.203 -8.422 -15.922 1 98.06 196 LYS A N 1
ATOM 1392 C CA . LYS A 1 196 ? -14.609 -7.035 -16.109 1 98.06 196 LYS A CA 1
ATOM 1393 C C . LYS A 1 196 ? -14.383 -6.223 -14.836 1 98.06 196 LYS A C 1
ATOM 1395 O O . LYS A 1 196 ? -15.258 -5.469 -14.406 1 98.06 196 LYS A O 1
ATOM 1400 N N . SER A 1 197 ? -13.25 -6.492 -14.164 1 98.5 197 SER A N 1
ATOM 1401 C CA . SER A 1 197 ? -12.844 -5.793 -12.953 1 98.5 197 SER A CA 1
ATOM 1402 C C . SER A 1 197 ? -11.867 -4.664 -13.266 1 98.5 197 SER A C 1
ATOM 1404 O O . SER A 1 197 ? -10.758 -4.906 -13.758 1 98.5 197 SER A O 1
ATOM 1406 N N . PRO A 1 198 ? -12.234 -3.41 -13.016 1 98.5 198 PRO A N 1
ATOM 1407 C CA . PRO A 1 198 ? -11.266 -2.332 -13.242 1 98.5 198 PRO A CA 1
ATOM 1408 C C . PRO A 1 198 ? -10.078 -2.396 -12.289 1 98.5 198 PRO A C 1
ATOM 1410 O O . PRO A 1 198 ? -10.258 -2.486 -11.07 1 98.5 198 PRO A O 1
ATOM 1413 N N . ILE A 1 199 ? -8.852 -2.371 -12.789 1 98.75 199 ILE A N 1
ATOM 1414 C CA . ILE A 1 199 ? -7.629 -2.32 -11.992 1 98.75 199 ILE A CA 1
ATOM 1415 C C . ILE A 1 199 ? -6.727 -1.2 -12.5 1 98.75 199 ILE A C 1
ATOM 1417 O O . ILE A 1 199 ? -5.613 -1.455 -12.969 1 98.75 199 ILE A O 1
ATOM 1421 N N . LEU A 1 200 ? -7.117 0.075 -12.328 1 98.81 200 LEU A N 1
ATOM 1422 C CA . LEU A 1 200 ? -6.453 1.248 -12.883 1 98.81 200 LEU A CA 1
ATOM 1423 C C . LEU A 1 200 ? -4.992 1.305 -12.445 1 98.81 200 LEU A C 1
ATOM 1425 O O . LEU A 1 200 ? -4.09 1.38 -13.281 1 98.81 200 LEU A O 1
ATOM 1429 N N . LEU A 1 201 ? -4.738 1.233 -11.125 1 98.94 201 LEU A N 1
ATOM 1430 C CA . LEU A 1 201 ? -3.361 1.251 -10.648 1 98.94 201 LEU A CA 1
ATOM 1431 C C . LEU A 1 201 ? -2.645 -0.049 -11 1 98.94 201 LEU A C 1
ATOM 1433 O O . LEU A 1 201 ? -1.453 -0.041 -11.312 1 98.94 201 LEU A O 1
ATOM 1437 N N . GLY A 1 202 ? -3.406 -1.202 -10.93 1 98.94 202 GLY A N 1
ATOM 1438 C CA . GLY A 1 202 ? -2.82 -2.48 -11.305 1 98.94 202 GLY A CA 1
ATOM 1439 C C . GLY A 1 202 ? -2.312 -2.514 -12.734 1 98.94 202 GLY A C 1
ATOM 1440 O O . GLY A 1 202 ? -1.229 -3.037 -13 1 98.94 202 GLY A O 1
ATOM 1441 N N . SER A 1 203 ? -3.094 -1.946 -13.625 1 98.88 203 SER A N 1
ATOM 1442 C CA . SER A 1 203 ? -2.695 -1.907 -15.023 1 98.88 203 SER A CA 1
ATOM 1443 C C . SER A 1 203 ? -1.472 -1.021 -15.227 1 98.88 203 SER A C 1
ATOM 1445 O O . SER A 1 203 ? -0.58 -1.356 -16.016 1 98.88 203 SER A O 1
ATOM 1447 N N . GLN A 1 204 ? -1.431 0.085 -14.547 1 98.88 204 GLN A N 1
ATOM 1448 C CA . GLN A 1 204 ? -0.265 0.955 -14.656 1 98.88 204 GLN A CA 1
ATOM 1449 C C . GLN A 1 204 ? 0.973 0.289 -14.062 1 98.88 204 GLN A C 1
ATOM 1451 O O . GLN A 1 204 ? 2.074 0.418 -14.602 1 98.88 204 GLN A O 1
ATOM 1456 N N . ALA A 1 205 ? 0.798 -0.377 -12.961 1 98.94 205 ALA A N 1
ATOM 1457 C CA . ALA A 1 205 ? 1.905 -1.123 -12.367 1 98.94 205 ALA A CA 1
ATOM 1458 C C . ALA A 1 205 ? 2.459 -2.152 -13.352 1 98.94 205 ALA A C 1
ATOM 1460 O O . ALA A 1 205 ? 3.676 -2.299 -13.484 1 98.94 205 ALA A O 1
ATOM 1461 N N . HIS A 1 206 ? 1.533 -2.852 -14.016 1 98.94 206 HIS A N 1
ATOM 1462 C CA . HIS A 1 206 ? 1.946 -3.834 -15.008 1 98.94 206 HIS A CA 1
ATOM 1463 C C . HIS A 1 206 ? 2.818 -3.193 -16.078 1 98.94 206 HIS A C 1
ATOM 1465 O O . HIS A 1 206 ? 3.867 -3.732 -16.438 1 98.94 206 HIS A O 1
ATOM 1471 N N . GLN A 1 207 ? 2.402 -2.004 -16.547 1 98.81 207 GLN A N 1
ATOM 1472 C CA . GLN A 1 207 ? 3.16 -1.32 -17.594 1 98.81 207 GLN A CA 1
ATOM 1473 C C . GLN A 1 207 ? 4.523 -0.873 -17.078 1 98.81 207 GLN A C 1
ATOM 1475 O O . GLN A 1 207 ? 5.52 -0.93 -17.812 1 98.81 207 GLN A O 1
ATOM 1480 N N . ILE A 1 208 ? 4.598 -0.439 -15.867 1 98.94 208 ILE A N 1
ATOM 1481 C CA . ILE A 1 208 ? 5.859 0.001 -15.273 1 98.94 208 ILE A CA 1
ATOM 1482 C C . ILE A 1 208 ? 6.844 -1.164 -15.234 1 98.94 208 ILE A C 1
ATOM 1484 O O . ILE A 1 208 ? 7.98 -1.04 -15.695 1 98.94 208 ILE A O 1
ATOM 1488 N N . TYR A 1 209 ? 6.426 -2.291 -14.758 1 98.88 209 TYR A N 1
ATOM 1489 C CA . TYR A 1 209 ? 7.34 -3.422 -14.641 1 98.88 209 TYR A CA 1
ATOM 1490 C C . TYR A 1 209 ? 7.711 -3.969 -16.016 1 98.88 209 TYR A C 1
ATOM 1492 O O . TYR A 1 209 ? 8.828 -4.445 -16.219 1 98.88 209 TYR A O 1
ATOM 1500 N N . ARG A 1 210 ? 6.762 -3.896 -17 1 98.75 210 ARG A N 1
ATOM 1501 C CA . ARG A 1 210 ? 7.117 -4.27 -18.375 1 98.75 210 ARG A CA 1
ATOM 1502 C C . ARG A 1 210 ? 8.195 -3.35 -18.922 1 98.75 210 ARG A C 1
ATOM 1504 O O . ARG A 1 210 ? 9.133 -3.809 -19.594 1 98.75 210 ARG A O 1
ATOM 1511 N N . MET A 1 211 ? 8.062 -2.057 -18.672 1 98.81 211 MET A N 1
ATOM 1512 C CA . MET A 1 211 ? 9.062 -1.091 -19.125 1 98.81 211 MET A CA 1
ATOM 1513 C C . MET A 1 211 ? 10.406 -1.359 -18.453 1 98.81 211 MET A C 1
ATOM 1515 O O . MET A 1 211 ? 11.453 -1.272 -19.094 1 98.81 211 MET A O 1
ATOM 1519 N N . MET A 1 212 ? 10.359 -1.685 -17.188 1 98.81 212 MET A N 1
ATOM 1520 C CA . MET A 1 212 ? 11.586 -2.012 -16.453 1 98.81 212 MET A CA 1
ATOM 1521 C C . MET A 1 212 ? 12.297 -3.193 -17.109 1 98.81 212 MET A C 1
ATOM 1523 O O . MET A 1 212 ? 13.523 -3.172 -17.266 1 98.81 212 MET A O 1
ATOM 1527 N N . CYS A 1 213 ? 11.516 -4.246 -17.453 1 98.5 213 CYS A N 1
ATOM 1528 C CA . CYS A 1 213 ? 12.102 -5.41 -18.094 1 98.5 213 CYS A CA 1
ATOM 1529 C C . CYS A 1 213 ? 12.773 -5.02 -19.406 1 98.5 213 CYS A C 1
ATOM 1531 O O . CYS A 1 213 ? 13.852 -5.527 -19.734 1 98.5 213 CYS A O 1
ATOM 1533 N N . ALA A 1 214 ? 12.18 -4.078 -20.109 1 98.25 214 ALA A N 1
ATOM 1534 C CA . ALA A 1 214 ? 12.703 -3.641 -21.391 1 98.25 214 ALA A CA 1
ATOM 1535 C C . ALA A 1 214 ? 13.922 -2.736 -21.219 1 98.25 214 ALA A C 1
ATOM 1537 O O . ALA A 1 214 ? 14.711 -2.553 -22.141 1 98.25 214 ALA A O 1
ATOM 1538 N N . LYS A 1 215 ? 14.117 -2.229 -20.016 1 98.19 215 LYS A N 1
ATOM 1539 C CA . LYS A 1 215 ? 15.156 -1.224 -19.812 1 98.19 215 LYS A CA 1
ATOM 1540 C C . LYS A 1 215 ? 16.266 -1.762 -18.906 1 98.19 215 LYS A C 1
ATOM 1542 O O . LYS A 1 215 ? 16.891 -1.007 -18.156 1 98.19 215 LYS A O 1
ATOM 1547 N N . GLY A 1 216 ? 16.422 -3.115 -18.828 1 97.5 216 GLY A N 1
ATOM 1548 C CA . GLY A 1 216 ? 17.609 -3.709 -18.234 1 97.5 216 GLY A CA 1
ATOM 1549 C C . GLY A 1 216 ? 17.406 -4.117 -16.781 1 97.5 216 GLY A C 1
ATOM 1550 O O . GLY A 1 216 ? 18.359 -4.453 -16.078 1 97.5 216 GLY A O 1
ATOM 1551 N N . TYR A 1 217 ? 16.125 -4.125 -16.266 1 98.38 217 TYR A N 1
ATOM 1552 C CA . TYR A 1 217 ? 15.875 -4.461 -14.875 1 98.38 217 TYR A CA 1
ATOM 1553 C C . TYR A 1 217 ? 15.273 -5.855 -14.75 1 98.38 217 TYR A C 1
ATOM 1555 O O . TYR A 1 217 ? 14.852 -6.262 -13.664 1 98.38 217 TYR A O 1
ATOM 1563 N N . SER A 1 218 ? 15.242 -6.613 -15.812 1 97.56 218 SER A N 1
ATOM 1564 C CA . SER A 1 218 ? 14.508 -7.871 -15.867 1 97.56 218 SER A CA 1
ATOM 1565 C C . SER A 1 218 ? 14.969 -8.828 -14.773 1 97.56 218 SER A C 1
ATOM 1567 O O . SER A 1 218 ? 14.148 -9.516 -14.156 1 97.56 218 SER A O 1
ATOM 1569 N N . LYS A 1 219 ? 16.25 -8.844 -14.461 1 96.19 219 LYS A N 1
ATOM 1570 C CA . LYS A 1 219 ? 16.812 -9.828 -13.539 1 96.19 219 LYS A CA 1
ATOM 1571 C C . LYS A 1 219 ? 16.953 -9.25 -12.133 1 96.19 219 LYS A C 1
ATOM 1573 O O . LYS A 1 219 ? 17.219 -9.984 -11.172 1 96.19 219 LYS A O 1
ATOM 1578 N N . LYS A 1 220 ? 16.703 -7.922 -11.992 1 98.5 220 LYS A N 1
ATOM 1579 C CA . LYS A 1 220 ? 16.734 -7.301 -10.672 1 98.5 220 LYS A CA 1
ATOM 1580 C C . LYS A 1 220 ? 15.453 -7.578 -9.898 1 98.5 220 LYS A C 1
ATOM 1582 O O . LYS A 1 220 ? 14.414 -7.871 -10.5 1 98.5 220 LYS A O 1
ATOM 1587 N N . ASP A 1 221 ? 15.594 -7.555 -8.617 1 98.5 221 ASP A N 1
ATOM 1588 C CA . ASP A 1 221 ? 14.414 -7.645 -7.762 1 98.5 221 ASP A CA 1
ATOM 1589 C C . ASP A 1 221 ? 13.383 -6.578 -8.125 1 98.5 221 ASP A C 1
ATOM 1591 O O . ASP A 1 221 ? 13.75 -5.453 -8.477 1 98.5 221 ASP A O 1
ATOM 1595 N N . PHE A 1 222 ? 12.102 -6.891 -7.965 1 98.69 222 PHE A N 1
ATOM 1596 C CA . PHE A 1 222 ? 11.039 -5.98 -8.359 1 98.69 222 PHE A CA 1
ATOM 1597 C C . PHE A 1 222 ? 11.102 -4.688 -7.555 1 98.69 222 PHE A C 1
ATOM 1599 O O . PHE A 1 222 ? 10.594 -3.652 -7.988 1 98.69 222 PHE A O 1
ATOM 1606 N N . SER A 1 223 ? 11.734 -4.668 -6.395 1 98.88 223 SER A N 1
ATOM 1607 C CA . SER A 1 223 ? 11.883 -3.459 -5.594 1 98.88 223 SER A CA 1
ATOM 1608 C C . SER A 1 223 ? 12.859 -2.484 -6.246 1 98.88 223 SER A C 1
ATOM 1610 O O . SER A 1 223 ? 12.953 -1.323 -5.84 1 98.88 223 SER A O 1
ATOM 1612 N N . SER A 1 224 ? 13.523 -2.896 -7.363 1 98.94 224 SER A N 1
ATOM 1613 C CA . SER A 1 224 ? 14.414 -2.004 -8.102 1 98.94 224 SER A CA 1
ATOM 1614 C C . SER A 1 224 ? 13.633 -0.904 -8.812 1 98.94 224 SER A C 1
ATOM 1616 O O . SER A 1 224 ? 14.227 0.021 -9.367 1 98.94 224 SER A O 1
ATOM 1618 N N . VAL A 1 225 ? 12.312 -0.972 -8.742 1 98.94 225 VAL A N 1
ATOM 1619 C CA . VAL A 1 225 ? 11.469 0.102 -9.258 1 98.94 225 VAL A CA 1
ATOM 1620 C C . VAL A 1 225 ? 11.867 1.428 -8.609 1 98.94 225 VAL A C 1
ATOM 1622 O O . VAL A 1 225 ? 11.742 2.488 -9.227 1 98.94 225 VAL A O 1
ATOM 1625 N N . PHE A 1 226 ? 12.445 1.41 -7.371 1 98.94 226 PHE A N 1
ATOM 1626 C CA . PHE A 1 226 ? 12.961 2.613 -6.734 1 98.94 226 PHE A CA 1
ATOM 1627 C C . PHE A 1 226 ? 14.062 3.246 -7.582 1 98.94 226 PHE A C 1
ATOM 1629 O O . PHE A 1 226 ? 14.078 4.465 -7.773 1 98.94 226 PHE A O 1
ATOM 1636 N N . GLN A 1 227 ? 14.977 2.363 -8.07 1 98.38 227 GLN A N 1
ATOM 1637 C CA . GLN A 1 227 ? 16.047 2.863 -8.93 1 98.38 227 GLN A CA 1
ATOM 1638 C C . GLN A 1 227 ? 15.5 3.365 -10.258 1 98.38 227 GLN A C 1
ATOM 1640 O O . GLN A 1 227 ? 16.016 4.34 -10.82 1 98.38 227 GLN A O 1
ATOM 1645 N N . PHE A 1 228 ? 14.516 2.672 -10.742 1 98.62 228 PHE A N 1
ATOM 1646 C CA . PHE A 1 228 ? 13.922 3.01 -12.031 1 98.62 228 PHE A CA 1
ATOM 1647 C C . PHE A 1 228 ? 13.273 4.387 -11.984 1 98.62 228 PHE A C 1
ATOM 1649 O O . PHE A 1 228 ? 13.336 5.145 -12.953 1 98.62 228 PHE A O 1
ATOM 1656 N N . LEU A 1 229 ? 12.688 4.719 -10.82 1 97.19 229 LEU A N 1
ATOM 1657 C CA . LEU A 1 229 ? 12.016 6 -10.633 1 97.19 229 LEU A CA 1
ATOM 1658 C C . LEU A 1 229 ? 13.023 7.113 -10.383 1 97.19 229 LEU A C 1
ATOM 1660 O O . LEU A 1 229 ? 12.828 8.25 -10.828 1 97.19 229 LEU A O 1
ATOM 1664 N N . MET B 1 1 ? -8.508 20.453 13.43 1 90 1 MET B N 1
ATOM 1665 C CA . MET B 1 1 ? -7.398 20.703 12.508 1 90 1 MET B CA 1
ATOM 1666 C C . MET B 1 1 ? -7.863 21.516 11.305 1 90 1 MET B C 1
ATOM 1668 O O . MET B 1 1 ? -8.945 21.266 10.766 1 90 1 MET B O 1
ATOM 1672 N N . LEU B 1 2 ? -7.117 22.547 10.93 1 93 2 LEU B N 1
ATOM 1673 C CA . LEU B 1 2 ? -7.488 23.391 9.797 1 93 2 LEU B CA 1
ATOM 1674 C C . LEU B 1 2 ? -7.297 22.641 8.484 1 93 2 LEU B C 1
ATOM 1676 O O . LEU B 1 2 ? -6.242 22.031 8.25 1 93 2 LEU B O 1
ATOM 1680 N N . PRO B 1 3 ? -8.25 22.719 7.617 1 92.19 3 PRO B N 1
ATOM 1681 C CA . PRO B 1 3 ? -8.273 21.781 6.492 1 92.19 3 PRO B CA 1
ATOM 1682 C C . PRO B 1 3 ? -7.281 22.156 5.395 1 92.19 3 PRO B C 1
ATOM 1684 O O . PRO B 1 3 ? -6.766 21.266 4.699 1 92.19 3 PRO B O 1
ATOM 1687 N N . THR B 1 4 ? -7.043 23.484 5.207 1 95.69 4 THR B N 1
ATOM 1688 C CA . THR B 1 4 ? -6.223 23.859 4.062 1 95.69 4 THR B CA 1
ATOM 1689 C C . THR B 1 4 ? -5.176 24.906 4.465 1 95.69 4 THR B C 1
ATOM 1691 O O . THR B 1 4 ? -5.25 25.484 5.551 1 95.69 4 THR B O 1
ATOM 1694 N N . SER B 1 5 ? -4.258 25.156 3.502 1 97.19 5 SER B N 1
ATOM 1695 C CA . SER B 1 5 ? -3.246 26.188 3.678 1 97.19 5 SER B CA 1
ATOM 1696 C C . SER B 1 5 ? -3.885 27.562 3.873 1 97.19 5 SER B C 1
ATOM 1698 O O . SER B 1 5 ? -3.443 28.344 4.719 1 97.19 5 SER B O 1
ATOM 1700 N N . ILE B 1 6 ? -4.902 27.812 3.137 1 96.88 6 ILE B N 1
ATOM 1701 C CA . ILE B 1 6 ? -5.551 29.109 3.195 1 96.88 6 ILE B CA 1
ATOM 1702 C C . ILE B 1 6 ? -6.195 29.312 4.566 1 96.88 6 ILE B C 1
ATOM 1704 O O . ILE B 1 6 ? -6.16 30.406 5.125 1 96.88 6 ILE B O 1
ATOM 1708 N N . ASN B 1 7 ? -6.785 28.297 5.082 1 97.38 7 ASN B N 1
ATOM 1709 C CA . ASN B 1 7 ? -7.363 28.359 6.422 1 97.38 7 ASN B CA 1
ATOM 1710 C C . ASN B 1 7 ? -6.297 28.625 7.48 1 97.38 7 ASN B C 1
ATOM 1712 O O . ASN B 1 7 ? -6.535 29.391 8.43 1 97.38 7 ASN B O 1
ATOM 1716 N N . ALA B 1 8 ? -5.168 28 7.34 1 97.69 8 ALA B N 1
ATOM 1717 C CA . ALA B 1 8 ? -4.066 28.203 8.273 1 97.69 8 ALA B CA 1
ATOM 1718 C C . ALA B 1 8 ? -3.561 29.641 8.203 1 97.69 8 ALA B C 1
ATOM 1720 O O . ALA B 1 8 ? -3.385 30.297 9.234 1 97.69 8 ALA B O 1
ATOM 1721 N N . ILE B 1 9 ? -3.363 30.156 7.004 1 97.88 9 ILE B N 1
ATOM 1722 C CA . ILE B 1 9 ? -2.885 31.516 6.809 1 97.88 9 ILE B CA 1
ATOM 1723 C C . ILE B 1 9 ? -3.861 32.5 7.445 1 97.88 9 ILE B C 1
ATOM 1725 O O . ILE B 1 9 ? -3.449 33.406 8.156 1 97.88 9 ILE B O 1
ATOM 1729 N N . GLU B 1 10 ? -5.133 32.281 7.184 1 97.88 10 GLU B N 1
ATOM 1730 C CA . GLU B 1 10 ? -6.152 33.156 7.75 1 97.88 10 GLU B CA 1
ATOM 1731 C C . GLU B 1 10 ? -6.145 33.094 9.273 1 97.88 10 GLU B C 1
ATOM 1733 O O . GLU B 1 10 ? -6.246 34.125 9.938 1 97.88 10 GLU B O 1
ATOM 1738 N N . ALA B 1 11 ? -6.047 31.953 9.867 1 98 11 ALA B N 1
ATOM 1739 C CA . ALA B 1 11 ? -6.074 31.766 11.312 1 98 11 ALA B CA 1
ATOM 1740 C C . ALA B 1 11 ? -4.871 32.438 11.977 1 98 11 ALA B C 1
ATOM 1742 O O . ALA B 1 11 ? -4.988 32.969 13.07 1 98 11 ALA B O 1
ATOM 1743 N N . TYR B 1 12 ? -3.773 32.438 11.367 1 97.75 12 TYR B N 1
ATOM 1744 C CA . TYR B 1 12 ? -2.559 32.969 11.977 1 97.75 12 TYR B CA 1
ATOM 1745 C C . TYR B 1 12 ? -2.371 34.469 11.625 1 97.75 12 TYR B C 1
ATOM 1747 O O . TYR B 1 12 ? -2.15 35.281 12.516 1 97.75 12 TYR B O 1
ATOM 1755 N N . SER B 1 13 ? -2.566 34.844 10.344 1 96.69 13 SER B N 1
ATOM 1756 C CA . SER B 1 13 ? -2.1 36.125 9.859 1 96.69 13 SER B CA 1
ATOM 1757 C C . SER B 1 13 ? -3.262 37 9.406 1 96.69 13 SER B C 1
ATOM 1759 O O . SER B 1 13 ? -3.057 38.125 8.938 1 96.69 13 SER B O 1
ATOM 1761 N N . GLY B 1 14 ? -4.449 36.469 9.375 1 95.88 14 GLY B N 1
ATOM 1762 C CA . GLY B 1 14 ? -5.59 37.281 8.992 1 95.88 14 GLY B CA 1
ATOM 1763 C C . GLY B 1 14 ? -5.785 38.5 9.875 1 95.88 14 GLY B C 1
ATOM 1764 O O . GLY B 1 14 ? -5.039 38.688 10.836 1 95.88 14 GLY B O 1
ATOM 1765 N N . ALA B 1 15 ? -6.82 39.25 9.641 1 96 15 ALA B N 1
ATOM 1766 C CA . ALA B 1 15 ? -7.102 40.5 10.328 1 96 15 ALA B CA 1
ATOM 1767 C C . ALA B 1 15 ? -7.297 40.281 11.82 1 96 15 ALA B C 1
ATOM 1769 O O . ALA B 1 15 ? -6.93 41.125 12.633 1 96 15 ALA B O 1
ATOM 1770 N N . ASN B 1 16 ? -7.828 39.219 12.203 1 95.94 16 ASN B N 1
ATOM 1771 C CA . ASN B 1 16 ? -8.023 38.875 13.609 1 95.94 16 ASN B CA 1
ATOM 1772 C C . ASN B 1 16 ? -7.27 37.594 13.969 1 95.94 16 ASN B C 1
ATOM 1774 O O . ASN B 1 16 ? -7.723 36.812 14.805 1 95.94 16 ASN B O 1
ATOM 1778 N N . GLY B 1 17 ? -6.172 37.375 13.297 1 96.94 17 GLY B N 1
ATOM 1779 C CA . GLY B 1 17 ? -5.43 36.156 13.453 1 96.94 17 GLY B CA 1
ATOM 1780 C C . GLY B 1 17 ? -4.641 36.062 14.742 1 96.94 17 GLY B C 1
ATOM 1781 O O . GLY B 1 17 ? -4.52 37.062 15.453 1 96.94 17 GLY B O 1
ATOM 1782 N N . ILE B 1 18 ? -4.121 34.969 15.086 1 97.69 18 ILE B N 1
ATOM 1783 C CA . ILE B 1 18 ? -3.377 34.625 16.297 1 97.69 18 ILE B CA 1
ATOM 1784 C C . ILE B 1 18 ? -2.203 35.594 16.453 1 97.69 18 ILE B C 1
ATOM 1786 O O . ILE B 1 18 ? -1.874 36 17.578 1 97.69 18 ILE B O 1
ATOM 1790 N N . LEU B 1 19 ? -1.566 36.062 15.367 1 97.31 19 LEU B N 1
ATOM 1791 C CA . LEU B 1 19 ? -0.326 36.812 15.414 1 97.31 19 LEU B CA 1
ATOM 1792 C C . LEU B 1 19 ? -0.587 38.25 15.875 1 97.31 19 LEU B C 1
ATOM 1794 O O . LEU B 1 19 ? 0.346 38.969 16.234 1 97.31 19 LEU B O 1
ATOM 1798 N N . LYS B 1 20 ? -1.863 38.688 15.883 1 96.94 20 LYS B N 1
ATOM 1799 C CA . LYS B 1 20 ? -2.215 40.031 16.344 1 96.94 20 LYS B CA 1
ATOM 1800 C C . LYS B 1 20 ? -2.135 40.094 17.875 1 96.94 20 LYS B C 1
ATOM 1802 O O . LYS B 1 20 ? -1.945 41.188 18.438 1 96.94 20 LYS B O 1
ATOM 1807 N N . LYS B 1 21 ? -2.18 38.969 18.5 1 96.31 21 LYS B N 1
ATOM 1808 C CA . LYS B 1 21 ? -2.322 39 19.953 1 96.31 21 LYS B CA 1
ATOM 1809 C C . LYS B 1 21 ? -1.382 38.031 20.641 1 96.31 21 LYS B C 1
ATOM 1811 O O . LYS B 1 21 ? -1.305 38 21.875 1 96.31 21 LYS B O 1
ATOM 1816 N N . VAL B 1 22 ? -0.639 37.219 19.922 1 97.62 22 VAL B N 1
ATOM 1817 C CA . VAL B 1 22 ? 0.162 36.156 20.484 1 97.62 22 VAL B CA 1
ATOM 1818 C C . VAL B 1 22 ? 1.243 36.719 21.391 1 97.62 22 VAL B C 1
ATOM 1820 O O . VAL B 1 22 ? 1.825 37.781 21.094 1 97.62 22 VAL B O 1
ATOM 1823 N N . LYS B 1 23 ? 1.492 36.125 22.516 1 97.81 23 LYS B N 1
ATOM 1824 C CA . LYS B 1 23 ? 2.502 36.531 23.469 1 97.81 23 LYS B CA 1
ATOM 1825 C C . LYS B 1 23 ? 3.869 35.969 23.141 1 97.81 23 LYS B C 1
ATOM 1827 O O . LYS B 1 23 ? 3.963 34.812 22.672 1 97.81 23 LYS B O 1
ATOM 1832 N N . LYS B 1 24 ? 4.797 36.75 23.5 1 97.44 24 LYS B N 1
ATOM 1833 C CA . LYS B 1 24 ? 6.16 36.25 23.375 1 97.44 24 LYS B CA 1
ATOM 1834 C C . LYS B 1 24 ? 6.352 34.969 24.203 1 97.44 24 LYS B C 1
ATOM 1836 O O . LYS B 1 24 ? 5.859 34.875 25.328 1 97.44 24 LYS B O 1
ATOM 1841 N N . GLY B 1 25 ? 7.047 34 23.562 1 97 25 GLY B N 1
ATOM 1842 C CA . GLY B 1 25 ? 7.328 32.75 24.266 1 97 25 GLY B CA 1
ATOM 1843 C C . GLY B 1 25 ? 6.297 31.672 24 1 97 25 GLY B C 1
ATOM 1844 O O . GLY B 1 25 ? 6.484 30.516 24.406 1 97 25 GLY B O 1
ATOM 1845 N N . SER B 1 26 ? 5.234 31.953 23.266 1 97.88 26 SER B N 1
ATOM 1846 C CA . SER B 1 26 ? 4.176 30.984 23 1 97.88 26 SER B CA 1
ATOM 1847 C C . SER B 1 26 ? 4.648 29.891 22.047 1 97.88 26 SER B C 1
ATOM 1849 O O . SER B 1 26 ? 5.473 30.141 21.172 1 97.88 26 SER B O 1
ATOM 1851 N N . LEU B 1 27 ? 4.191 28.672 22.297 1 98 27 LEU B N 1
ATOM 1852 C CA . LEU B 1 27 ? 4.332 27.547 21.375 1 98 27 LEU B CA 1
ATOM 1853 C C . LEU B 1 27 ? 3.055 27.344 20.562 1 98 27 LEU B C 1
ATOM 1855 O O . LEU B 1 27 ? 1.99 27.094 21.141 1 98 27 LEU B O 1
ATOM 1859 N N . LEU B 1 28 ? 3.137 27.547 19.266 1 98.19 28 LEU B N 1
ATOM 1860 C CA . LEU B 1 28 ? 2.006 27.391 18.359 1 98.19 28 LEU B CA 1
ATOM 1861 C C . LEU B 1 28 ? 2.164 26.125 17.5 1 98.19 28 LEU B C 1
ATOM 1863 O O . LEU B 1 28 ? 3.137 26 16.75 1 98.19 28 LEU B O 1
ATOM 1867 N N . ILE B 1 29 ? 1.228 25.188 17.609 1 98.19 29 ILE B N 1
ATOM 1868 C CA . ILE B 1 29 ? 1.307 23.906 16.891 1 98.19 29 ILE B CA 1
ATOM 1869 C C . ILE B 1 29 ? 0.149 23.797 15.906 1 98.19 29 ILE B C 1
ATOM 1871 O O . ILE B 1 29 ? -1.019 23.875 16.297 1 98.19 29 ILE B O 1
ATOM 1875 N N . ASP B 1 30 ? 0.446 23.688 14.641 1 98.19 30 ASP B N 1
ATOM 1876 C CA . ASP B 1 30 ? -0.551 23.453 13.602 1 98.19 30 ASP B CA 1
ATOM 1877 C C . ASP B 1 30 ? -0.635 21.969 13.242 1 98.19 30 ASP B C 1
ATOM 1879 O O . ASP B 1 30 ? 0.319 21.406 12.703 1 98.19 30 ASP B O 1
ATOM 1883 N N . SER B 1 31 ? -1.78 21.344 13.414 1 97.56 31 SER B N 1
ATOM 1884 C CA . SER B 1 31 ? -1.919 19.922 13.188 1 97.56 31 SER B CA 1
ATOM 1885 C C . SER B 1 31 ? -2.73 19.625 11.93 1 97.56 31 SER B C 1
ATOM 1887 O O . SER B 1 31 ? -3.154 18.5 11.703 1 97.56 31 SER B O 1
ATOM 1889 N N . GLY B 1 32 ? -3.012 20.672 11.156 1 96.75 32 GLY B N 1
ATOM 1890 C CA . GLY B 1 32 ? -3.576 20.453 9.836 1 96.75 32 GLY B CA 1
ATOM 1891 C C . GLY B 1 32 ? -2.559 19.969 8.828 1 96.75 32 GLY B C 1
ATOM 1892 O O . GLY B 1 32 ? -1.352 20.062 9.055 1 96.75 32 GLY B O 1
ATOM 1893 N N . THR B 1 33 ? -3.061 19.359 7.73 1 97.75 33 THR B N 1
ATOM 1894 C CA . THR B 1 33 ? -2.209 18.984 6.605 1 97.75 33 THR B CA 1
ATOM 1895 C C . THR B 1 33 ? -2.211 20.094 5.543 1 97.75 33 THR B C 1
ATOM 1897 O O . THR B 1 33 ? -3.217 20.297 4.859 1 97.75 33 THR B O 1
ATOM 1900 N N . ILE B 1 34 ? -1.109 20.797 5.52 1 98.25 34 ILE B N 1
ATOM 1901 C CA . ILE B 1 34 ? -1.002 21.938 4.605 1 98.25 34 ILE B CA 1
ATOM 1902 C C . ILE B 1 34 ? 0.331 21.875 3.861 1 98.25 34 ILE B C 1
ATOM 1904 O O . ILE B 1 34 ? 1.126 20.953 4.078 1 98.25 34 ILE B O 1
ATOM 1908 N N . ASP B 1 35 ? 0.558 22.781 2.949 1 98 35 ASP B N 1
ATOM 1909 C CA . ASP B 1 35 ? 1.79 22.875 2.17 1 98 35 ASP B CA 1
ATOM 1910 C C . ASP B 1 35 ? 2.996 23.109 3.074 1 98 35 ASP B C 1
ATOM 1912 O O . ASP B 1 35 ? 3.004 24.062 3.865 1 98 35 ASP B O 1
ATOM 1916 N N . PRO B 1 36 ? 4.012 22.266 2.928 1 97.62 36 PRO B N 1
ATOM 1917 C CA . PRO B 1 36 ? 5.207 22.453 3.748 1 97.62 36 PRO B CA 1
ATOM 1918 C C . PRO B 1 36 ? 5.762 23.875 3.648 1 97.62 36 PRO B C 1
ATOM 1920 O O . PRO B 1 36 ? 6.262 24.422 4.637 1 97.62 36 PRO B O 1
ATOM 1923 N N . MET B 1 37 ? 5.668 24.484 2.547 1 97.12 37 MET B N 1
ATOM 1924 C CA . MET B 1 37 ? 6.184 25.828 2.346 1 97.12 37 MET B CA 1
ATOM 1925 C C . MET B 1 37 ? 5.375 26.844 3.143 1 97.12 37 MET B C 1
ATOM 1927 O O . MET B 1 37 ? 5.926 27.828 3.641 1 97.12 37 MET B O 1
ATOM 1931 N N . VAL B 1 38 ? 4.113 26.656 3.209 1 97.88 38 VAL B N 1
ATOM 1932 C CA . VAL B 1 38 ? 3.262 27.531 3.996 1 97.88 38 VAL B CA 1
ATOM 1933 C C . VAL B 1 38 ? 3.631 27.422 5.473 1 97.88 38 VAL B C 1
ATOM 1935 O O . VAL B 1 38 ? 3.678 28.438 6.184 1 97.88 38 VAL B O 1
ATOM 1938 N N . SER B 1 39 ? 3.863 26.203 5.969 1 98.38 39 SER B N 1
ATOM 1939 C CA . SER B 1 39 ? 4.32 26.016 7.344 1 98.38 39 SER B CA 1
ATOM 1940 C C . SER B 1 39 ? 5.602 26.797 7.609 1 98.38 39 SER B C 1
ATOM 1942 O O . SER B 1 39 ? 5.738 27.438 8.656 1 98.38 39 SER B O 1
ATOM 1944 N N . LYS B 1 40 ? 6.512 26.766 6.703 1 98.19 40 LYS B N 1
ATOM 1945 C CA . LYS B 1 40 ? 7.781 27.484 6.852 1 98.19 40 LYS B CA 1
ATOM 1946 C C . LYS B 1 40 ? 7.559 28.984 6.895 1 98.19 40 LYS B C 1
ATOM 1948 O O . LYS B 1 40 ? 8.172 29.688 7.703 1 98.19 40 LYS B O 1
ATOM 1953 N N . GLU B 1 41 ? 6.727 29.453 6.027 1 98.25 41 GLU B N 1
ATOM 1954 C CA . GLU B 1 41 ? 6.434 30.875 5.996 1 98.25 41 GLU B CA 1
ATOM 1955 C C . GLU B 1 41 ? 5.762 31.328 7.293 1 98.25 41 GLU B C 1
ATOM 1957 O O . GLU B 1 41 ? 6.105 32.375 7.84 1 98.25 41 GLU B O 1
ATOM 1962 N N . LEU B 1 42 ? 4.816 30.562 7.746 1 98.31 42 LEU B N 1
ATOM 1963 C CA . LEU B 1 42 ? 4.152 30.875 9.008 1 98.31 42 LEU B CA 1
ATOM 1964 C C . LEU B 1 42 ? 5.152 30.891 10.156 1 98.31 42 LEU B C 1
ATOM 1966 O O . LEU B 1 42 ? 5.066 31.734 11.047 1 98.31 42 LEU B O 1
ATOM 1970 N N . ALA B 1 43 ? 6.051 29.953 10.148 1 98.5 43 ALA B N 1
ATOM 1971 C CA . ALA B 1 43 ? 7.07 29.875 11.195 1 98.5 43 ALA B CA 1
ATOM 1972 C C . ALA B 1 43 ? 7.879 31.172 11.258 1 98.5 43 ALA B C 1
ATOM 1974 O O . ALA B 1 43 ? 8.188 31.672 12.344 1 98.5 43 ALA B O 1
ATOM 1975 N N . LYS B 1 44 ? 8.234 31.688 10.094 1 98.19 44 LYS B N 1
ATOM 1976 C CA . LYS B 1 44 ? 8.969 32.938 10.031 1 98.19 44 LYS B CA 1
ATOM 1977 C C . LYS B 1 44 ? 8.164 34.094 10.641 1 98.19 44 LYS B C 1
ATOM 1979 O O . LYS B 1 44 ? 8.711 34.906 11.391 1 98.19 44 LYS B O 1
ATOM 1984 N N . GLU B 1 45 ? 6.949 34.156 10.312 1 98 45 GLU B N 1
ATOM 1985 C CA . GLU B 1 45 ? 6.078 35.188 10.844 1 98 45 GLU B CA 1
ATOM 1986 C C . GLU B 1 45 ? 5.926 35.062 12.359 1 98 45 GLU B C 1
ATOM 1988 O O . GLU B 1 45 ? 5.949 36.062 13.07 1 98 45 GLU B O 1
ATOM 1993 N N . VAL B 1 46 ? 5.754 33.875 12.797 1 98.31 46 VAL B N 1
ATOM 1994 C CA . VAL B 1 46 ? 5.578 33.594 14.219 1 98.31 46 VAL B CA 1
ATOM 1995 C C . VAL B 1 46 ? 6.844 34 14.977 1 98.31 46 VAL B C 1
ATOM 1997 O O . VAL B 1 46 ? 6.773 34.531 16.078 1 98.31 46 VAL B O 1
ATOM 2000 N N . GLU B 1 47 ? 7.965 33.656 14.367 1 97.62 47 GLU B N 1
ATOM 2001 C CA . GLU B 1 47 ? 9.258 33.969 14.977 1 97.62 47 GLU B CA 1
ATOM 2002 C C . GLU B 1 47 ? 9.414 35.469 15.211 1 97.62 47 GLU B C 1
ATOM 2004 O O . GLU B 1 47 ? 10.008 35.906 16.203 1 97.62 47 GLU B O 1
ATOM 2009 N N . LYS B 1 48 ? 8.883 36.312 14.297 1 97.56 48 LYS B N 1
ATOM 2010 C CA . LYS B 1 48 ? 8.945 37.75 14.43 1 97.56 48 LYS B CA 1
ATOM 2011 C C . LYS B 1 48 ? 8.211 38.219 15.688 1 97.56 48 LYS B C 1
ATOM 2013 O O . LYS B 1 48 ? 8.523 39.281 16.234 1 97.56 48 LYS B O 1
ATOM 2018 N N . MET B 1 49 ? 7.293 37.5 16.156 1 97.56 49 MET B N 1
ATOM 2019 C CA . MET B 1 49 ? 6.512 37.844 17.344 1 97.56 49 MET B CA 1
ATOM 2020 C C . MET B 1 49 ? 7.141 37.25 18.594 1 97.56 49 MET B C 1
ATOM 2022 O O . MET B 1 49 ? 6.578 37.375 19.688 1 97.56 49 MET B O 1
ATOM 2026 N N . GLY B 1 50 ? 8.273 36.594 18.453 1 97.62 50 GLY B N 1
ATOM 2027 C CA . GLY B 1 50 ? 8.953 35.969 19.578 1 97.62 50 GLY B CA 1
ATOM 2028 C C . GLY B 1 50 ? 8.312 34.688 20.031 1 97.62 50 GLY B C 1
ATOM 2029 O O . GLY B 1 50 ? 8.453 34.281 21.188 1 97.62 50 GLY B O 1
ATOM 2030 N N . ALA B 1 51 ? 7.574 34.031 19.172 1 98.06 51 ALA B N 1
ATOM 2031 C CA . ALA B 1 51 ? 6.926 32.75 19.453 1 98.06 51 ALA B CA 1
ATOM 2032 C C . ALA B 1 51 ? 7.535 31.625 18.609 1 98.06 51 ALA B C 1
ATOM 2034 O O . ALA B 1 51 ? 8.438 31.859 17.797 1 98.06 51 ALA B O 1
ATOM 2035 N N . VAL B 1 52 ? 7.133 30.375 18.906 1 98.25 52 VAL B N 1
ATOM 2036 C CA . VAL B 1 52 ? 7.652 29.203 18.203 1 98.25 52 VAL B CA 1
ATOM 2037 C C . VAL B 1 52 ? 6.516 28.5 17.453 1 98.25 52 VAL B C 1
ATOM 2039 O O . VAL B 1 52 ? 5.422 28.328 18 1 98.25 52 VAL B O 1
ATOM 2042 N N . PHE B 1 53 ? 6.758 28.188 16.203 1 98.62 53 PHE B N 1
ATOM 2043 C CA . PHE B 1 53 ? 5.797 27.469 15.375 1 98.62 53 PHE B CA 1
ATOM 2044 C C . PHE B 1 53 ? 6.281 26.062 15.086 1 98.62 53 PHE B C 1
ATOM 2046 O O . PHE B 1 53 ? 7.469 25.844 14.828 1 98.62 53 PHE B O 1
ATOM 2053 N N . MET B 1 54 ? 5.367 25.078 15.203 1 98.69 54 MET B N 1
ATOM 2054 C CA . MET B 1 54 ? 5.637 23.703 14.789 1 98.69 54 MET B CA 1
ATOM 2055 C C . MET B 1 54 ? 4.48 23.156 13.961 1 98.69 54 MET B C 1
ATOM 2057 O O . MET B 1 54 ? 3.318 23.469 14.219 1 98.69 54 MET B O 1
ATOM 2061 N N . ASP B 1 55 ? 4.785 22.453 12.906 1 98.75 55 ASP B N 1
ATOM 2062 C CA . ASP B 1 55 ? 3.777 21.641 12.234 1 98.75 55 ASP B CA 1
ATOM 2063 C C . ASP B 1 55 ? 3.736 20.219 12.812 1 98.75 55 ASP B C 1
ATOM 2065 O O . ASP B 1 55 ? 4.781 19.625 13.062 1 98.75 55 ASP B O 1
ATOM 2069 N N . ALA B 1 56 ? 2.527 19.688 13.031 1 98.5 56 ALA B N 1
ATOM 2070 C CA . ALA B 1 56 ? 2.369 18.375 13.664 1 98.5 56 ALA B CA 1
ATOM 2071 C C . ALA B 1 56 ? 1.148 17.656 13.109 1 98.5 56 ALA B C 1
ATOM 2073 O O . ALA B 1 56 ? 0.25 17.266 13.867 1 98.5 56 ALA B O 1
ATOM 2074 N N . PRO B 1 57 ? 1.178 17.422 11.773 1 98.38 57 PRO B N 1
ATOM 2075 C CA . PRO B 1 57 ? 0.063 16.625 11.25 1 98.38 57 PRO B CA 1
ATOM 2076 C C . PRO B 1 57 ? -0.012 15.227 11.867 1 98.38 57 PRO B C 1
ATOM 2078 O O . PRO B 1 57 ? 0.898 14.82 12.594 1 98.38 57 PRO B O 1
ATOM 2081 N N . VAL B 1 58 ? -1.167 14.555 11.641 1 97.62 58 VAL B N 1
ATOM 2082 C CA . VAL B 1 58 ? -1.421 13.328 12.383 1 97.62 58 VAL B CA 1
ATOM 2083 C C . VAL B 1 58 ? -1.739 12.195 11.414 1 97.62 58 VAL B C 1
ATOM 2085 O O . VAL B 1 58 ? -2.162 12.438 10.281 1 97.62 58 VAL B O 1
ATOM 2088 N N . SER B 1 59 ? -1.48 10.992 11.82 1 96.88 59 SER B N 1
ATOM 2089 C CA . SER B 1 59 ? -1.931 9.766 11.18 1 96.88 59 SER B CA 1
ATOM 2090 C C . SER B 1 59 ? -2.744 8.906 12.141 1 96.88 59 SER B C 1
ATOM 2092 O O . SER B 1 59 ? -2.668 9.086 13.359 1 96.88 59 SER B O 1
ATOM 2094 N N . GLY B 1 60 ? -3.6 7.965 11.625 1 91.19 60 GLY B N 1
ATOM 2095 C CA . GLY B 1 60 ? -4.379 7.039 12.43 1 91.19 60 GLY B CA 1
ATOM 2096 C C . GLY B 1 60 ? -5.875 7.195 12.234 1 91.19 60 GLY B C 1
ATOM 2097 O O . GLY B 1 60 ? -6.648 6.289 12.555 1 91.19 60 GLY B O 1
ATOM 2098 N N . GLY B 1 61 ? -6.293 8.328 11.742 1 84.81 61 GLY B N 1
ATOM 2099 C CA . GLY B 1 61 ? -7.695 8.547 11.414 1 84.81 61 GLY B CA 1
ATOM 2100 C C . GLY B 1 61 ? -8.547 8.852 12.633 1 84.81 61 GLY B C 1
ATOM 2101 O O . GLY B 1 61 ? -8.023 9.125 13.711 1 84.81 61 GLY B O 1
ATOM 2102 N N . VAL B 1 62 ? -9.797 8.766 12.398 1 85.31 62 VAL B N 1
ATOM 2103 C CA . VAL B 1 62 ? -10.789 9.078 13.414 1 85.31 62 VAL B CA 1
ATOM 2104 C C . VAL B 1 62 ? -10.703 8.055 14.555 1 85.31 62 VAL B C 1
ATOM 2106 O O . VAL B 1 62 ? -10.859 8.406 15.727 1 85.31 62 VAL B O 1
ATOM 2109 N N . GLY B 1 63 ? -10.43 6.832 14.195 1 85.25 63 GLY B N 1
ATOM 2110 C CA . GLY B 1 63 ? -10.312 5.801 15.219 1 85.25 63 GLY B CA 1
ATOM 2111 C C . GLY B 1 63 ? -9.211 6.082 16.219 1 85.25 63 GLY B C 1
ATOM 2112 O O . GLY B 1 63 ? -9.438 6.016 17.438 1 85.25 63 GLY B O 1
ATOM 2113 N N . ALA B 1 64 ? -8.102 6.426 15.711 1 89.94 64 ALA B N 1
ATOM 2114 C CA . ALA B 1 64 ? -6.98 6.73 16.594 1 89.94 64 ALA B CA 1
ATOM 2115 C C . ALA B 1 64 ? -7.246 7.996 17.406 1 89.94 64 ALA B C 1
ATOM 2117 O O . ALA B 1 64 ? -6.824 8.102 18.562 1 89.94 64 ALA B O 1
ATOM 2118 N N . ALA B 1 65 ? -7.898 8.984 16.812 1 89.31 65 ALA B N 1
ATOM 2119 C CA . ALA B 1 65 ? -8.242 10.219 17.516 1 89.31 65 ALA B CA 1
ATOM 2120 C C . ALA B 1 65 ? -9.141 9.93 18.719 1 89.31 65 ALA B C 1
ATOM 2122 O O . ALA B 1 65 ? -8.922 10.461 19.812 1 89.31 65 ALA B O 1
ATOM 2123 N N . ARG B 1 66 ? -10.078 8.961 18.469 1 91.31 66 ARG B N 1
ATOM 2124 C CA . ARG B 1 66 ? -11.039 8.625 19.516 1 91.31 66 ARG B CA 1
ATOM 2125 C C . ARG B 1 66 ? -10.359 7.883 20.656 1 91.31 66 ARG B C 1
ATOM 2127 O O . ARG B 1 66 ? -10.68 8.109 21.828 1 91.31 66 ARG B O 1
ATOM 2134 N N . SER B 1 67 ? -9.414 7.117 20.312 1 91.81 67 SER B N 1
ATOM 2135 C CA . SER B 1 67 ? -8.789 6.266 21.312 1 91.81 67 SER B CA 1
ATOM 2136 C C . SER B 1 67 ? -7.547 6.926 21.906 1 91.81 67 SER B C 1
ATOM 2138 O O . SER B 1 67 ? -6.906 6.371 22.797 1 91.81 67 SER B O 1
ATOM 2140 N N . GLY B 1 68 ? -7.148 8.117 21.391 1 93.81 68 GLY B N 1
ATOM 2141 C CA . GLY B 1 68 ? -5.965 8.812 21.875 1 93.81 68 GLY B CA 1
ATOM 2142 C C . GLY B 1 68 ? -4.672 8.156 21.422 1 93.81 68 GLY B C 1
ATOM 2143 O O . GLY B 1 68 ? -3.689 8.141 22.172 1 93.81 68 GLY B O 1
ATOM 2144 N N . ASN B 1 69 ? -4.676 7.543 20.25 1 94.12 69 ASN B N 1
ATOM 2145 C CA . ASN B 1 69 ? -3.525 6.781 19.781 1 94.12 69 ASN B CA 1
ATOM 2146 C C . ASN B 1 69 ? -2.986 7.336 18.469 1 94.12 69 ASN B C 1
ATOM 2148 O O . ASN B 1 69 ? -2.479 6.586 17.625 1 94.12 69 ASN B O 1
ATOM 2152 N N . LEU B 1 70 ? -3.096 8.648 18.281 1 96.75 70 LEU B N 1
ATOM 2153 C CA . LEU B 1 70 ? -2.617 9.273 17.062 1 96.75 70 LEU B CA 1
ATOM 2154 C C . LEU B 1 70 ? -1.095 9.211 16.969 1 96.75 70 LEU B C 1
ATOM 2156 O O . LEU B 1 70 ? -0.419 9.039 17.984 1 96.75 70 LEU B O 1
ATOM 2160 N N . THR B 1 71 ? -0.613 9.234 15.789 1 97.88 71 THR B N 1
ATOM 2161 C CA . THR B 1 71 ? 0.794 9.508 15.523 1 97.88 71 THR B CA 1
ATOM 2162 C C . THR B 1 71 ? 0.986 10.945 15.062 1 97.88 71 THR B C 1
ATOM 2164 O O . THR B 1 71 ? 0.422 11.359 14.039 1 97.88 71 THR B O 1
ATOM 2167 N N . PHE B 1 72 ? 1.768 11.719 15.82 1 98.5 72 PHE B N 1
ATOM 2168 C CA . PHE B 1 72 ? 2.08 13.094 15.453 1 98.5 72 PHE B CA 1
ATOM 2169 C C . PHE B 1 72 ? 3.443 13.18 14.773 1 98.5 72 PHE B C 1
ATOM 2171 O O . PHE B 1 72 ? 4.438 12.68 15.305 1 98.5 72 PHE B O 1
ATOM 2178 N N . MET B 1 73 ? 3.492 13.742 13.586 1 98.62 73 MET B N 1
ATOM 2179 C CA . MET B 1 73 ? 4.711 14.031 12.836 1 98.62 73 MET B CA 1
ATOM 2180 C C . MET B 1 73 ? 5.113 15.5 13.008 1 98.62 73 MET B C 1
ATOM 2182 O O . MET B 1 73 ? 4.527 16.375 12.375 1 98.62 73 MET B O 1
ATOM 2186 N N . VAL B 1 74 ? 6.176 15.711 13.734 1 98.81 74 VAL B N 1
ATOM 2187 C CA . VAL B 1 74 ? 6.41 17.062 14.211 1 98.81 74 VAL B CA 1
ATOM 2188 C C . VAL B 1 74 ? 7.617 17.672 13.492 1 98.81 74 VAL B C 1
ATOM 2190 O O . VAL B 1 74 ? 8.719 17.109 13.539 1 98.81 74 VAL B O 1
ATOM 2193 N N . GLY B 1 75 ? 7.367 18.703 12.781 1 98.69 75 GLY B N 1
ATOM 2194 C CA . GLY B 1 75 ? 8.445 19.562 12.305 1 98.69 75 GLY B CA 1
ATOM 2195 C C . GLY B 1 75 ? 8.648 20.797 13.156 1 98.69 75 GLY B C 1
ATOM 2196 O O . GLY B 1 75 ? 7.715 21.578 13.367 1 98.69 75 GLY B O 1
ATOM 2197 N N . GLY B 1 76 ? 9.859 21.078 13.578 1 98.12 76 GLY B N 1
ATOM 2198 C CA . GLY B 1 76 ? 10.156 22.219 14.422 1 98.12 76 GLY B CA 1
ATOM 2199 C C . GLY B 1 76 ? 11.516 22.141 15.078 1 98.12 76 GLY B C 1
ATOM 2200 O O . GLY B 1 76 ? 12.266 21.188 14.852 1 98.12 76 GLY B O 1
ATOM 2201 N N . VAL B 1 77 ? 11.781 23.156 15.844 1 97.06 77 VAL B N 1
ATOM 2202 C CA . VAL B 1 77 ? 13.094 23.266 16.469 1 97.06 77 VAL B CA 1
ATOM 2203 C C . VAL B 1 77 ? 13.219 22.234 17.594 1 97.06 77 VAL B C 1
ATOM 2205 O O . VAL B 1 77 ? 12.258 21.984 18.312 1 97.06 77 VAL B O 1
ATOM 2208 N N . GLU B 1 78 ? 14.406 21.656 17.703 1 96.88 78 GLU B N 1
ATOM 2209 C CA . GLU B 1 78 ? 14.672 20.578 18.656 1 96.88 78 GLU B CA 1
ATOM 2210 C C . GLU B 1 78 ? 14.469 21.062 20.094 1 96.88 78 GLU B C 1
ATOM 2212 O O . GLU B 1 78 ? 13.953 20.328 20.938 1 96.88 78 GLU B O 1
ATOM 2217 N N . GLU B 1 79 ? 14.812 22.234 20.375 1 96.75 79 GLU B N 1
ATOM 2218 C CA . GLU B 1 79 ? 14.82 22.781 21.734 1 96.75 79 GLU B CA 1
ATOM 2219 C C . GLU B 1 79 ? 13.414 22.844 22.312 1 96.75 79 GLU B C 1
ATOM 2221 O O . GLU B 1 79 ? 13.234 22.797 23.531 1 96.75 79 GLU B O 1
ATOM 2226 N N . GLU B 1 80 ? 12.469 22.922 21.469 1 96.81 80 GLU B N 1
ATOM 2227 C CA . GLU B 1 80 ? 11.102 23.094 21.953 1 96.81 80 GLU B CA 1
ATOM 2228 C C . GLU B 1 80 ? 10.305 21.797 21.781 1 96.81 80 GLU B C 1
ATOM 2230 O O . GLU B 1 80 ? 9.117 21.734 22.125 1 96.81 80 GLU B O 1
ATOM 2235 N N . PHE B 1 81 ? 10.914 20.766 21.344 1 98 81 PHE B N 1
ATOM 2236 C CA . PHE B 1 81 ? 10.211 19.531 21.016 1 98 81 PHE B CA 1
ATOM 2237 C C . PHE B 1 81 ? 9.68 18.875 22.266 1 98 81 PHE B C 1
ATOM 2239 O O . PHE B 1 81 ? 8.602 18.266 22.25 1 98 81 PHE B O 1
ATOM 2246 N N . ALA B 1 82 ? 10.414 18.938 23.328 1 97.62 82 ALA B N 1
ATOM 2247 C CA . ALA B 1 82 ? 9.984 18.297 24.562 1 97.62 82 ALA B CA 1
ATOM 2248 C C . ALA B 1 82 ? 8.633 18.844 25.016 1 97.62 82 ALA B C 1
ATOM 2250 O O . ALA B 1 82 ? 7.777 18.094 25.5 1 97.62 82 ALA B O 1
ATOM 2251 N N . ALA B 1 83 ? 8.508 20.109 24.953 1 97.31 83 ALA B N 1
ATOM 2252 C CA . ALA B 1 83 ? 7.238 20.734 25.328 1 97.31 83 ALA B CA 1
ATOM 2253 C C . ALA B 1 83 ? 6.105 20.266 24.422 1 97.31 83 ALA B C 1
ATOM 2255 O O . ALA B 1 83 ? 5 19.984 24.891 1 97.31 83 ALA B O 1
ATOM 2256 N N . ALA B 1 84 ? 6.359 20.234 23.094 1 97.81 84 ALA B N 1
ATOM 2257 C CA . ALA B 1 84 ? 5.367 19.75 22.141 1 97.81 84 ALA B CA 1
ATOM 2258 C C . ALA B 1 84 ? 5 18.297 22.422 1 97.81 84 ALA B C 1
ATOM 2260 O O . ALA B 1 84 ? 3.822 17.922 22.359 1 97.81 84 ALA B O 1
ATOM 2261 N N . GLN B 1 85 ? 5.996 17.5 22.688 1 98 85 GLN B N 1
ATOM 2262 C CA . GLN B 1 85 ? 5.801 16.078 22.953 1 98 85 GLN B CA 1
ATOM 2263 C C . GLN B 1 85 ? 4.891 15.859 24.156 1 98 85 GLN B C 1
ATOM 2265 O O . GLN B 1 85 ? 4.031 14.977 24.141 1 98 85 GLN B O 1
ATOM 2270 N N . GLU B 1 86 ? 5.098 16.594 25.188 1 97.31 86 GLU B N 1
ATOM 2271 C CA . GLU B 1 86 ? 4.262 16.484 26.391 1 97.31 86 GLU B CA 1
ATOM 2272 C C . GLU B 1 86 ? 2.805 16.812 26.062 1 97.31 86 GLU B C 1
ATOM 2274 O O . GLU B 1 86 ? 1.899 16.094 26.516 1 97.31 86 GLU B O 1
ATOM 2279 N N . LEU B 1 87 ? 2.588 17.859 25.312 1 97.12 87 LEU B N 1
ATOM 2280 C CA . LEU B 1 87 ? 1.237 18.281 24.969 1 97.12 87 LEU B CA 1
ATOM 2281 C C . LEU B 1 87 ? 0.573 17.281 24.031 1 97.12 87 LEU B C 1
ATOM 2283 O O . LEU B 1 87 ? -0.556 16.859 24.281 1 97.12 87 LEU B O 1
ATOM 2287 N N . LEU B 1 88 ? 1.289 16.875 22.953 1 97.94 88 LEU B N 1
ATOM 2288 C CA . LEU B 1 88 ? 0.728 16.031 21.922 1 97.94 88 LEU B CA 1
ATOM 2289 C C . LEU B 1 88 ? 0.569 14.594 22.422 1 97.94 88 LEU B C 1
ATOM 2291 O O . LEU B 1 88 ? -0.303 13.859 21.953 1 97.94 88 LEU B O 1
ATOM 2295 N N . GL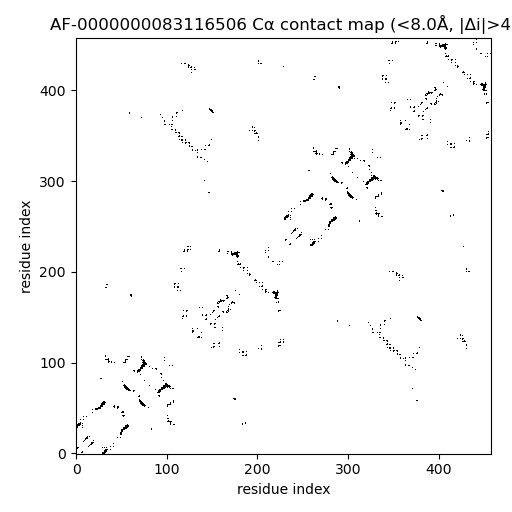Y B 1 89 ? 1.394 14.234 23.375 1 97.19 89 GLY B N 1
ATOM 2296 C CA . GLY B 1 89 ? 1.32 12.906 23.953 1 97.19 89 GLY B CA 1
ATOM 2297 C C . GLY B 1 89 ? -0.002 12.633 24.656 1 97.19 89 GLY B C 1
ATOM 2298 O O . GLY B 1 89 ? -0.372 11.477 24.859 1 97.19 89 GLY B O 1
ATOM 2299 N N . CYS B 1 90 ? -0.766 13.633 24.984 1 95.94 90 CYS B N 1
ATOM 2300 C CA . CYS B 1 90 ? -2.082 13.492 25.594 1 95.94 90 CYS B CA 1
ATOM 2301 C C . CYS B 1 90 ? -3.102 12.984 24.578 1 95.94 90 CYS B C 1
ATOM 2303 O O . CYS B 1 90 ? -4.152 12.461 24.953 1 95.94 90 CYS B O 1
ATOM 2305 N N . MET B 1 91 ? -2.762 13.086 23.266 1 95.94 91 MET B N 1
ATOM 2306 C CA . MET B 1 91 ? -3.719 12.758 22.203 1 95.94 91 MET B CA 1
ATOM 2307 C C . MET B 1 91 ? -3.176 11.648 21.312 1 95.94 91 MET B C 1
ATOM 2309 O O . MET B 1 91 ? -3.906 11.102 20.484 1 95.94 91 MET B O 1
ATOM 2313 N N . GLY B 1 92 ? -1.856 11.375 21.531 1 96.06 92 GLY B N 1
ATOM 2314 C CA . GLY B 1 92 ? -1.232 10.406 20.625 1 96.06 92 GLY B CA 1
ATOM 2315 C C . GLY B 1 92 ? -0.324 9.43 21.344 1 96.06 92 GLY B C 1
ATOM 2316 O O . GLY B 1 92 ? 0.261 9.766 22.391 1 96.06 92 GLY B O 1
ATOM 2317 N N . SER B 1 93 ? -0.236 8.195 20.781 1 94.88 93 SER B N 1
ATOM 2318 C CA . SER B 1 93 ? 0.671 7.184 21.297 1 94.88 93 SER B CA 1
ATOM 2319 C C . SER B 1 93 ? 2.084 7.367 20.766 1 94.88 93 SER B C 1
ATOM 2321 O O . SER B 1 93 ? 3.055 6.918 21.375 1 94.88 93 SER B O 1
ATOM 2323 N N . ASN B 1 94 ? 2.199 8.039 19.609 1 97 94 ASN B N 1
ATOM 2324 C CA . ASN B 1 94 ? 3.486 8.32 18.984 1 97 94 ASN B CA 1
ATOM 2325 C C . ASN B 1 94 ? 3.633 9.797 18.625 1 97 94 ASN B C 1
ATOM 2327 O O . ASN B 1 94 ? 2.789 10.359 17.938 1 97 94 ASN B O 1
ATOM 2331 N N . VAL B 1 95 ? 4.625 10.422 19.172 1 98.12 95 VAL B N 1
ATOM 2332 C CA . VAL B 1 95 ? 5.016 11.781 18.812 1 98.12 95 VAL B CA 1
ATOM 2333 C C . VAL B 1 95 ? 6.461 11.789 18.328 1 98.12 95 VAL B C 1
ATOM 2335 O O . VAL B 1 95 ? 7.387 11.57 19.109 1 98.12 95 VAL B O 1
ATOM 2338 N N . VAL B 1 96 ? 6.676 12.047 17.031 1 98.19 96 VAL B N 1
ATOM 2339 C CA . VAL B 1 96 ? 8 11.875 16.453 1 98.19 96 VAL B CA 1
ATOM 2340 C C . VAL B 1 96 ? 8.461 13.195 15.828 1 98.19 96 VAL B C 1
ATOM 2342 O O . VAL B 1 96 ? 7.734 13.812 15.055 1 98.19 96 VAL B O 1
ATOM 2345 N N . ARG B 1 97 ? 9.648 13.609 16.172 1 98.38 97 ARG B N 1
ATOM 2346 C CA . ARG B 1 97 ? 10.25 14.758 15.5 1 98.38 97 ARG B CA 1
ATOM 2347 C C . ARG B 1 97 ? 10.805 14.359 14.133 1 98.38 97 ARG B C 1
ATOM 2349 O O . ARG B 1 97 ? 11.617 13.438 14.039 1 98.38 97 ARG B O 1
ATOM 2356 N N . CYS B 1 98 ? 10.445 15.07 13.141 1 98.19 98 CYS B N 1
ATOM 2357 C CA . CYS B 1 98 ? 10.812 14.734 11.766 1 98.19 98 CYS B CA 1
ATOM 2358 C C . CYS B 1 98 ? 11.992 15.578 11.297 1 98.19 98 CYS B C 1
ATOM 2360 O O . CYS B 1 98 ? 12.711 15.188 10.375 1 98.19 98 CYS B O 1
ATOM 2362 N N . GLY B 1 99 ? 12.211 16.688 11.828 1 98 99 GLY B N 1
ATOM 2363 C CA . GLY B 1 99 ? 13.188 17.688 11.422 1 98 99 GLY B CA 1
ATOM 2364 C C . GLY B 1 99 ? 12.719 19.109 11.664 1 98 99 GLY B C 1
ATOM 2365 O O . GLY B 1 99 ? 12.016 19.375 12.648 1 98 99 GLY B O 1
ATOM 2366 N N . ASP B 1 100 ? 13.172 20.062 10.852 1 98.06 100 ASP B N 1
ATOM 2367 C CA . ASP B 1 100 ? 12.789 21.453 10.992 1 98.06 100 ASP B CA 1
ATOM 2368 C C . ASP B 1 100 ? 11.352 21.688 10.539 1 98.06 100 ASP B C 1
ATOM 2370 O O . ASP B 1 100 ? 10.711 20.781 10 1 98.06 100 ASP B O 1
ATOM 2374 N N . VAL B 1 101 ? 10.836 22.875 10.742 1 98.56 101 VAL B N 1
ATOM 2375 C CA . VAL B 1 101 ? 9.484 23.219 10.336 1 98.56 101 VAL B CA 1
ATOM 2376 C C . VAL B 1 101 ? 9.266 22.844 8.867 1 98.56 101 VAL B C 1
ATOM 2378 O O . VAL B 1 101 ? 10.125 23.109 8.023 1 98.56 101 VAL B O 1
ATOM 2381 N N . GLY B 1 102 ? 8.18 22.219 8.609 1 98.44 102 GLY B N 1
ATOM 2382 C CA . GLY B 1 102 ? 7.848 21.781 7.266 1 98.44 102 GLY B CA 1
ATOM 2383 C C . GLY B 1 102 ? 8.047 20.281 7.062 1 98.44 102 GLY B C 1
ATOM 2384 O O . GLY B 1 102 ? 7.406 19.672 6.203 1 98.44 102 GLY B O 1
ATOM 2385 N N . THR B 1 103 ? 8.891 19.672 7.883 1 98.62 103 THR B N 1
ATOM 2386 C CA . THR B 1 103 ? 9.203 18.266 7.688 1 98.62 103 THR B CA 1
ATOM 2387 C C . THR B 1 103 ? 8.062 17.391 8.195 1 98.62 103 THR B C 1
ATOM 2389 O O . THR B 1 103 ? 7.836 16.297 7.68 1 98.62 103 THR B O 1
ATOM 2392 N N . GLY B 1 104 ? 7.324 17.844 9.227 1 98.75 104 GLY B N 1
ATOM 2393 C CA . GLY B 1 104 ? 6.117 17.125 9.594 1 98.75 104 GLY B CA 1
ATOM 2394 C C . GLY B 1 104 ? 5.125 17 8.453 1 98.75 104 GLY B C 1
ATOM 2395 O O . GLY B 1 104 ? 4.586 15.914 8.211 1 98.75 104 GLY B O 1
ATOM 2396 N N . GLN B 1 105 ? 4.984 18.094 7.746 1 98.75 105 GLN B N 1
ATOM 2397 C CA . GLN B 1 105 ? 4.105 18.109 6.578 1 98.75 105 GLN B CA 1
ATOM 2398 C C . GLN B 1 105 ? 4.648 17.203 5.477 1 98.75 105 GLN B C 1
ATOM 2400 O O . GLN B 1 105 ? 3.889 16.469 4.828 1 98.75 105 GLN B O 1
ATOM 2405 N N . ALA B 1 106 ? 5.961 17.234 5.27 1 98.75 106 ALA B N 1
ATOM 2406 C CA . ALA B 1 106 ? 6.578 16.406 4.234 1 98.75 106 ALA B CA 1
ATOM 2407 C C . ALA B 1 106 ? 6.328 14.93 4.492 1 98.75 106 ALA B C 1
ATOM 2409 O O . ALA B 1 106 ? 5.969 14.18 3.576 1 98.75 106 ALA B O 1
ATOM 2410 N N . VAL B 1 107 ? 6.516 14.523 5.75 1 98.81 107 VAL B N 1
ATOM 2411 C CA . VAL B 1 107 ? 6.293 13.125 6.113 1 98.81 107 VAL B CA 1
ATOM 2412 C C . VAL B 1 107 ? 4.82 12.773 5.918 1 98.81 107 VAL B C 1
ATOM 2414 O O . VAL B 1 107 ? 4.496 11.711 5.375 1 98.81 107 VAL B O 1
ATOM 2417 N N . LYS B 1 108 ? 3.912 13.664 6.324 1 98.75 108 LYS B N 1
ATOM 2418 C CA . LYS B 1 108 ? 2.475 13.438 6.207 1 98.75 108 LYS B CA 1
ATOM 2419 C C . LYS B 1 108 ? 2.064 13.266 4.746 1 98.75 108 LYS B C 1
ATOM 2421 O O . LYS B 1 108 ? 1.259 12.391 4.422 1 98.75 108 LYS B O 1
ATOM 2426 N N . ILE B 1 109 ? 2.6 14.109 3.957 1 98.56 109 ILE B N 1
ATOM 2427 C CA . ILE B 1 109 ? 2.309 14.07 2.527 1 98.56 109 ILE B CA 1
ATOM 2428 C C . ILE B 1 109 ? 2.75 12.727 1.953 1 98.56 109 ILE B C 1
ATOM 2430 O O . ILE B 1 109 ? 2.012 12.094 1.196 1 98.56 109 ILE B O 1
ATOM 2434 N N . CYS B 1 110 ? 3.932 12.266 2.266 1 98.88 110 CYS B N 1
ATOM 2435 C CA . CYS B 1 110 ? 4.434 10.969 1.813 1 98.88 110 CYS B CA 1
ATOM 2436 C C . CYS B 1 110 ? 3.57 9.836 2.346 1 98.88 110 CYS B C 1
ATOM 2438 O O . CYS B 1 110 ? 3.271 8.883 1.62 1 98.88 110 CYS B O 1
ATOM 2440 N N . ASN B 1 111 ? 3.16 9.93 3.621 1 98.81 111 ASN B N 1
ATOM 2441 C CA . ASN B 1 111 ? 2.295 8.93 4.238 1 98.81 111 ASN B CA 1
ATOM 2442 C C . ASN B 1 111 ? 0.965 8.805 3.502 1 98.81 111 ASN B C 1
ATOM 2444 O O . ASN B 1 111 ? 0.526 7.699 3.186 1 98.81 111 ASN B O 1
ATOM 2448 N N . ASN B 1 112 ? 0.321 9.945 3.197 1 98.75 112 ASN B N 1
ATOM 2449 C CA . ASN B 1 112 ? -1.001 9.922 2.58 1 98.75 112 ASN B CA 1
ATOM 2450 C C . ASN B 1 112 ? -0.923 9.547 1.103 1 98.75 112 ASN B C 1
ATOM 2452 O O . ASN B 1 112 ? -1.867 8.977 0.55 1 98.75 112 ASN B O 1
ATOM 2456 N N . LEU B 1 113 ? 0.248 9.906 0.486 1 98.94 113 LEU B N 1
ATOM 2457 C CA . LEU B 1 113 ? 0.478 9.422 -0.87 1 98.94 113 LEU B CA 1
ATOM 2458 C C . LEU B 1 113 ? 0.464 7.895 -0.91 1 98.94 113 LEU B C 1
ATOM 2460 O O . LEU B 1 113 ? -0.26 7.297 -1.71 1 98.94 113 LEU B O 1
ATOM 2464 N N . LEU B 1 114 ? 1.21 7.258 -0.034 1 98.94 114 LEU B N 1
ATOM 2465 C CA . LEU B 1 114 ? 1.3 5.801 0.017 1 98.94 114 LEU B CA 1
ATOM 2466 C C . LEU B 1 114 ? -0.026 5.191 0.457 1 98.94 114 LEU B C 1
ATOM 2468 O O . LEU B 1 114 ? -0.438 4.152 -0.063 1 98.94 114 LEU B O 1
ATOM 2472 N N . LEU B 1 115 ? -0.708 5.848 1.362 1 98.88 115 LEU B N 1
ATOM 2473 C CA . LEU B 1 115 ? -2.008 5.383 1.837 1 98.88 115 LEU B CA 1
ATOM 2474 C C . LEU B 1 115 ? -3.021 5.352 0.698 1 98.88 115 LEU B C 1
ATOM 2476 O O . LEU B 1 115 ? -3.762 4.379 0.547 1 98.88 115 LEU B O 1
ATOM 2480 N N . ALA B 1 116 ? -3.049 6.418 -0.056 1 98.94 116 ALA B N 1
ATOM 2481 C CA . ALA B 1 116 ? -4.004 6.492 -1.161 1 98.94 116 ALA B CA 1
ATOM 2482 C C . ALA B 1 116 ? -3.748 5.387 -2.182 1 98.94 116 ALA B C 1
ATOM 2484 O O . ALA B 1 116 ? -4.684 4.715 -2.627 1 98.94 116 ALA B O 1
ATOM 2485 N N . ILE B 1 117 ? -2.479 5.219 -2.51 1 98.94 117 ILE B N 1
ATOM 2486 C CA . ILE B 1 117 ? -2.096 4.207 -3.486 1 98.94 117 ILE B CA 1
ATOM 2487 C C . ILE B 1 117 ? -2.461 2.82 -2.959 1 98.94 117 ILE B C 1
ATOM 2489 O O . ILE B 1 117 ? -3.084 2.023 -3.668 1 98.94 117 ILE B O 1
ATOM 2493 N N . SER B 1 118 ? -2.152 2.537 -1.688 1 98.94 118 SER B N 1
ATOM 2494 C CA . SER B 1 118 ? -2.406 1.219 -1.114 1 98.94 118 SER B CA 1
ATOM 2495 C C . SER B 1 118 ? -3.9 0.97 -0.943 1 98.94 118 SER B C 1
ATOM 2497 O O . SER B 1 118 ? -4.363 -0.165 -1.067 1 98.94 118 SER B O 1
ATOM 2499 N N . MET B 1 119 ? -4.695 1.998 -0.683 1 98.94 119 MET B N 1
ATOM 2500 C CA . MET B 1 119 ? -6.141 1.838 -0.549 1 98.94 119 MET B CA 1
ATOM 2501 C C . MET B 1 119 ? -6.777 1.48 -1.889 1 98.94 119 MET B C 1
ATOM 2503 O O . MET B 1 119 ? -7.59 0.559 -1.969 1 98.94 119 MET B O 1
ATOM 2507 N N . ILE B 1 120 ? -6.395 2.227 -2.896 1 99 120 ILE B N 1
ATOM 2508 C CA . ILE B 1 120 ? -6.914 1.894 -4.219 1 99 120 ILE B CA 1
ATOM 2509 C C . ILE B 1 120 ? -6.465 0.486 -4.609 1 99 120 ILE B C 1
ATOM 2511 O O . ILE B 1 120 ? -7.258 -0.301 -5.133 1 99 120 ILE B O 1
ATOM 2515 N N . GLY B 1 121 ? -5.164 0.169 -4.34 1 99 121 GLY B N 1
ATOM 2516 C CA . GLY B 1 121 ? -4.676 -1.176 -4.598 1 99 121 GLY B CA 1
ATOM 2517 C C . GLY B 1 121 ? -5.453 -2.246 -3.855 1 99 121 GLY B C 1
ATOM 2518 O O . GLY B 1 121 ? -5.773 -3.293 -4.426 1 99 121 GLY B O 1
ATOM 2519 N N . THR B 1 122 ? -5.766 -1.99 -2.572 1 99 122 THR B N 1
ATOM 2520 C CA . THR B 1 122 ? -6.559 -2.926 -1.784 1 99 122 THR B CA 1
ATOM 2521 C C . THR B 1 122 ? -7.957 -3.088 -2.381 1 99 122 THR B C 1
ATOM 2523 O O . THR B 1 122 ? -8.453 -4.207 -2.508 1 99 122 THR B O 1
ATOM 2526 N N . ALA B 1 123 ? -8.539 -1.983 -2.744 1 99 123 ALA B N 1
ATOM 2527 C CA . ALA B 1 123 ? -9.867 -2.021 -3.354 1 99 123 ALA B CA 1
ATOM 2528 C C . ALA B 1 123 ? -9.852 -2.836 -4.645 1 99 123 ALA B C 1
ATOM 2530 O O . ALA B 1 123 ? -10.742 -3.658 -4.875 1 99 123 ALA B O 1
ATOM 2531 N N . GLU B 1 124 ? -8.836 -2.605 -5.484 1 98.94 124 GLU B N 1
ATOM 2532 C CA . GLU B 1 124 ? -8.719 -3.338 -6.742 1 98.94 124 GLU B CA 1
ATOM 2533 C C . GLU B 1 124 ? -8.531 -4.832 -6.496 1 98.94 124 GLU B C 1
ATOM 2535 O O . GLU B 1 124 ? -9.195 -5.656 -7.133 1 98.94 124 GLU B O 1
ATOM 2540 N N . ALA B 1 125 ? -7.656 -5.168 -5.586 1 98.94 125 ALA B N 1
ATOM 2541 C CA . ALA B 1 125 ? -7.359 -6.57 -5.305 1 98.94 125 ALA B CA 1
ATOM 2542 C C . ALA B 1 125 ? -8.578 -7.289 -4.734 1 98.94 125 ALA B C 1
ATOM 2544 O O . ALA B 1 125 ? -8.906 -8.398 -5.16 1 98.94 125 ALA B O 1
ATOM 2545 N N . MET B 1 126 ? -9.266 -6.641 -3.801 1 98.94 126 MET B N 1
ATOM 2546 C CA . MET B 1 126 ? -10.453 -7.234 -3.189 1 98.94 126 MET B CA 1
ATOM 2547 C C . MET B 1 126 ? -11.578 -7.383 -4.211 1 98.94 126 MET B C 1
ATOM 2549 O O . MET B 1 126 ? -12.234 -8.422 -4.266 1 98.94 126 MET B O 1
ATOM 2553 N N . ASN B 1 127 ? -11.797 -6.336 -4.992 1 98.94 127 ASN B N 1
ATOM 2554 C CA . ASN B 1 127 ? -12.828 -6.398 -6.023 1 98.94 127 ASN B CA 1
ATOM 2555 C C . ASN B 1 127 ? -12.555 -7.527 -7.016 1 98.94 127 ASN B C 1
ATOM 2557 O O . ASN B 1 127 ? -13.461 -8.297 -7.352 1 98.94 127 ASN B O 1
ATOM 2561 N N . LEU B 1 128 ? -11.305 -7.633 -7.5 1 98.88 128 LEU B N 1
ATOM 2562 C CA . LEU B 1 128 ? -10.914 -8.688 -8.43 1 98.88 128 LEU B CA 1
ATOM 2563 C C . LEU B 1 128 ? -11.125 -10.062 -7.809 1 98.88 128 LEU B C 1
ATOM 2565 O O . LEU B 1 128 ? -11.711 -10.953 -8.438 1 98.88 128 LEU B O 1
ATOM 2569 N N . GLY B 1 129 ? -10.656 -10.234 -6.52 1 98.81 129 GLY B N 1
ATOM 2570 C CA . GLY B 1 129 ? -10.805 -11.508 -5.84 1 98.81 129 GLY B CA 1
ATOM 2571 C C . GLY B 1 129 ? -12.258 -11.922 -5.664 1 98.81 129 GLY B C 1
ATOM 2572 O O . GLY B 1 129 ? -12.609 -13.078 -5.891 1 98.81 129 GLY B O 1
ATOM 2573 N N . ILE B 1 130 ? -13.109 -10.969 -5.285 1 98.75 130 ILE B N 1
ATOM 2574 C CA . ILE B 1 130 ? -14.531 -11.234 -5.102 1 98.75 130 ILE B CA 1
ATOM 2575 C C . ILE B 1 130 ? -15.148 -11.664 -6.426 1 98.75 130 ILE B C 1
ATOM 2577 O O . ILE B 1 130 ? -15.914 -12.633 -6.473 1 98.75 130 ILE B O 1
ATOM 2581 N N . ARG B 1 131 ? -14.789 -11.008 -7.516 1 98.44 131 ARG B N 1
ATOM 2582 C CA . ARG B 1 131 ? -15.352 -11.328 -8.828 1 98.44 131 ARG B CA 1
ATOM 2583 C C . ARG B 1 131 ? -14.805 -12.648 -9.352 1 98.44 131 ARG B C 1
ATOM 2585 O O . ARG B 1 131 ? -15.406 -13.273 -10.227 1 98.44 131 ARG B O 1
ATOM 2592 N N . LEU B 1 132 ? -13.656 -13.094 -8.852 1 98 132 LEU B N 1
ATOM 2593 C CA . LEU B 1 132 ? -13.109 -14.406 -9.172 1 98 132 LEU B CA 1
ATOM 2594 C C . LEU B 1 132 ? -13.742 -15.492 -8.312 1 98 132 LEU B C 1
ATOM 2596 O O . LEU B 1 132 ? -13.398 -16.672 -8.438 1 98 132 LEU B O 1
ATOM 2600 N N . GLY B 1 133 ? -14.633 -15.109 -7.379 1 97.25 133 GLY B N 1
ATOM 2601 C CA . GLY B 1 133 ? -15.422 -16.062 -6.621 1 97.25 133 GLY B CA 1
ATOM 2602 C C . GLY B 1 133 ? -14.891 -16.297 -5.223 1 97.25 133 GLY B C 1
ATOM 2603 O O . GLY B 1 133 ? -15.344 -17.203 -4.52 1 97.25 133 GLY B O 1
ATOM 2604 N N . LEU B 1 134 ? -14 -15.508 -4.762 1 98.5 134 LEU B N 1
ATOM 2605 C CA . LEU B 1 134 ? -13.414 -15.688 -3.438 1 98.5 134 LEU B CA 1
ATOM 2606 C C . LEU B 1 134 ? -14.281 -15.039 -2.365 1 98.5 134 LEU B C 1
ATOM 2608 O O . LEU B 1 134 ? -14.898 -13.992 -2.605 1 98.5 134 LEU B O 1
ATOM 2612 N N . ASP B 1 135 ? -14.328 -15.617 -1.212 1 98.5 135 ASP B N 1
ATOM 2613 C CA . ASP B 1 135 ? -14.945 -14.992 -0.044 1 98.5 135 ASP B CA 1
ATOM 2614 C C . ASP B 1 135 ? -14.141 -13.789 0.424 1 98.5 135 ASP B C 1
ATOM 2616 O O . ASP B 1 135 ? -12.938 -13.898 0.675 1 98.5 135 ASP B O 1
ATOM 2620 N N . PRO B 1 136 ? -14.805 -12.68 0.566 1 98.75 136 PRO B N 1
ATOM 2621 C CA . PRO B 1 136 ? -14.055 -11.461 0.881 1 98.75 136 PRO B CA 1
ATOM 2622 C C . PRO B 1 136 ? -13.328 -11.547 2.219 1 98.75 136 PRO B C 1
ATOM 2624 O O . PRO B 1 136 ? -12.195 -11.062 2.34 1 98.75 136 PRO B O 1
ATOM 2627 N N . LYS B 1 137 ? -13.938 -12.156 3.227 1 98.81 137 LYS B N 1
ATOM 2628 C CA . LYS B 1 137 ? -13.297 -12.273 4.531 1 98.81 137 LYS B CA 1
ATOM 2629 C C . LYS B 1 137 ? -12.078 -13.195 4.469 1 98.81 137 LYS B C 1
ATOM 2631 O O . LYS B 1 137 ? -11.039 -12.898 5.062 1 98.81 137 LYS B O 1
ATOM 2636 N N . LEU B 1 138 ? -12.227 -14.266 3.795 1 98.5 138 LEU B N 1
ATOM 2637 C CA . LEU B 1 138 ? -11.109 -15.195 3.623 1 98.5 138 LEU B CA 1
ATOM 2638 C C . LEU B 1 138 ? -9.977 -14.539 2.834 1 98.5 138 LEU B C 1
ATOM 2640 O O . LEU B 1 138 ? -8.805 -14.68 3.193 1 98.5 138 LEU B O 1
ATOM 2644 N N . LEU B 1 139 ? -10.305 -13.852 1.758 1 98.81 139 LEU B N 1
ATOM 2645 C CA . LEU B 1 139 ? -9.312 -13.156 0.947 1 98.81 139 LEU B CA 1
ATOM 2646 C C . LEU B 1 139 ? -8.531 -12.148 1.785 1 98.81 139 LEU B C 1
ATOM 2648 O O . LEU B 1 139 ? -7.301 -12.125 1.747 1 98.81 139 LEU B O 1
ATOM 2652 N N . ALA B 1 140 ? -9.273 -11.32 2.557 1 98.88 140 ALA B N 1
ATOM 2653 C CA . ALA B 1 140 ? -8.625 -10.336 3.416 1 98.88 140 ALA B CA 1
ATOM 2654 C C . ALA B 1 140 ? -7.68 -11.016 4.41 1 98.88 140 ALA B C 1
ATOM 2656 O O . ALA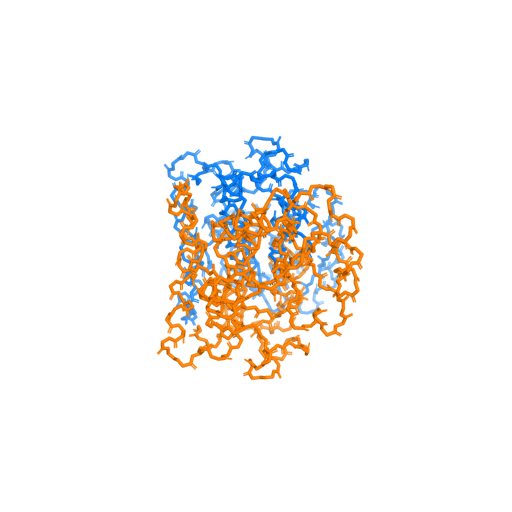 B 1 140 ? -6.566 -10.539 4.641 1 98.88 140 ALA B O 1
ATOM 2657 N N . LYS B 1 141 ? -8.125 -12.086 4.957 1 98.56 141 LYS B N 1
ATOM 2658 C CA . LYS B 1 141 ? -7.324 -12.828 5.926 1 98.56 141 LYS B CA 1
ATOM 2659 C C . LYS B 1 141 ? -6.012 -13.305 5.305 1 98.56 141 LYS B C 1
ATOM 2661 O O . LYS B 1 141 ? -4.945 -13.148 5.902 1 98.56 141 LYS B O 1
ATOM 2666 N N . ILE B 1 142 ? -6.051 -13.836 4.133 1 98.12 142 ILE B N 1
ATOM 2667 C CA . ILE B 1 142 ? -4.859 -14.398 3.498 1 98.12 142 ILE B CA 1
ATOM 2668 C C . ILE B 1 142 ? -3.936 -13.266 3.051 1 98.12 142 ILE B C 1
ATOM 2670 O O . ILE B 1 142 ? -2.715 -13.359 3.203 1 98.12 142 ILE B O 1
ATOM 2674 N N . LEU B 1 143 ? -4.512 -12.148 2.479 1 98.44 143 LEU B N 1
ATOM 2675 C CA . LEU B 1 143 ? -3.701 -10.992 2.119 1 98.44 143 LEU B CA 1
ATOM 2676 C C . LEU B 1 143 ? -2.904 -10.492 3.318 1 98.44 143 LEU B C 1
ATOM 2678 O O . LEU B 1 143 ? -1.725 -10.156 3.188 1 98.44 143 LEU B O 1
ATOM 2682 N N . ASN B 1 144 ? -3.559 -10.508 4.508 1 98.12 144 ASN B N 1
ATOM 2683 C CA . ASN B 1 144 ? -2.967 -9.945 5.715 1 98.12 144 ASN B CA 1
ATOM 2684 C C . ASN B 1 144 ? -1.905 -10.867 6.305 1 98.12 144 ASN B C 1
ATOM 2686 O O . ASN B 1 144 ? -1.118 -10.453 7.156 1 98.12 144 ASN B O 1
ATOM 2690 N N . MET B 1 145 ? -1.809 -12.078 5.793 1 96.44 145 MET B N 1
ATOM 2691 C CA . MET B 1 145 ? -0.756 -13.023 6.156 1 96.44 145 MET B CA 1
ATOM 2692 C C . MET B 1 145 ? 0.329 -13.07 5.086 1 96.44 145 MET B C 1
ATOM 2694 O O . MET B 1 145 ? 1.276 -13.852 5.188 1 96.44 145 MET B O 1
ATOM 2698 N N . SER B 1 146 ? 0.139 -12.297 4.086 1 97.25 146 SER B N 1
ATOM 2699 C CA . SER B 1 146 ? 0.974 -12.383 2.891 1 97.25 146 SER B CA 1
ATOM 2700 C C . SER B 1 146 ? 1.618 -11.039 2.568 1 97.25 146 SER B C 1
ATOM 2702 O O . SER B 1 146 ? 1.532 -10.102 3.359 1 97.25 146 SER B O 1
ATOM 2704 N N . SER B 1 147 ? 2.293 -10.953 1.406 1 97.94 147 SER B N 1
ATOM 2705 C CA . SER B 1 147 ? 3.107 -9.797 1.052 1 97.94 147 SER B CA 1
ATOM 2706 C C . SER B 1 147 ? 2.244 -8.656 0.521 1 97.94 147 SER B C 1
ATOM 2708 O O . SER B 1 147 ? 2.73 -7.539 0.33 1 97.94 147 SER B O 1
ATOM 2710 N N . GLY B 1 148 ? 0.942 -8.875 0.353 1 98.44 148 GLY B N 1
ATOM 2711 C CA . GLY B 1 148 ? 0.033 -7.816 -0.045 1 98.44 148 GLY B CA 1
ATOM 2712 C C . GLY B 1 148 ? -0.491 -7.008 1.127 1 98.44 148 GLY B C 1
ATOM 2713 O O . GLY B 1 148 ? -1.209 -6.023 0.938 1 98.44 148 GLY B O 1
ATOM 2714 N N . ARG B 1 149 ? -0.079 -7.352 2.35 1 98.69 149 ARG B N 1
ATOM 2715 C CA . ARG B 1 149 ? -0.601 -6.742 3.57 1 98.69 149 ARG B CA 1
ATOM 2716 C C . ARG B 1 149 ? -0.264 -5.254 3.627 1 98.69 149 ARG B C 1
ATOM 2718 O O . ARG B 1 149 ? 0.855 -4.855 3.303 1 98.69 149 ARG B O 1
ATOM 2725 N N . CYS B 1 150 ? -1.22 -4.457 4.02 1 98.75 150 CYS B N 1
ATOM 2726 C CA . CYS B 1 150 ? -1.013 -3.039 4.289 1 98.75 150 CYS B CA 1
ATOM 2727 C C . CYS B 1 150 ? -2.041 -2.516 5.285 1 98.75 150 CYS B C 1
ATOM 2729 O O . CYS B 1 150 ? -2.951 -3.244 5.684 1 98.75 150 CYS B O 1
ATOM 2731 N N . TRP B 1 151 ? -1.907 -1.315 5.691 1 98.5 151 TRP B N 1
ATOM 2732 C CA . TRP B 1 151 ? -2.805 -0.709 6.668 1 98.5 151 TRP B CA 1
ATOM 2733 C C . TRP B 1 151 ? -4.246 -0.74 6.176 1 98.5 151 TRP B C 1
ATOM 2735 O O . TRP B 1 151 ? -5.168 -1.035 6.941 1 98.5 151 TRP B O 1
ATOM 2745 N N . SER B 1 152 ? -4.488 -0.499 4.891 1 98.75 152 SER B N 1
ATOM 2746 C CA . SER B 1 152 ? -5.828 -0.523 4.312 1 98.75 152 SER B CA 1
ATOM 2747 C C . SER B 1 152 ? -6.441 -1.915 4.406 1 98.75 152 SER B C 1
ATOM 2749 O O . SER B 1 152 ? -7.641 -2.055 4.668 1 98.75 152 SER B O 1
ATOM 2751 N N . SER B 1 153 ? -5.652 -2.955 4.211 1 98.88 153 SER B N 1
ATOM 2752 C CA . SER B 1 153 ? -6.195 -4.309 4.191 1 98.88 153 SER B CA 1
ATOM 2753 C C . SER B 1 153 ? -6.43 -4.828 5.609 1 98.88 153 SER B C 1
ATOM 2755 O O . SER B 1 153 ? -7.418 -5.523 5.863 1 98.88 153 SER B O 1
ATOM 2757 N N . ASP B 1 154 ? -5.586 -4.438 6.57 1 98.31 154 ASP B N 1
ATOM 2758 C CA . ASP B 1 154 ? -5.621 -5.133 7.852 1 98.31 154 ASP B CA 1
ATOM 2759 C C . ASP B 1 154 ? -6.199 -4.238 8.945 1 98.31 154 ASP B C 1
ATOM 2761 O O . ASP B 1 154 ? -6.555 -4.719 10.023 1 98.31 154 ASP B O 1
ATOM 2765 N N . THR B 1 155 ? -6.398 -2.924 8.703 1 97.19 155 THR B N 1
ATOM 2766 C CA . THR B 1 155 ? -6.836 -1.996 9.742 1 97.19 155 THR B CA 1
ATOM 2767 C C . THR B 1 155 ? -8.039 -1.183 9.273 1 97.19 155 THR B C 1
ATOM 2769 O O . THR B 1 155 ? -8.852 -0.745 10.086 1 97.19 155 THR B O 1
ATOM 2772 N N . TYR B 1 156 ? -8.25 -1.077 7.98 1 97.88 156 TYR B N 1
ATOM 2773 C CA . TYR B 1 156 ? -9.18 -0.113 7.406 1 97.88 156 TYR B CA 1
ATOM 2774 C C . TYR B 1 156 ? -9.773 -0.634 6.102 1 97.88 156 TYR B C 1
ATOM 2776 O O . TYR B 1 156 ? -9.852 0.098 5.113 1 97.88 156 TYR B O 1
ATOM 2784 N N . ASN B 1 157 ? -10.141 -1.911 6.094 1 98.88 157 ASN B N 1
ATOM 2785 C CA . ASN B 1 157 ? -10.539 -2.605 4.871 1 98.88 157 ASN B CA 1
ATOM 2786 C C . ASN B 1 157 ? -11.719 -1.92 4.191 1 98.88 157 ASN B C 1
ATOM 2788 O O . ASN B 1 157 ? -12.695 -1.557 4.852 1 98.88 157 ASN B O 1
ATOM 2792 N N . PRO B 1 158 ? -11.695 -1.75 2.865 1 98.94 158 PRO B N 1
ATOM 2793 C CA . PRO B 1 158 ? -12.695 -0.953 2.154 1 98.94 158 PRO B CA 1
ATOM 2794 C C . PRO B 1 158 ? -13.93 -1.763 1.771 1 98.94 158 PRO B C 1
ATOM 2796 O O . PRO B 1 158 ? -14.891 -1.212 1.226 1 98.94 158 PRO B O 1
ATOM 2799 N N . VAL B 1 159 ? -14 -3.039 2.004 1 98.94 159 VAL B N 1
ATOM 2800 C CA . VAL B 1 159 ? -15.102 -3.895 1.58 1 98.94 159 VAL B CA 1
ATOM 2801 C C . VAL B 1 159 ? -16.141 -3.986 2.693 1 98.94 159 VAL B C 1
ATOM 2803 O O . VAL B 1 159 ? -15.844 -4.457 3.795 1 98.94 159 VAL B O 1
ATOM 2806 N N . PRO B 1 160 ? -17.406 -3.586 2.42 1 98.81 160 PRO B N 1
ATOM 2807 C CA . PRO B 1 160 ? -18.438 -3.725 3.451 1 98.81 160 PRO B CA 1
ATOM 2808 C C . PRO B 1 160 ? -18.547 -5.152 3.973 1 98.81 160 PRO B C 1
ATOM 2810 O O . PRO B 1 160 ? -18.547 -6.105 3.186 1 98.81 160 PRO B O 1
ATOM 2813 N N . GLY B 1 161 ? -18.5 -5.289 5.332 1 98.5 161 GLY B N 1
ATOM 2814 C CA . GLY B 1 161 ? -18.75 -6.586 5.945 1 98.5 161 GLY B CA 1
ATOM 2815 C C . GLY B 1 161 ? -17.469 -7.324 6.297 1 98.5 161 GLY B C 1
ATOM 2816 O O . GLY B 1 161 ? -17.484 -8.305 7.043 1 98.5 161 GLY B O 1
ATOM 2817 N N . VAL B 1 162 ? -16.312 -6.879 5.84 1 98.81 162 VAL B N 1
ATOM 2818 C CA . VAL B 1 162 ? -15.055 -7.578 6.055 1 98.81 162 VAL B CA 1
ATOM 2819 C C . VAL B 1 162 ? -14.484 -7.203 7.422 1 98.81 162 VAL B C 1
ATOM 2821 O O . VAL B 1 162 ? -13.844 -8.023 8.078 1 98.81 162 VAL B O 1
ATOM 2824 N N . MET B 1 163 ? -14.727 -6.008 7.84 1 97.75 163 MET B N 1
ATOM 2825 C CA . MET B 1 163 ? -14.172 -5.469 9.078 1 97.75 163 MET B CA 1
ATOM 2826 C C . MET B 1 163 ? -15.164 -4.539 9.766 1 97.75 163 MET B C 1
ATOM 2828 O O . MET B 1 163 ? -15.766 -3.676 9.117 1 97.75 163 MET B O 1
ATOM 2832 N N . ASP B 1 164 ? -15.352 -4.68 11.047 1 96.69 164 ASP B N 1
ATOM 2833 C CA . ASP B 1 164 ? -16.234 -3.812 11.82 1 96.69 164 ASP B CA 1
ATOM 2834 C C . ASP B 1 164 ? -15.508 -2.551 12.273 1 96.69 164 ASP B C 1
ATOM 2836 O O . ASP B 1 164 ? -14.281 -2.543 12.391 1 96.69 164 ASP B O 1
ATOM 2840 N N . GLY B 1 165 ? -16.266 -1.512 12.461 1 94.06 165 GLY B N 1
ATOM 2841 C CA . GLY B 1 165 ? -15.727 -0.322 13.102 1 94.06 165 GLY B CA 1
ATOM 2842 C C . GLY B 1 165 ? -14.969 0.582 12.141 1 94.06 165 GLY B C 1
ATOM 2843 O O . GLY B 1 165 ? -14.297 1.521 12.57 1 94.06 165 GLY B O 1
ATOM 2844 N N . VAL B 1 166 ? -15.031 0.24 10.836 1 96.62 166 VAL B N 1
ATOM 2845 C CA . VAL B 1 166 ? -14.414 1.084 9.82 1 96.62 166 VAL B CA 1
ATOM 2846 C C . VAL B 1 166 ? -15.492 1.72 8.945 1 96.62 166 VAL B C 1
ATOM 2848 O O . VAL B 1 166 ? -16.641 1.277 8.953 1 96.62 166 VAL B O 1
ATOM 2851 N N . PRO B 1 167 ? -15.164 2.699 8.203 1 97.69 167 PRO B N 1
ATOM 2852 C CA . PRO B 1 167 ? -16.188 3.416 7.438 1 97.69 167 PRO B CA 1
ATOM 2853 C C . PRO B 1 167 ? -16.922 2.52 6.438 1 97.69 167 PRO B C 1
ATOM 2855 O O . PRO B 1 167 ? -18.109 2.721 6.176 1 97.69 167 PRO B O 1
ATOM 2858 N N . SER B 1 168 ? -16.25 1.514 5.848 1 98.62 168 SER B N 1
ATOM 2859 C CA . SER B 1 168 ? -16.906 0.625 4.891 1 98.62 168 SER B CA 1
ATOM 2860 C C . SER B 1 168 ? -18.062 -0.133 5.539 1 98.62 168 SER B C 1
ATOM 2862 O O . SER B 1 168 ? -18.969 -0.584 4.848 1 98.62 168 SER B O 1
ATOM 2864 N N . ALA B 1 169 ? -18.094 -0.28 6.863 1 98.06 169 ALA B N 1
ATOM 2865 C CA . ALA B 1 169 ? -19.156 -0.949 7.594 1 98.06 169 ALA B CA 1
ATOM 2866 C C . ALA B 1 169 ? -20.281 0.028 7.941 1 98.06 169 ALA B C 1
ATOM 2868 O O . ALA B 1 169 ? -21.312 -0.368 8.492 1 98.06 169 ALA B O 1
ATOM 2869 N N . ASN B 1 170 ? -20.156 1.271 7.648 1 97.88 170 ASN B N 1
ATOM 2870 C CA . ASN B 1 170 ? -21.094 2.336 7.977 1 97.88 170 ASN B CA 1
ATOM 2871 C C . ASN B 1 170 ? -21.375 3.232 6.773 1 97.88 170 ASN B C 1
ATOM 2873 O O . ASN B 1 170 ? -21.312 4.457 6.879 1 97.88 170 ASN B O 1
ATOM 2877 N N . ASN B 1 171 ? -21.578 2.604 5.66 1 98.19 171 ASN B N 1
ATOM 2878 C CA . ASN B 1 171 ? -21.906 3.279 4.414 1 98.19 171 ASN B CA 1
ATOM 2879 C C . ASN B 1 171 ? -20.875 4.355 4.066 1 98.19 171 ASN B C 1
ATOM 2881 O O . ASN B 1 171 ? -21.234 5.422 3.566 1 98.19 171 ASN B O 1
ATOM 2885 N N . TYR B 1 172 ? -19.594 4.133 4.477 1 98.38 172 TYR B N 1
ATOM 2886 C CA . TYR B 1 172 ? -18.469 5.004 4.191 1 98.38 172 TYR B CA 1
ATOM 2887 C C . TYR B 1 172 ? -18.656 6.379 4.812 1 98.38 172 TYR B C 1
ATOM 2889 O O . TYR B 1 172 ? -18.266 7.395 4.23 1 98.38 172 TYR B O 1
ATOM 2897 N N . GLN B 1 173 ? -19.312 6.359 5.953 1 96.81 173 GLN B N 1
ATOM 2898 C CA . GLN B 1 173 ? -19.469 7.582 6.734 1 96.81 173 GLN B CA 1
ATOM 2899 C C . GLN B 1 173 ? -18.5 7.613 7.906 1 96.81 173 GLN B C 1
ATOM 2901 O O . GLN B 1 173 ? -18.094 6.566 8.414 1 96.81 173 GLN B O 1
ATOM 2906 N N . GLY B 1 174 ? -18.094 8.859 8.281 1 91.88 174 GLY B N 1
ATOM 2907 C CA . GLY B 1 174 ? -17.422 9.078 9.547 1 91.88 174 GLY B CA 1
ATOM 2908 C C . GLY B 1 174 ? -15.922 8.812 9.477 1 91.88 174 GLY B C 1
ATOM 2909 O O . GLY B 1 174 ? -15.273 8.617 10.508 1 91.88 174 GLY B O 1
ATOM 2910 N N . GLY B 1 175 ? -15.367 8.82 8.352 1 94.62 175 GLY B N 1
ATOM 2911 C CA . GLY B 1 175 ? -13.93 8.625 8.227 1 94.62 175 GLY B CA 1
ATOM 2912 C C . GLY B 1 175 ? -13.219 9.82 7.617 1 94.62 175 GLY B C 1
ATOM 2913 O O . GLY B 1 175 ? -13.5 10.961 7.965 1 94.62 175 GLY B O 1
ATOM 2914 N N . PHE B 1 176 ? -12.25 9.547 6.852 1 95.94 176 PHE B N 1
ATOM 2915 C CA . PHE B 1 176 ? -11.445 10.562 6.18 1 95.94 176 PHE B CA 1
ATOM 2916 C C . PHE B 1 176 ? -12.023 10.883 4.805 1 95.94 176 PHE B C 1
ATOM 2918 O O . PHE B 1 176 ? -11.922 10.07 3.881 1 95.94 176 PHE B O 1
ATOM 2925 N N . GLY B 1 177 ? -12.562 12.016 4.621 1 96.62 177 GLY B N 1
ATOM 2926 C CA . GLY B 1 177 ? -13.305 12.383 3.428 1 96.62 177 GLY B CA 1
ATOM 2927 C C . GLY B 1 177 ? -12.484 12.273 2.156 1 96.62 177 GLY B C 1
ATOM 2928 O O . GLY B 1 177 ? -11.297 12.602 2.148 1 96.62 177 GLY B O 1
ATOM 2929 N N . THR B 1 178 ? -13.172 11.875 1.078 1 98.62 178 THR B N 1
ATOM 2930 C CA . THR B 1 178 ? -12.547 11.781 -0.237 1 98.62 178 THR B CA 1
ATOM 2931 C C . THR B 1 178 ? -11.969 13.133 -0.66 1 98.62 178 THR B C 1
ATOM 2933 O O . THR B 1 178 ? -10.891 13.188 -1.259 1 98.62 178 THR B O 1
ATOM 2936 N N . THR B 1 179 ? -12.641 14.211 -0.31 1 98.06 179 THR B N 1
ATOM 2937 C CA . THR B 1 179 ? -12.172 15.555 -0.652 1 98.06 179 THR B CA 1
ATOM 2938 C C . THR B 1 179 ? -10.852 15.859 0.047 1 98.06 179 THR B C 1
ATOM 2940 O O . THR B 1 179 ? -9.961 16.484 -0.539 1 98.06 179 THR B O 1
ATOM 2943 N N . LEU B 1 180 ? -10.727 15.445 1.248 1 96.69 180 LEU B N 1
ATOM 2944 C CA . LEU B 1 180 ? -9.508 15.688 2.006 1 96.69 180 LEU B CA 1
ATOM 2945 C C . LEU B 1 180 ? -8.352 14.859 1.453 1 96.69 180 LEU B C 1
ATOM 2947 O O . LEU B 1 180 ? -7.211 15.328 1.405 1 96.69 180 LEU B O 1
ATOM 2951 N N . MET B 1 181 ? -8.656 13.609 1.024 1 98.44 181 MET B N 1
ATOM 2952 C CA . MET B 1 181 ? -7.625 12.789 0.39 1 98.44 181 MET B CA 1
ATOM 2953 C C . MET B 1 181 ? -7.168 13.414 -0.923 1 98.44 181 MET B C 1
ATOM 2955 O O . MET B 1 181 ? -5.969 13.477 -1.201 1 98.44 181 MET B O 1
ATOM 2959 N N . ALA B 1 182 ? -8.172 13.906 -1.689 1 98.69 182 ALA B N 1
ATOM 2960 C CA . ALA B 1 182 ? -7.832 14.578 -2.938 1 98.69 182 ALA B CA 1
ATOM 2961 C C . ALA B 1 182 ? -6.953 15.797 -2.678 1 98.69 182 ALA B C 1
ATOM 2963 O O . ALA B 1 182 ? -5.988 16.047 -3.408 1 98.69 182 ALA B O 1
ATOM 2964 N N . LYS B 1 183 ? -7.281 16.516 -1.672 1 97.88 183 LYS B N 1
ATOM 2965 C CA . LYS B 1 183 ? -6.496 17.688 -1.298 1 97.88 183 LYS B CA 1
ATOM 2966 C C . LYS B 1 183 ? -5.07 17.297 -0.92 1 97.88 183 LYS B C 1
ATOM 2968 O O . LYS B 1 183 ? -4.109 17.922 -1.37 1 97.88 183 LYS B O 1
ATOM 2973 N N . ASP B 1 184 ? -4.887 16.281 -0.059 1 98.31 184 ASP B N 1
ATOM 2974 C CA . ASP B 1 184 ? -3.562 15.836 0.359 1 98.31 184 ASP B CA 1
ATOM 2975 C C . ASP B 1 184 ? -2.742 15.359 -0.837 1 98.31 184 ASP B C 1
ATOM 2977 O O . ASP B 1 184 ? -1.539 15.617 -0.913 1 98.31 184 ASP B O 1
ATOM 2981 N N . LEU B 1 185 ? -3.408 14.664 -1.775 1 98.88 185 LEU B N 1
ATOM 2982 C CA . LEU B 1 185 ? -2.711 14.203 -2.971 1 98.88 185 LEU B CA 1
ATOM 2983 C C . LEU B 1 185 ? -2.338 15.383 -3.867 1 98.88 185 LEU B C 1
ATOM 2985 O O . LEU B 1 185 ? -1.339 15.32 -4.59 1 98.88 185 LEU B O 1
ATOM 2989 N N . GLY B 1 186 ? -3.168 16.422 -3.785 1 98.75 186 GLY B N 1
ATOM 2990 C CA . GLY B 1 186 ? -2.76 17.641 -4.449 1 98.75 186 GLY B CA 1
ATOM 2991 C C . GLY B 1 186 ? -1.464 18.219 -3.902 1 98.75 186 GLY B C 1
ATOM 2992 O O . GLY B 1 186 ? -0.603 18.656 -4.668 1 98.75 186 GLY B O 1
ATOM 2993 N N . LEU B 1 187 ? -1.29 18.234 -2.609 1 98.62 187 LEU B N 1
ATOM 2994 C CA . LEU B 1 187 ? -0.049 18.672 -1.977 1 98.62 187 LEU B CA 1
ATOM 2995 C C . LEU B 1 187 ? 1.117 17.781 -2.404 1 98.62 187 LEU B C 1
ATOM 2997 O O . LEU B 1 187 ? 2.221 18.281 -2.643 1 98.62 187 LEU B O 1
ATOM 3001 N N . ALA B 1 188 ? 0.859 16.469 -2.486 1 98.81 188 ALA B N 1
ATOM 3002 C CA . ALA B 1 188 ? 1.885 15.531 -2.955 1 98.81 188 ALA B CA 1
ATOM 3003 C C . ALA B 1 188 ? 2.293 15.852 -4.391 1 98.81 188 ALA B C 1
ATOM 3005 O O . ALA B 1 188 ? 3.482 15.844 -4.723 1 98.81 188 ALA B O 1
ATOM 3006 N N . GLN B 1 189 ? 1.289 16.125 -5.223 1 98.75 189 GLN B N 1
ATOM 3007 C CA . GLN B 1 189 ? 1.541 16.469 -6.617 1 98.75 189 GLN B CA 1
ATOM 3008 C C . GLN B 1 189 ? 2.396 17.734 -6.723 1 98.75 189 GLN B C 1
ATOM 3010 O O . GLN B 1 189 ? 3.344 17.781 -7.512 1 98.75 189 GLN B O 1
ATOM 3015 N N . ASP B 1 190 ? 2.061 18.703 -5.957 1 98.44 190 ASP B N 1
ATOM 3016 C CA . ASP B 1 190 ? 2.82 19.953 -5.957 1 98.44 190 ASP B CA 1
ATOM 3017 C C . ASP B 1 190 ? 4.258 19.719 -5.504 1 98.44 190 ASP B C 1
ATOM 3019 O O . ASP B 1 190 ? 5.199 20.234 -6.117 1 98.44 190 ASP B O 1
ATOM 3023 N N . SER B 1 191 ? 4.441 18.953 -4.434 1 98.38 191 SER B N 1
ATOM 3024 C CA . SER B 1 191 ? 5.77 18.641 -3.916 1 98.38 191 SER B CA 1
ATOM 3025 C C . SER B 1 191 ? 6.582 17.844 -4.926 1 98.38 191 SER B C 1
ATOM 3027 O O . SER B 1 191 ? 7.781 18.078 -5.09 1 98.38 191 SER B O 1
ATOM 3029 N N . ALA B 1 192 ? 5.906 16.891 -5.59 1 98.75 192 ALA B N 1
ATOM 3030 C CA . ALA B 1 192 ? 6.57 16.078 -6.602 1 98.75 192 ALA B CA 1
ATOM 3031 C C . ALA B 1 192 ? 7.055 16.922 -7.77 1 98.75 192 ALA B C 1
ATOM 3033 O O . ALA B 1 192 ? 8.156 16.719 -8.281 1 98.75 192 ALA B O 1
ATOM 3034 N N . THR B 1 193 ? 6.219 17.828 -8.195 1 98.38 193 THR B N 1
ATOM 3035 C CA . THR B 1 193 ? 6.59 18.719 -9.289 1 98.38 193 THR B CA 1
ATOM 3036 C C . THR B 1 193 ? 7.781 19.594 -8.891 1 98.38 193 THR B C 1
ATOM 3038 O O . THR B 1 193 ? 8.742 19.719 -9.648 1 98.38 193 THR B O 1
ATOM 3041 N N . SER B 1 194 ? 7.75 20.156 -7.699 1 97.44 194 SER B N 1
ATOM 3042 C CA . SER B 1 194 ? 8.773 21.078 -7.238 1 97.44 194 SER B CA 1
ATOM 3043 C C . SER B 1 194 ? 10.109 20.359 -7.035 1 97.44 194 SER B C 1
ATOM 3045 O O . SER B 1 194 ? 11.172 20.969 -7.191 1 97.44 194 SER B O 1
ATOM 3047 N N . THR B 1 195 ? 10.086 19.078 -6.734 1 98.06 195 THR B N 1
ATOM 3048 C CA . THR B 1 195 ? 11.305 18.328 -6.465 1 98.06 195 THR B CA 1
ATOM 3049 C C . THR B 1 195 ? 11.688 17.453 -7.66 1 98.06 195 THR B C 1
ATOM 3051 O O . THR B 1 195 ? 12.641 16.688 -7.594 1 98.06 195 THR B O 1
ATOM 3054 N N . LYS B 1 196 ? 10.859 17.469 -8.742 1 98.06 196 LYS B N 1
ATOM 3055 C CA . LYS B 1 196 ? 11.047 16.672 -9.945 1 98.06 196 LYS B CA 1
ATOM 3056 C C . LYS B 1 196 ? 11.062 15.18 -9.609 1 98.06 196 LYS B C 1
ATOM 3058 O O . LYS B 1 196 ? 11.93 14.438 -10.078 1 98.06 196 LYS B O 1
ATOM 3063 N N . SER B 1 197 ? 10.172 14.773 -8.688 1 98.5 197 SER B N 1
ATOM 3064 C CA . SER B 1 197 ? 10.008 13.383 -8.273 1 98.5 197 SER B CA 1
ATOM 3065 C C . SER B 1 197 ? 8.875 12.703 -9.031 1 98.5 197 SER B C 1
ATOM 3067 O O . SER B 1 197 ? 7.715 13.109 -8.922 1 98.5 197 SER B O 1
ATOM 3069 N N . PRO B 1 198 ? 9.164 11.68 -9.828 1 98.5 198 PRO B N 1
ATOM 3070 C CA . PRO B 1 198 ? 8.07 10.977 -10.5 1 98.5 198 PRO B CA 1
ATOM 3071 C C . PRO B 1 198 ? 7.16 10.234 -9.531 1 98.5 198 PRO B C 1
ATOM 3073 O O . PRO B 1 198 ? 7.645 9.461 -8.695 1 98.5 198 PRO B O 1
ATOM 3076 N N . ILE B 1 199 ? 5.855 10.438 -9.578 1 98.75 199 ILE B N 1
ATOM 3077 C CA . ILE B 1 199 ? 4.871 9.719 -8.781 1 98.75 199 ILE B CA 1
ATOM 3078 C C . ILE B 1 199 ? 3.758 9.195 -9.688 1 98.75 199 ILE B C 1
ATOM 3080 O O . ILE B 1 199 ? 2.596 9.578 -9.539 1 98.75 199 ILE B O 1
ATOM 3084 N N . LEU B 1 200 ? 4.051 8.211 -10.555 1 98.81 200 LEU B N 1
ATOM 3085 C CA . LEU B 1 200 ? 3.15 7.711 -11.586 1 98.81 200 LEU B CA 1
ATOM 3086 C C . LEU B 1 200 ? 1.849 7.207 -10.969 1 98.81 200 LEU B C 1
ATOM 3088 O O . LEU B 1 200 ? 0.764 7.648 -11.359 1 98.81 200 LEU B O 1
ATOM 3092 N N . LEU B 1 201 ? 1.935 6.305 -9.984 1 98.94 201 LEU B N 1
ATOM 3093 C CA . LEU B 1 201 ? 0.727 5.809 -9.336 1 98.94 201 LEU B CA 1
ATOM 3094 C C . LEU B 1 201 ? 0.086 6.895 -8.477 1 98.94 201 LEU B C 1
ATOM 3096 O O . LEU B 1 201 ? -1.141 6.988 -8.398 1 98.94 201 LEU B O 1
ATOM 3100 N N . GLY B 1 202 ? 0.957 7.746 -7.809 1 98.94 202 GLY B N 1
ATOM 3101 C CA . GLY B 1 202 ? 0.437 8.844 -7.012 1 98.94 202 GLY B CA 1
ATOM 3102 C C . GLY B 1 202 ? -0.405 9.82 -7.809 1 98.94 202 GLY B C 1
ATOM 3103 O O . GLY B 1 202 ? -1.461 10.258 -7.348 1 98.94 202 GLY B O 1
ATOM 3104 N N . SER B 1 203 ? 0.064 10.133 -9 1 98.88 203 SER B N 1
ATOM 3105 C CA . SER B 1 203 ? -0.673 11.047 -9.859 1 98.88 203 SER B CA 1
ATOM 3106 C C . SER B 1 203 ? -1.996 10.438 -10.312 1 98.88 203 SER B C 1
ATOM 3108 O O . SER B 1 203 ? -3.016 11.133 -10.375 1 98.88 203 SER B O 1
ATOM 3110 N N . GLN B 1 204 ? -1.986 9.18 -10.625 1 98.88 204 GLN B N 1
ATOM 3111 C CA . GLN B 1 204 ? -3.227 8.516 -11.016 1 98.88 204 GLN B CA 1
ATOM 3112 C C . GLN B 1 204 ? -4.199 8.438 -9.844 1 98.88 204 GLN B C 1
ATOM 3114 O O . GLN B 1 204 ? -5.406 8.609 -10.016 1 98.88 204 GLN B O 1
ATOM 3119 N N . ALA B 1 205 ? -3.684 8.148 -8.688 1 98.94 205 ALA B N 1
ATOM 3120 C CA . ALA B 1 205 ? -4.523 8.133 -7.488 1 98.94 205 ALA B CA 1
ATOM 3121 C C . ALA B 1 205 ? -5.191 9.492 -7.277 1 98.94 205 ALA B C 1
ATOM 3123 O O . ALA B 1 205 ? -6.383 9.555 -6.957 1 98.94 205 ALA B O 1
ATOM 3124 N N . HIS B 1 206 ? -4.391 10.539 -7.461 1 98.94 206 HIS B N 1
ATOM 3125 C CA . HIS B 1 206 ? -4.938 11.883 -7.328 1 98.94 206 HIS B CA 1
ATOM 3126 C C . HIS B 1 206 ? -6.109 12.102 -8.273 1 98.94 206 HIS B C 1
ATOM 3128 O O . HIS B 1 206 ? -7.156 12.617 -7.871 1 98.94 206 HIS B O 1
ATOM 3134 N N . GLN B 1 207 ? -5.953 11.656 -9.523 1 98.81 207 GLN B N 1
ATOM 3135 C CA . GLN B 1 207 ? -7.016 11.828 -10.516 1 98.81 207 GLN B CA 1
ATOM 3136 C C . GLN B 1 207 ? -8.25 11.008 -10.141 1 98.81 207 GLN B C 1
ATOM 3138 O O . GLN B 1 207 ? -9.383 11.453 -10.336 1 98.81 207 GLN B O 1
ATOM 3143 N N . ILE B 1 208 ? -8.062 9.844 -9.633 1 98.94 208 ILE B N 1
ATOM 3144 C CA . ILE B 1 208 ? -9.18 8.984 -9.242 1 98.94 208 ILE B CA 1
ATOM 3145 C C . ILE B 1 208 ? -9.992 9.672 -8.148 1 98.94 208 ILE B C 1
ATOM 3147 O O . ILE B 1 208 ? -11.219 9.789 -8.258 1 98.94 208 ILE B O 1
ATOM 3151 N N . TYR B 1 209 ? -9.352 10.164 -7.125 1 98.94 209 TYR B N 1
ATOM 3152 C CA . TYR B 1 209 ? -10.078 10.781 -6.023 1 98.94 209 TYR B CA 1
ATOM 3153 C C . TYR B 1 209 ? -10.727 12.086 -6.457 1 98.94 209 TYR B C 1
ATOM 3155 O O . TYR B 1 209 ? -11.805 12.445 -5.98 1 98.94 209 TYR B O 1
ATOM 3163 N N . ARG B 1 210 ? -10.062 12.828 -7.41 1 98.75 210 ARG B N 1
ATOM 3164 C CA . ARG B 1 210 ? -10.703 14.016 -7.961 1 98.75 210 ARG B CA 1
ATOM 3165 C C . ARG B 1 210 ? -11.977 13.648 -8.711 1 98.75 210 ARG B C 1
ATOM 3167 O O . ARG B 1 210 ? -12.992 14.336 -8.594 1 98.75 210 ARG B O 1
ATOM 3174 N N . MET B 1 211 ? -11.922 12.594 -9.492 1 98.81 211 MET B N 1
ATOM 3175 C CA . MET B 1 211 ? -13.102 12.117 -10.211 1 98.81 211 MET B CA 1
ATOM 3176 C C . MET B 1 211 ? -14.203 11.695 -9.242 1 98.81 211 MET B C 1
ATOM 3178 O O . MET B 1 211 ? -15.375 11.984 -9.469 1 98.81 211 MET B O 1
ATOM 3182 N N . MET B 1 212 ? -13.812 11.031 -8.195 1 98.81 212 MET B N 1
ATOM 3183 C CA . MET B 1 212 ? -14.773 10.617 -7.176 1 98.81 212 MET B CA 1
ATOM 3184 C C . MET B 1 212 ? -15.5 11.828 -6.59 1 98.81 212 MET B C 1
ATOM 3186 O O . MET B 1 212 ? -16.719 11.797 -6.406 1 98.81 212 MET B O 1
ATOM 3190 N N . CYS B 1 213 ? -14.711 12.891 -6.266 1 98.5 213 CYS B N 1
ATOM 3191 C CA . CYS B 1 213 ? -15.305 14.109 -5.734 1 98.5 213 CYS B CA 1
ATOM 3192 C C . CYS B 1 213 ? -16.328 14.688 -6.711 1 98.5 213 CYS B C 1
ATOM 3194 O O . CYS B 1 213 ? -17.391 15.156 -6.297 1 98.5 213 CYS B O 1
ATOM 3196 N N . ALA B 1 214 ? -16.031 14.578 -7.984 1 98.31 214 ALA B N 1
ATOM 3197 C CA . ALA B 1 214 ? -16.906 15.125 -9.016 1 98.31 214 ALA B CA 1
ATOM 3198 C C . ALA B 1 214 ? -18.125 14.242 -9.227 1 98.31 214 ALA B C 1
ATOM 3200 O O . ALA B 1 214 ? -19.125 14.688 -9.781 1 98.31 214 ALA B O 1
ATOM 3201 N N . LYS B 1 215 ? -18.078 13.023 -8.734 1 98.19 215 LYS B N 1
ATOM 3202 C CA . LYS B 1 215 ? -19.125 12.062 -9.039 1 98.19 215 LYS B CA 1
ATOM 3203 C C . LYS B 1 215 ? -19.922 11.695 -7.785 1 98.19 215 LYS B C 1
ATOM 3205 O O . LYS B 1 215 ? -20.422 10.578 -7.66 1 98.19 215 LYS B O 1
ATOM 3210 N N . GLY B 1 216 ? -19.891 12.57 -6.738 1 97.5 216 GLY B N 1
ATOM 3211 C CA . GLY B 1 216 ? -20.812 12.445 -5.621 1 97.5 216 GLY B CA 1
ATOM 3212 C C . GLY B 1 216 ? -20.219 11.734 -4.426 1 97.5 216 GLY B C 1
ATOM 3213 O O . GLY B 1 216 ? -20.922 11.391 -3.48 1 97.5 216 GLY B O 1
ATOM 3214 N N . TYR B 1 217 ? -18.859 11.5 -4.41 1 98.38 217 TYR B N 1
ATOM 3215 C CA . TYR B 1 217 ? -18.234 10.773 -3.312 1 98.38 217 TYR B CA 1
ATOM 3216 C C . TYR B 1 217 ? -17.484 11.719 -2.393 1 98.38 217 TYR B C 1
ATOM 3218 O O . TYR B 1 217 ? -16.75 11.281 -1.495 1 98.38 217 TYR B O 1
ATOM 3226 N N . SER B 1 218 ? -17.625 13.008 -2.574 1 97.62 218 SER B N 1
ATOM 3227 C CA . SER B 1 218 ? -16.797 14 -1.91 1 97.62 218 SER B CA 1
ATOM 3228 C C . SER B 1 218 ? -16.844 13.852 -0.394 1 97.62 218 SER B C 1
ATOM 3230 O O . SER B 1 218 ? -15.828 13.969 0.287 1 97.62 218 SER B O 1
ATOM 3232 N N . LYS B 1 219 ? -18.016 13.516 0.16 1 96.38 219 LYS B N 1
ATOM 3233 C CA . LYS B 1 219 ? -18.203 13.5 1.608 1 96.38 219 LYS B CA 1
ATOM 3234 C C . LYS B 1 219 ? -18.047 12.078 2.16 1 96.38 219 LYS B C 1
AT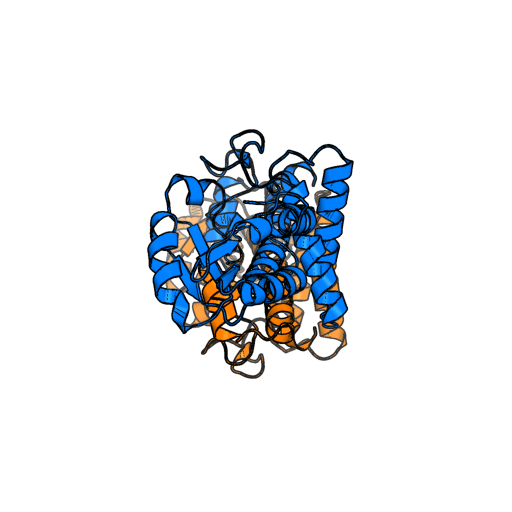OM 3236 O O . LYS B 1 219 ? -17.953 11.891 3.375 1 96.38 219 LYS B O 1
ATOM 3241 N N . LYS B 1 220 ? -17.969 11.078 1.262 1 98.5 220 LYS B N 1
ATOM 3242 C CA . LYS B 1 220 ? -17.734 9.703 1.704 1 98.5 220 LYS B CA 1
ATOM 3243 C C . LYS B 1 220 ? -16.266 9.492 2.084 1 98.5 220 LYS B C 1
ATOM 3245 O O . LYS B 1 220 ? -15.391 10.219 1.627 1 98.5 220 LYS B O 1
ATOM 3250 N N . ASP B 1 221 ? -16.078 8.555 2.947 1 98.56 221 ASP B N 1
ATOM 3251 C CA . ASP B 1 221 ? -14.727 8.141 3.285 1 98.56 221 ASP B CA 1
ATOM 3252 C C . ASP B 1 221 ? -13.938 7.758 2.033 1 98.56 221 ASP B C 1
ATOM 3254 O O . ASP B 1 221 ? -14.492 7.168 1.103 1 98.56 221 ASP B O 1
ATOM 3258 N N . PHE B 1 222 ? -12.641 8.016 2.037 1 98.75 222 PHE B N 1
ATOM 3259 C CA . PHE B 1 222 ? -11.805 7.766 0.864 1 98.75 222 PHE B CA 1
ATOM 3260 C C . PHE B 1 222 ? -11.805 6.281 0.509 1 98.75 222 PHE B C 1
ATOM 3262 O O . PHE B 1 222 ? -11.531 5.91 -0.634 1 98.75 222 PHE B O 1
ATOM 3269 N N . SER B 1 223 ? -12.117 5.383 1.419 1 98.88 223 SER B N 1
ATOM 3270 C CA . SER B 1 223 ? -12.195 3.953 1.139 1 98.88 223 SER B CA 1
ATOM 3271 C C . SER B 1 223 ? -13.398 3.625 0.263 1 98.88 223 SER B C 1
ATOM 3273 O O . SER B 1 223 ? -13.508 2.514 -0.261 1 98.88 223 SER B O 1
ATOM 3275 N N . SER B 1 224 ? -14.266 4.633 -0.029 1 98.94 224 SER B N 1
ATOM 3276 C CA . SER B 1 224 ? -15.406 4.434 -0.924 1 98.94 224 SER B CA 1
ATOM 3277 C C . SER B 1 224 ? -14.945 4.238 -2.365 1 98.94 224 SER B C 1
ATOM 3279 O O . SER B 1 224 ? -15.75 3.924 -3.242 1 98.94 224 SER B O 1
ATOM 3281 N N . VAL B 1 225 ? -13.648 4.367 -2.572 1 98.94 225 VAL B N 1
ATOM 3282 C CA . VAL B 1 225 ? -13.078 4.066 -3.881 1 98.94 225 VAL B CA 1
ATOM 3283 C C . VAL B 1 225 ? -13.453 2.641 -4.289 1 98.94 225 VAL B C 1
ATOM 3285 O O . VAL B 1 225 ? -13.602 2.348 -5.477 1 98.94 225 VAL B O 1
ATOM 3288 N N . PHE B 1 226 ? -13.695 1.755 -3.32 1 98.94 226 PHE B N 1
ATOM 3289 C CA . PHE B 1 226 ? -14.156 0.403 -3.611 1 98.94 226 PHE B CA 1
ATOM 3290 C C . PHE B 1 226 ? -15.5 0.435 -4.34 1 98.94 226 PHE B C 1
ATOM 3292 O O . PHE B 1 226 ? -15.688 -0.279 -5.328 1 98.94 226 PHE B O 1
ATOM 3299 N N . GLN B 1 227 ? -16.391 1.281 -3.85 1 98.38 227 GLN B N 1
ATOM 3300 C CA . GLN B 1 227 ? -17.688 1.422 -4.5 1 98.38 227 GLN B CA 1
ATOM 3301 C C . GLN B 1 227 ? -17.547 2.068 -5.875 1 98.38 227 GLN B C 1
ATOM 3303 O O . GLN B 1 227 ? -18.281 1.733 -6.805 1 98.38 227 GLN B O 1
ATOM 3308 N N . PHE B 1 228 ? -16.672 2.984 -5.957 1 98.62 228 PHE B N 1
ATOM 3309 C CA . PHE B 1 228 ? -16.453 3.721 -7.195 1 98.62 228 PHE B CA 1
ATOM 3310 C C . PHE B 1 228 ? -15.961 2.791 -8.297 1 98.62 228 PHE B C 1
ATOM 3312 O O . PHE B 1 228 ? -16.344 2.939 -9.461 1 98.62 228 PHE B O 1
ATOM 3319 N N . LEU B 1 229 ? -15.141 1.837 -7.906 1 97.12 229 LEU B N 1
ATOM 3320 C CA . LEU B 1 229 ? -14.578 0.878 -8.852 1 97.12 229 LEU B CA 1
ATOM 3321 C C . LEU B 1 229 ? -15.609 -0.18 -9.227 1 97.12 229 LEU B C 1
ATOM 3323 O O . LEU B 1 229 ? -15.648 -0.641 -10.367 1 97.12 229 LEU B O 1
#

InterPro domains:
  IPR006115 6-phosphogluconate dehydrogenase, NADP-binding [PF03446] (1-99)
  IPR008927 6-phosphogluconate dehydrogenase-like, C-terminal domain superfamily [SSF48179] (100-228)
  IPR011548 3-hydroxyisobutyrate dehydrogenase [TIGR01692] (1-229)
  IPR013328 6-phosphogluconate dehydrogenase, domain 2 [G3DSA:1.10.1040.10] (102-229)
  IPR029154 3-hydroxyisobutyrate dehydrogenase-like, NAD-binding domain [PF14833] (102-228)
  IPR036291 NAD(P)-binding domain superfamily [SSF51735] (12-101)